Protein AF-A0A2P5MRB2-F1 (afdb_monomer_lite)

pLDDT: mean 71.07, std 17.93, range [28.92, 97.06]

Structure (mmCIF, N/CA/C/O backbone):
data_AF-A0A2P5MRB2-F1
#
_entry.id   AF-A0A2P5MRB2-F1
#
loop_
_atom_site.group_PDB
_atom_site.id
_atom_site.type_symbol
_atom_site.label_atom_id
_atom_site.label_alt_id
_atom_site.label_comp_id
_atom_site.label_asym_id
_atom_site.label_entity_id
_atom_site.label_seq_id
_atom_site.pdbx_PDB_ins_code
_atom_site.Cartn_x
_atom_site.Cartn_y
_atom_site.Cartn_z
_atom_site.occupancy
_atom_site.B_iso_or_equiv
_atom_site.auth_seq_id
_atom_site.auth_comp_id
_atom_site.auth_asym_id
_atom_site.auth_atom_id
_atom_site.pdbx_PDB_model_num
ATOM 1 N N . MET A 1 1 ? 18.763 -20.567 3.321 1.00 32.16 1 MET A N 1
ATOM 2 C CA . MET A 1 1 ? 17.495 -19.828 3.104 1.00 32.16 1 MET A CA 1
ATOM 3 C C . MET A 1 1 ? 16.853 -19.432 4.428 1.00 32.16 1 MET A C 1
ATOM 5 O O . MET A 1 1 ? 16.391 -18.304 4.531 1.00 32.16 1 MET A O 1
ATOM 9 N N . ASP A 1 2 ? 16.879 -20.301 5.442 1.00 31.98 2 ASP A N 1
ATOM 10 C CA . ASP A 1 2 ? 16.260 -20.025 6.747 1.00 31.98 2 ASP A CA 1
ATOM 11 C C . ASP A 1 2 ? 17.021 -19.000 7.601 1.00 31.98 2 ASP A C 1
ATOM 13 O O . ASP A 1 2 ? 16.387 -18.149 8.215 1.00 31.98 2 ASP A O 1
ATOM 17 N N . GLU A 1 3 ? 18.355 -18.957 7.533 1.00 28.92 3 GLU A N 1
ATOM 18 C CA . GLU A 1 3 ? 19.154 -17.920 8.214 1.00 28.92 3 GLU A CA 1
ATOM 19 C C . GLU A 1 3 ? 18.919 -16.512 7.642 1.00 28.92 3 GLU A C 1
ATOM 21 O O . GLU A 1 3 ? 18.787 -15.554 8.394 1.00 28.92 3 GLU A O 1
ATOM 26 N N . LEU A 1 4 ? 18.779 -16.380 6.316 1.00 30.73 4 LEU A N 1
ATOM 27 C CA . LEU A 1 4 ? 18.443 -15.113 5.646 1.00 30.73 4 LEU A CA 1
ATOM 28 C C . LEU A 1 4 ? 17.018 -14.648 5.972 1.00 30.73 4 LEU A C 1
ATOM 30 O O . LEU A 1 4 ? 16.787 -13.452 6.127 1.00 30.73 4 LEU A O 1
ATOM 34 N N . LYS A 1 5 ? 16.067 -15.582 6.111 1.00 35.94 5 LYS A N 1
ATOM 35 C CA . LYS A 1 5 ? 14.694 -15.285 6.549 1.00 35.94 5 LYS A CA 1
ATOM 36 C C . LYS A 1 5 ? 14.650 -14.865 8.015 1.00 35.94 5 LYS A C 1
ATOM 38 O O . LYS A 1 5 ? 13.965 -13.909 8.353 1.00 35.94 5 LYS A O 1
ATOM 43 N N . GLN A 1 6 ? 15.391 -15.546 8.883 1.00 33.16 6 GLN A N 1
ATOM 44 C CA . GLN A 1 6 ? 15.438 -15.243 10.311 1.00 33.16 6 GLN A CA 1
ATOM 45 C C . GLN A 1 6 ? 16.188 -13.933 10.586 1.00 33.16 6 GLN A C 1
ATOM 47 O O . GLN A 1 6 ? 15.719 -13.111 11.370 1.00 33.16 6 GLN A O 1
ATOM 52 N N . TRP A 1 7 ? 17.291 -13.683 9.879 1.00 37.94 7 TRP A N 1
ATOM 53 C CA . TRP A 1 7 ? 17.994 -12.402 9.893 1.00 37.94 7 TRP A CA 1
ATOM 54 C C . TRP A 1 7 ? 17.129 -11.279 9.304 1.00 37.94 7 TRP A C 1
ATOM 56 O O . TRP A 1 7 ? 16.977 -10.242 9.942 1.00 37.94 7 TRP A O 1
ATOM 66 N N . GLY A 1 8 ? 16.470 -11.506 8.163 1.00 33.88 8 GLY A N 1
ATOM 67 C CA . GLY A 1 8 ? 15.535 -10.558 7.553 1.00 33.88 8 GLY A CA 1
ATOM 68 C C . GLY A 1 8 ? 14.335 -10.237 8.447 1.00 33.88 8 GLY A C 1
ATOM 69 O O . GLY A 1 8 ? 13.919 -9.086 8.499 1.00 33.88 8 GLY A O 1
ATOM 70 N N . ASN A 1 9 ? 13.838 -11.208 9.218 1.00 41.94 9 ASN A N 1
ATOM 71 C CA . ASN A 1 9 ? 12.823 -10.990 10.250 1.00 41.94 9 ASN A CA 1
ATOM 72 C C . ASN A 1 9 ? 13.378 -10.186 11.431 1.00 41.94 9 ASN A C 1
ATOM 74 O O . ASN A 1 9 ? 12.712 -9.273 11.900 1.00 41.94 9 ASN A O 1
ATOM 78 N N . ASN A 1 10 ? 14.601 -10.460 11.890 1.00 41.81 10 ASN A N 1
ATOM 79 C CA . ASN A 1 10 ? 15.236 -9.694 12.967 1.00 41.81 10 ASN A CA 1
ATOM 80 C C . ASN A 1 10 ? 15.522 -8.246 12.555 1.00 41.81 10 ASN A C 1
ATOM 82 O O . ASN A 1 10 ? 15.388 -7.331 13.361 1.00 41.81 10 ASN A O 1
ATOM 86 N N . VAL A 1 11 ? 15.896 -8.029 11.299 1.00 42.28 11 VAL A N 1
ATOM 87 C CA . VAL A 1 11 ? 16.099 -6.704 10.715 1.00 42.28 11 VAL A CA 1
ATOM 88 C C . VAL A 1 11 ? 14.765 -6.024 10.510 1.00 42.28 11 VAL A C 1
ATOM 90 O O . VAL A 1 11 ? 14.631 -4.892 10.932 1.00 42.28 11 VAL A O 1
ATOM 93 N N . ALA A 1 12 ? 13.747 -6.709 9.992 1.00 43.72 12 ALA A N 1
ATOM 94 C CA . ALA A 1 12 ? 12.393 -6.178 9.910 1.00 43.72 12 ALA A CA 1
ATOM 95 C C . ALA A 1 12 ? 11.847 -5.779 11.288 1.00 43.72 12 ALA A C 1
ATOM 97 O O . ALA A 1 12 ? 11.264 -4.711 11.401 1.00 43.72 12 ALA A O 1
ATOM 98 N N . VAL A 1 13 ? 12.091 -6.570 12.338 1.00 46.88 13 VAL A N 1
ATOM 99 C CA . VAL A 1 13 ? 11.730 -6.247 13.730 1.00 46.88 13 VAL A CA 1
ATOM 100 C C . VAL A 1 13 ? 12.523 -5.042 14.240 1.00 46.88 13 VAL A C 1
ATOM 102 O O . VAL A 1 13 ? 11.930 -4.117 14.779 1.00 46.88 13 VAL A O 1
ATOM 105 N N . LYS A 1 14 ? 13.838 -4.972 14.002 1.00 47.91 14 LYS A N 1
ATOM 106 C CA . LYS A 1 14 ? 14.650 -3.798 14.371 1.00 47.91 14 LYS A CA 1
ATOM 107 C C . LYS A 1 14 ? 14.229 -2.539 13.605 1.00 47.91 14 LYS A C 1
ATOM 109 O O . LYS A 1 14 ? 14.083 -1.479 14.203 1.00 47.91 14 LYS A O 1
ATOM 114 N N . LEU A 1 15 ? 13.973 -2.648 12.304 1.00 48.66 15 LEU A N 1
ATOM 115 C CA . LEU A 1 15 ? 13.451 -1.580 11.449 1.00 48.66 15 LEU A CA 1
ATOM 116 C C . LEU A 1 15 ? 12.065 -1.131 11.959 1.00 48.66 15 LEU A C 1
ATOM 118 O O . LEU A 1 15 ? 11.795 0.061 12.082 1.00 48.66 15 LEU A O 1
ATOM 122 N N . TYR A 1 16 ? 11.222 -2.083 12.361 1.00 48.75 16 TYR A N 1
ATOM 123 C CA . TYR A 1 16 ? 9.905 -1.863 12.963 1.00 48.75 16 TYR A CA 1
ATOM 124 C C . TYR A 1 16 ? 9.969 -1.225 14.365 1.00 48.75 16 TYR A C 1
ATOM 126 O O . TYR A 1 16 ? 9.083 -0.463 14.762 1.00 48.75 16 TYR A O 1
ATOM 134 N N . ASP A 1 17 ? 11.033 -1.480 15.121 1.00 49.69 17 ASP A N 1
ATOM 135 C CA . ASP A 1 17 ? 11.276 -0.877 16.433 1.00 49.69 17 ASP A CA 1
ATOM 136 C C . ASP A 1 17 ? 11.922 0.503 16.356 1.00 49.69 17 ASP A C 1
ATOM 138 O O . ASP A 1 17 ? 11.696 1.325 17.240 1.00 49.69 17 ASP A O 1
ATOM 142 N N . THR A 1 18 ? 12.622 0.811 15.263 1.00 49.72 18 THR A N 1
ATOM 143 C CA . THR A 1 18 ? 13.245 2.127 15.052 1.00 49.72 18 THR A CA 1
ATOM 144 C C . THR A 1 18 ? 12.381 3.091 14.226 1.00 49.72 18 THR A C 1
ATOM 146 O O . THR A 1 18 ? 12.764 4.248 14.072 1.00 49.72 18 THR A O 1
ATOM 149 N N . LEU A 1 19 ? 11.194 2.656 13.772 1.00 49.41 19 LEU A N 1
ATOM 150 C CA . LEU A 1 19 ? 10.146 3.471 13.121 1.00 49.41 19 LEU A CA 1
ATOM 151 C C . LEU A 1 19 ? 9.848 4.794 13.854 1.00 49.41 19 LEU A C 1
ATOM 153 O O . LEU A 1 19 ? 9.428 5.766 13.238 1.00 49.41 19 LEU A O 1
ATOM 157 N N . GLU A 1 20 ? 10.079 4.838 15.167 1.00 46.16 20 GLU A N 1
ATOM 158 C CA . GLU A 1 20 ? 9.879 6.014 16.018 1.00 46.16 20 GLU A CA 1
ATOM 159 C C . GLU A 1 20 ? 10.890 7.150 15.745 1.00 46.16 20 GLU A C 1
ATOM 161 O O . GLU A 1 20 ? 10.608 8.302 16.065 1.00 46.16 20 GLU A O 1
ATOM 166 N N . LYS A 1 21 ? 12.055 6.860 15.135 1.00 44.72 21 LYS A N 1
ATOM 167 C CA . LYS A 1 21 ? 13.151 7.831 14.938 1.00 44.72 21 LYS A CA 1
ATOM 168 C C . LYS A 1 21 ? 13.209 8.505 13.563 1.00 44.72 21 LYS A C 1
ATOM 170 O O . LYS A 1 21 ? 13.885 9.522 13.454 1.00 44.72 21 LYS A O 1
ATOM 175 N N . SER A 1 22 ? 12.530 8.000 12.535 1.00 47.19 22 SER A N 1
ATOM 176 C CA . SER A 1 22 ? 12.578 8.589 11.184 1.00 47.19 22 SER A CA 1
ATOM 177 C C . SER A 1 22 ? 11.225 8.528 10.474 1.00 47.19 22 SER A C 1
ATOM 179 O O . SER A 1 22 ? 11.030 7.851 9.468 1.00 47.19 22 SER A O 1
ATOM 181 N N . LEU A 1 23 ? 10.270 9.302 10.994 1.00 47.19 23 LEU A N 1
ATOM 182 C CA . LEU A 1 23 ? 9.027 9.634 10.279 1.00 47.19 23 LEU A CA 1
ATOM 183 C C . LEU A 1 23 ? 9.204 10.775 9.274 1.00 47.19 23 LEU A C 1
ATOM 185 O O . LEU A 1 23 ? 8.281 11.118 8.539 1.00 47.19 23 LEU A O 1
ATOM 189 N N . THR A 1 24 ? 10.400 11.350 9.233 1.00 45.25 24 THR A N 1
ATOM 190 C CA . THR A 1 24 ? 10.808 12.397 8.309 1.00 45.25 24 THR A CA 1
ATOM 191 C C . THR A 1 24 ? 12.213 12.064 7.840 1.00 45.25 24 THR A C 1
ATOM 193 O O . THR A 1 24 ? 13.108 11.945 8.675 1.00 45.25 24 THR A O 1
ATOM 196 N N . GLY A 1 25 ? 12.390 11.890 6.534 1.00 48.06 25 GLY A N 1
ATOM 197 C CA . GLY A 1 25 ? 13.714 11.779 5.942 1.00 48.06 25 GLY A CA 1
ATOM 198 C C . GLY A 1 25 ? 13.690 11.382 4.474 1.00 48.06 25 GLY A C 1
ATOM 199 O O . GLY A 1 25 ? 12.752 10.733 4.005 1.00 48.06 25 GLY A O 1
ATOM 200 N N . SER A 1 26 ? 14.712 11.824 3.746 1.00 48.69 26 SER A N 1
ATOM 201 C CA . SER A 1 26 ? 14.946 11.495 2.337 1.00 48.69 26 SER A CA 1
ATOM 202 C C . SER A 1 26 ? 15.264 10.003 2.122 1.00 48.69 26 SER A C 1
ATOM 204 O O . SER A 1 26 ? 15.513 9.249 3.066 1.00 48.69 26 SER A O 1
ATOM 206 N N . VAL A 1 27 ? 15.286 9.555 0.858 1.00 45.09 27 VAL A N 1
ATOM 207 C CA . VAL A 1 27 ? 15.713 8.185 0.502 1.00 45.09 27 VAL A CA 1
ATOM 208 C C . VAL A 1 27 ? 17.131 7.891 1.010 1.00 45.09 27 VAL A C 1
ATOM 210 O O . VAL A 1 27 ? 17.438 6.759 1.381 1.00 45.09 27 VAL A O 1
ATOM 213 N N . ASP A 1 28 ? 17.983 8.911 1.065 1.00 49.81 28 ASP A N 1
ATOM 214 C CA . ASP A 1 28 ? 19.351 8.796 1.560 1.00 49.81 28 ASP A CA 1
ATOM 215 C C . ASP A 1 28 ? 19.390 8.554 3.074 1.00 49.81 28 ASP A C 1
ATOM 217 O O . ASP A 1 28 ? 20.041 7.613 3.519 1.00 49.81 28 ASP A O 1
ATOM 221 N N . GLU A 1 29 ? 18.586 9.278 3.853 1.00 54.62 29 GLU A N 1
ATOM 222 C CA . GLU A 1 29 ? 18.504 9.105 5.312 1.00 54.62 29 GLU A CA 1
ATOM 223 C C . GLU A 1 29 ? 17.958 7.734 5.723 1.00 54.62 29 GLU A C 1
ATOM 225 O O . GLU A 1 29 ? 18.433 7.123 6.683 1.00 54.62 29 GLU A O 1
ATOM 230 N N . GLY A 1 30 ? 16.965 7.211 4.999 1.00 54.28 30 GLY A N 1
ATOM 231 C CA . GLY A 1 30 ? 16.455 5.876 5.296 1.00 54.28 30 GLY A CA 1
ATOM 232 C C . GLY A 1 30 ? 17.413 4.762 4.858 1.00 54.28 30 GLY A C 1
ATOM 233 O O . GLY A 1 30 ? 17.397 3.691 5.463 1.00 54.28 30 GLY A O 1
ATOM 234 N N . LEU A 1 31 ? 18.273 5.002 3.861 1.00 53.50 31 LEU A N 1
ATOM 235 C CA . LEU A 1 31 ? 19.357 4.082 3.508 1.00 53.50 31 LEU A CA 1
ATOM 236 C C . LEU A 1 31 ? 20.466 4.109 4.562 1.00 53.50 31 LEU A C 1
ATOM 238 O O . LEU A 1 31 ? 20.884 3.042 5.003 1.00 53.50 31 LEU A O 1
ATOM 242 N N . ASP A 1 32 ? 20.855 5.289 5.042 1.00 58.41 32 ASP A N 1
ATOM 243 C CA . ASP A 1 32 ? 21.809 5.448 6.146 1.00 58.41 32 ASP A CA 1
ATOM 244 C C . ASP A 1 32 ? 21.308 4.777 7.432 1.00 58.41 32 ASP A C 1
ATOM 246 O O . ASP A 1 32 ? 22.053 4.088 8.136 1.00 58.41 32 ASP A O 1
ATOM 250 N N . TRP A 1 33 ? 20.008 4.882 7.703 1.00 56.72 33 TRP A N 1
ATOM 251 C CA . TRP A 1 33 ? 19.358 4.176 8.799 1.00 56.72 33 TRP A CA 1
ATOM 252 C C . TRP A 1 33 ? 19.294 2.653 8.594 1.00 56.72 33 TRP A C 1
ATOM 254 O O . TRP A 1 33 ? 19.538 1.896 9.539 1.00 56.72 33 TRP A O 1
ATOM 264 N N . LEU A 1 34 ? 19.013 2.177 7.377 1.00 52.75 34 LEU A N 1
ATOM 265 C CA . LEU A 1 34 ? 19.090 0.753 7.023 1.00 52.75 34 LEU A CA 1
ATOM 266 C C . LEU A 1 34 ? 20.507 0.212 7.241 1.00 52.75 34 LEU A C 1
ATOM 268 O O . LEU A 1 34 ? 20.659 -0.879 7.793 1.00 52.75 34 LEU A O 1
ATOM 272 N N . TYR A 1 35 ? 21.534 0.988 6.888 1.00 59.94 35 TYR A N 1
ATOM 273 C CA . TYR A 1 35 ? 22.936 0.643 7.126 1.00 59.94 35 TYR A CA 1
ATOM 274 C C . TYR A 1 35 ? 23.265 0.567 8.621 1.00 59.94 35 TYR A C 1
ATOM 276 O O . TYR A 1 35 ? 23.920 -0.385 9.050 1.00 59.94 35 TYR A O 1
ATOM 284 N N . ALA A 1 36 ? 22.752 1.498 9.430 1.00 57.88 36 ALA A N 1
ATOM 285 C CA . ALA A 1 36 ? 22.918 1.479 10.883 1.00 57.88 36 ALA A CA 1
ATOM 286 C C . ALA A 1 36 ? 22.163 0.318 11.567 1.00 57.88 36 ALA A C 1
ATOM 288 O O . ALA A 1 36 ? 22.619 -0.214 12.579 1.00 57.88 36 ALA A O 1
ATOM 289 N N . THR A 1 37 ? 21.017 -0.097 11.016 1.00 52.06 37 THR A N 1
ATOM 290 C CA . THR A 1 37 ? 20.102 -1.077 11.633 1.00 52.06 37 THR A CA 1
ATOM 291 C C . THR A 1 37 ? 20.416 -2.525 11.239 1.00 52.06 37 THR A C 1
ATOM 293 O O . THR A 1 37 ? 20.290 -3.437 12.061 1.00 52.06 37 THR A O 1
ATOM 296 N N . ALA A 1 38 ? 20.852 -2.756 9.997 1.00 52.00 38 ALA A N 1
ATOM 297 C CA . ALA A 1 38 ? 21.176 -4.085 9.480 1.00 52.00 38 ALA A CA 1
ATOM 298 C C . ALA A 1 38 ? 22.500 -4.646 10.035 1.00 52.00 38 ALA A C 1
ATOM 300 O O . ALA A 1 38 ? 22.756 -5.843 9.936 1.00 52.00 38 ALA A O 1
ATOM 301 N N . GLY A 1 39 ? 23.355 -3.809 10.628 1.00 55.53 39 GLY A N 1
ATOM 302 C CA . GLY A 1 39 ? 24.673 -4.215 11.129 1.00 55.53 39 GLY A CA 1
ATOM 303 C C . GLY A 1 39 ? 25.726 -4.419 10.031 1.00 55.53 39 GLY A C 1
ATOM 304 O O . GLY A 1 39 ? 26.915 -4.402 10.337 1.00 55.53 39 GLY A O 1
ATOM 305 N N . SER A 1 40 ? 25.321 -4.543 8.759 1.00 60.84 40 SER A N 1
ATOM 306 C CA . SER A 1 40 ? 26.200 -4.428 7.593 1.00 60.84 40 SER A CA 1
ATOM 307 C C . SER A 1 40 ? 25.462 -3.853 6.373 1.00 60.84 40 SER A C 1
ATOM 309 O O . SER A 1 40 ? 24.274 -4.105 6.152 1.00 60.84 40 SER A O 1
ATOM 311 N N . VAL A 1 41 ? 26.193 -3.101 5.544 1.00 56.38 41 VAL A N 1
ATOM 312 C CA . VAL A 1 41 ? 25.697 -2.504 4.289 1.00 56.38 41 VAL A CA 1
ATOM 313 C C . VAL A 1 41 ? 25.240 -3.581 3.293 1.00 56.38 41 VAL A C 1
ATOM 315 O O . VAL A 1 41 ? 24.239 -3.418 2.597 1.00 56.38 41 VAL A O 1
ATOM 318 N N . LYS A 1 42 ? 25.943 -4.719 3.256 1.00 60.25 42 LYS A N 1
ATOM 319 C CA . LYS A 1 42 ? 25.656 -5.832 2.343 1.00 60.25 42 LYS A CA 1
ATOM 320 C C . LYS A 1 42 ? 24.324 -6.500 2.665 1.00 60.25 42 LYS A C 1
ATOM 322 O O . LYS A 1 42 ? 23.548 -6.789 1.756 1.00 60.25 42 LYS A O 1
ATOM 327 N N . ASP A 1 43 ? 24.046 -6.720 3.944 1.00 61.84 43 ASP A N 1
ATOM 328 C CA . ASP A 1 43 ? 22.843 -7.437 4.341 1.00 61.84 43 ASP A CA 1
ATOM 329 C C . ASP A 1 43 ? 21.597 -6.546 4.215 1.00 61.84 43 ASP A C 1
ATOM 331 O O . ASP A 1 43 ? 20.549 -7.009 3.758 1.00 61.84 43 ASP A O 1
ATOM 335 N N . GLY A 1 44 ? 21.719 -5.243 4.507 1.00 59.94 44 GLY A N 1
ATOM 336 C CA . GLY A 1 44 ? 20.664 -4.263 4.230 1.00 59.94 44 GLY A CA 1
ATOM 337 C C . GLY A 1 44 ? 20.264 -4.266 2.753 1.00 59.94 44 GLY A C 1
ATOM 338 O O . GLY A 1 44 ? 19.086 -4.384 2.425 1.00 59.94 44 GLY A O 1
ATOM 339 N N . VAL A 1 45 ? 21.241 -4.256 1.842 1.00 60.56 45 VAL A N 1
ATOM 340 C CA . VAL A 1 45 ? 20.977 -4.307 0.395 1.00 60.56 45 VAL A CA 1
ATOM 341 C C . VAL A 1 45 ? 20.456 -5.673 -0.072 1.00 60.56 45 VAL A C 1
ATOM 343 O O . VAL A 1 45 ? 19.595 -5.722 -0.951 1.00 60.56 45 VAL A O 1
ATOM 346 N N . LEU A 1 46 ? 20.888 -6.786 0.533 1.00 63.75 46 LEU A N 1
ATOM 347 C CA . LEU A 1 46 ? 20.311 -8.114 0.272 1.00 63.75 46 LEU A CA 1
ATOM 348 C C . LEU A 1 46 ? 18.837 -8.209 0.692 1.00 63.75 46 LEU A C 1
ATOM 350 O O . LEU A 1 46 ? 18.056 -8.893 0.027 1.00 63.75 46 LEU A O 1
ATOM 354 N N . TRP A 1 47 ? 18.445 -7.512 1.756 1.00 62.25 47 TRP A N 1
ATOM 355 C CA . TRP A 1 47 ? 17.050 -7.419 2.173 1.00 62.25 47 TRP A CA 1
ATOM 356 C C . TRP A 1 47 ? 16.224 -6.533 1.238 1.00 62.25 47 TRP A C 1
ATOM 358 O O . TRP A 1 47 ? 15.153 -6.958 0.808 1.00 62.25 47 TRP A O 1
ATOM 368 N N . LEU A 1 48 ? 16.730 -5.351 0.851 1.00 62.12 48 LEU A N 1
ATOM 369 C CA . LEU A 1 48 ? 16.051 -4.488 -0.132 1.00 62.12 48 LEU A CA 1
ATOM 370 C C . LEU A 1 48 ? 15.840 -5.241 -1.448 1.00 62.12 48 LEU A C 1
ATOM 372 O O . LEU A 1 48 ? 14.775 -5.164 -2.054 1.00 62.12 48 LEU A O 1
ATOM 376 N N . TRP A 1 49 ? 16.837 -6.030 -1.849 1.00 63.22 49 TRP A N 1
ATOM 377 C CA . TRP A 1 49 ? 16.740 -6.948 -2.973 1.00 63.22 49 TRP A CA 1
ATOM 378 C C . TRP A 1 49 ? 15.605 -7.966 -2.801 1.00 63.22 49 TRP A C 1
ATOM 380 O O . TRP A 1 49 ? 14.784 -8.102 -3.702 1.00 63.22 49 TRP A O 1
ATOM 390 N N . ALA A 1 50 ? 15.498 -8.640 -1.653 1.00 65.38 50 ALA A N 1
ATOM 391 C CA . ALA A 1 50 ? 14.402 -9.576 -1.391 1.00 65.38 50 ALA A CA 1
ATOM 392 C C . ALA A 1 50 ? 13.020 -8.887 -1.402 1.00 65.38 50 ALA A C 1
ATOM 394 O O . ALA A 1 50 ? 12.060 -9.432 -1.949 1.00 65.38 50 ALA A O 1
ATOM 395 N N . ALA A 1 51 ? 12.922 -7.669 -0.861 1.00 65.00 51 ALA A N 1
ATOM 396 C CA . ALA A 1 51 ? 11.701 -6.868 -0.888 1.00 65.00 51 ALA A CA 1
ATOM 397 C C . ALA A 1 51 ? 11.295 -6.477 -2.324 1.00 65.00 51 ALA A C 1
ATOM 399 O O . ALA A 1 51 ? 10.121 -6.593 -2.679 1.00 65.00 51 ALA A O 1
ATOM 400 N N . LEU A 1 52 ? 12.263 -6.085 -3.164 1.00 66.81 52 LEU A N 1
ATOM 401 C CA . LEU A 1 52 ? 12.065 -5.763 -4.585 1.00 66.81 52 LEU A CA 1
ATOM 402 C C . LEU A 1 52 ? 11.712 -6.979 -5.436 1.00 66.81 52 LEU A C 1
ATOM 404 O O . LEU A 1 52 ? 10.913 -6.864 -6.365 1.00 66.81 52 LEU A O 1
ATOM 408 N N . GLN A 1 53 ? 12.302 -8.138 -5.137 1.00 64.75 53 GLN A N 1
ATOM 409 C CA . GLN A 1 53 ? 11.960 -9.382 -5.821 1.00 64.75 53 GLN A CA 1
ATOM 410 C C . GLN A 1 53 ? 10.504 -9.769 -5.578 1.00 64.75 53 GLN A C 1
ATOM 412 O O . GLN A 1 53 ? 9.900 -10.367 -6.464 1.00 64.75 53 GLN A O 1
ATOM 417 N N . GLY A 1 54 ? 9.935 -9.358 -4.442 1.00 57.16 54 GLY A N 1
ATOM 418 C CA . GLY A 1 54 ? 8.582 -9.699 -4.051 1.00 57.16 54 GLY A CA 1
ATOM 419 C C . GLY A 1 54 ? 8.525 -11.163 -3.644 1.00 57.16 54 GLY A C 1
ATOM 420 O O . GLY A 1 54 ? 8.757 -12.065 -4.443 1.00 57.16 54 GLY A O 1
ATOM 421 N N . ASP A 1 55 ? 8.180 -11.428 -2.392 1.00 44.34 55 ASP A N 1
ATOM 422 C CA . ASP A 1 55 ? 7.641 -12.735 -2.038 1.00 44.34 55 ASP A CA 1
ATOM 423 C C . ASP A 1 55 ? 6.275 -12.861 -2.740 1.00 44.34 55 ASP A C 1
ATOM 425 O O . ASP A 1 55 ? 5.237 -12.475 -2.192 1.00 44.34 55 ASP A O 1
ATOM 429 N N . TRP A 1 56 ? 6.309 -13.276 -4.014 1.00 51.50 56 TRP A N 1
ATOM 430 C CA . TRP A 1 56 ? 5.167 -13.496 -4.905 1.00 51.50 56 TRP A CA 1
ATOM 431 C C . TRP A 1 56 ? 4.412 -14.740 -4.465 1.00 51.50 56 TRP A C 1
ATOM 433 O O . TRP A 1 56 ? 4.358 -15.762 -5.144 1.00 51.50 56 TRP A O 1
ATOM 443 N N . ASN A 1 57 ? 3.830 -14.639 -3.281 1.00 47.50 57 ASN A N 1
ATOM 444 C CA . ASN A 1 57 ? 2.795 -15.533 -2.843 1.00 47.50 57 ASN A CA 1
ATOM 445 C C . ASN A 1 57 ? 1.446 -14.843 -3.080 1.00 47.50 57 ASN A C 1
ATOM 447 O O . ASN A 1 57 ? 1.036 -13.963 -2.321 1.00 47.50 57 ASN A O 1
ATOM 451 N N . ASP A 1 58 ? 0.727 -15.263 -4.120 1.00 49.81 58 ASP A N 1
ATOM 452 C CA . ASP A 1 58 ? -0.641 -14.799 -4.402 1.00 49.81 58 ASP A CA 1
ATOM 453 C C . ASP A 1 58 ? -1.652 -15.221 -3.302 1.00 49.81 58 ASP A C 1
ATOM 455 O O . ASP A 1 58 ? -2.785 -14.717 -3.230 1.00 49.81 58 ASP A O 1
ATOM 459 N N . ASN A 1 59 ? -1.218 -16.098 -2.383 1.00 55.22 59 ASN A N 1
ATOM 460 C CA . ASN A 1 59 ? -1.947 -16.585 -1.210 1.00 55.22 59 ASN A CA 1
ATOM 461 C C . ASN A 1 59 ? -1.439 -15.972 0.106 1.00 55.22 59 ASN A C 1
ATOM 463 O O . ASN A 1 59 ? -1.318 -16.656 1.124 1.00 55.22 59 ASN A O 1
ATOM 467 N N . ARG A 1 60 ? -1.142 -14.670 0.106 1.00 57.00 60 ARG A N 1
ATOM 468 C CA . ARG A 1 60 ? -0.803 -13.931 1.330 1.00 57.00 60 ARG A CA 1
ATOM 469 C C . ARG A 1 60 ? -1.987 -13.840 2.290 1.00 57.00 60 ARG A C 1
ATOM 471 O O . ARG A 1 60 ? -3.115 -13.546 1.890 1.00 57.00 60 ARG A O 1
ATOM 478 N N . THR A 1 61 ? -1.722 -14.075 3.573 1.00 57.62 61 THR A N 1
ATOM 479 C CA . THR A 1 61 ? -2.740 -13.949 4.622 1.00 57.62 61 THR A CA 1
ATOM 480 C C . THR A 1 61 ? -3.076 -12.472 4.879 1.00 57.62 61 THR A C 1
ATOM 482 O O . THR A 1 61 ? -2.234 -11.598 4.646 1.00 57.62 61 THR A O 1
ATOM 485 N N . PRO A 1 62 ? -4.270 -12.153 5.418 1.00 52.72 62 PRO A N 1
ATOM 486 C CA . PRO A 1 62 ? -4.625 -10.789 5.823 1.00 52.72 62 PRO A CA 1
ATOM 487 C C . PRO A 1 62 ? -3.575 -10.104 6.708 1.00 52.72 62 PRO A C 1
ATOM 489 O O . PRO A 1 62 ? -3.304 -8.918 6.533 1.00 52.72 62 PRO A O 1
ATOM 492 N N . GLY A 1 63 ? -2.950 -10.856 7.622 1.00 45.38 63 GLY A N 1
ATOM 493 C CA . GLY A 1 63 ? -1.900 -10.348 8.506 1.00 45.38 63 GLY A CA 1
ATOM 494 C C . GLY A 1 63 ? -0.600 -10.009 7.774 1.00 45.38 63 GLY A C 1
ATOM 495 O O . GLY A 1 63 ? 0.013 -8.994 8.079 1.00 45.38 63 GLY A O 1
ATOM 496 N N . GLN A 1 64 ? -0.209 -10.802 6.771 1.00 57.78 64 GLN A N 1
ATOM 497 C CA . GLN A 1 64 ? 0.968 -10.509 5.942 1.00 57.78 64 GLN A CA 1
ATOM 498 C C . GLN A 1 64 ? 0.761 -9.253 5.088 1.00 57.78 64 GLN A C 1
ATOM 500 O O . GLN A 1 64 ? 1.651 -8.416 5.000 1.00 57.78 64 GLN A O 1
ATOM 505 N N . ILE A 1 65 ? -0.432 -9.082 4.509 1.00 64.19 65 ILE A N 1
ATOM 506 C CA . ILE A 1 65 ? -0.778 -7.887 3.723 1.00 64.19 65 ILE A CA 1
ATOM 507 C C . ILE A 1 65 ? -0.772 -6.634 4.611 1.00 64.19 65 ILE A C 1
ATOM 509 O O . ILE A 1 65 ? -0.245 -5.595 4.219 1.00 64.19 65 ILE A O 1
ATOM 513 N N . ALA A 1 66 ? -1.324 -6.736 5.824 1.00 59.09 66 ALA A N 1
ATOM 514 C CA . ALA A 1 66 ? -1.278 -5.650 6.796 1.00 59.09 66 ALA A CA 1
ATOM 515 C C . ALA A 1 66 ? 0.162 -5.335 7.239 1.00 59.09 66 ALA A C 1
ATOM 517 O O . ALA A 1 66 ? 0.507 -4.164 7.355 1.00 59.09 66 ALA A O 1
ATOM 518 N N . ALA A 1 67 ? 1.014 -6.344 7.445 1.00 60.31 67 ALA A N 1
ATOM 519 C CA . ALA A 1 67 ? 2.420 -6.149 7.802 1.00 60.31 67 ALA A CA 1
ATOM 520 C C . ALA A 1 67 ? 3.206 -5.415 6.700 1.00 60.31 67 ALA A C 1
ATOM 522 O O . ALA A 1 67 ? 3.914 -4.457 7.001 1.00 60.31 67 ALA A O 1
ATOM 523 N N . ASP A 1 68 ? 3.014 -5.789 5.431 1.00 67.81 68 ASP A N 1
ATOM 524 C CA . ASP A 1 68 ? 3.567 -5.063 4.279 1.00 67.81 68 ASP A CA 1
ATOM 525 C C . ASP A 1 68 ? 3.134 -3.586 4.271 1.00 67.81 68 ASP A C 1
ATOM 527 O O . ASP A 1 68 ? 3.951 -2.696 4.035 1.00 67.81 68 ASP A O 1
ATOM 531 N N . ALA A 1 69 ? 1.864 -3.311 4.584 1.00 72.12 69 ALA A N 1
ATOM 532 C CA . ALA A 1 69 ? 1.363 -1.943 4.693 1.00 72.12 69 ALA A CA 1
ATOM 533 C C . ALA A 1 69 ? 1.998 -1.170 5.863 1.00 72.12 69 ALA A C 1
ATOM 535 O O . ALA A 1 69 ? 2.243 0.027 5.731 1.00 72.12 69 ALA A O 1
ATOM 536 N N . VAL A 1 70 ? 2.311 -1.834 6.986 1.00 62.38 70 VAL A N 1
ATOM 537 C CA . VAL A 1 70 ? 3.061 -1.211 8.091 1.00 62.38 70 VAL A CA 1
ATOM 538 C C . VAL A 1 70 ? 4.508 -0.914 7.690 1.00 62.38 70 VAL A C 1
ATOM 540 O O . VAL A 1 70 ? 5.020 0.142 8.053 1.00 62.38 70 VAL A O 1
ATOM 543 N N . PHE A 1 71 ? 5.162 -1.772 6.900 1.00 66.75 71 PHE A N 1
ATOM 544 C CA . PHE A 1 71 ? 6.497 -1.460 6.373 1.00 66.75 71 PHE A CA 1
ATOM 545 C C . PHE A 1 71 ? 6.489 -0.222 5.476 1.00 66.75 71 PHE A C 1
ATOM 547 O O . PHE A 1 71 ? 7.392 0.602 5.588 1.00 66.75 71 PHE A O 1
ATOM 554 N N . GLY A 1 72 ? 5.438 -0.032 4.672 1.00 69.12 72 GLY A N 1
ATOM 555 C CA . GLY A 1 72 ? 5.235 1.179 3.867 1.00 69.12 72 GLY A CA 1
ATOM 556 C C . GLY A 1 72 ? 5.083 2.481 4.669 1.00 69.12 72 GLY A C 1
ATOM 557 O O . GLY A 1 72 ? 4.994 3.551 4.083 1.00 69.12 72 GLY A O 1
ATOM 558 N N . LEU A 1 73 ? 5.070 2.437 6.005 1.00 68.19 73 LEU A N 1
ATOM 559 C CA . LEU A 1 73 ? 5.125 3.649 6.828 1.00 68.19 73 LEU A CA 1
ATOM 560 C C . LEU A 1 73 ? 6.536 4.248 6.904 1.00 68.19 73 LEU A C 1
ATOM 562 O O . LEU A 1 73 ? 6.664 5.437 7.190 1.00 68.19 73 LEU A O 1
ATOM 566 N N . VAL A 1 74 ? 7.578 3.455 6.632 1.00 68.00 74 VAL A N 1
ATOM 567 C CA . VAL A 1 74 ? 8.964 3.932 6.538 1.00 68.00 74 VAL A CA 1
ATOM 568 C C . VAL A 1 74 ? 9.203 4.499 5.131 1.00 68.00 74 VAL A C 1
ATOM 570 O O . VAL A 1 74 ? 9.071 3.735 4.176 1.00 68.00 74 VAL A O 1
ATOM 573 N N . PRO A 1 75 ? 9.640 5.761 4.956 1.00 71.19 75 PRO A N 1
ATOM 574 C CA . PRO A 1 75 ? 9.769 6.389 3.631 1.00 71.19 75 PRO A CA 1
ATOM 575 C C . PRO A 1 75 ? 10.592 5.601 2.592 1.00 71.19 75 PRO A C 1
ATOM 577 O O . PRO A 1 75 ? 10.191 5.470 1.433 1.00 71.19 75 PRO A O 1
ATOM 580 N N . VAL A 1 76 ? 11.729 5.020 2.994 1.00 65.38 76 VAL A N 1
ATOM 581 C CA . VAL A 1 76 ? 12.563 4.210 2.082 1.00 65.38 76 VAL A CA 1
ATOM 582 C C . VAL A 1 76 ? 11.893 2.897 1.700 1.00 65.38 76 VAL A C 1
ATOM 584 O O . VAL A 1 76 ? 11.973 2.475 0.547 1.00 65.38 76 VAL A O 1
ATOM 587 N N . LEU A 1 77 ? 11.198 2.262 2.643 1.00 71.56 77 LEU A N 1
ATOM 588 C CA . LEU A 1 77 ? 10.462 1.034 2.357 1.00 71.56 77 LEU A CA 1
ATOM 589 C C . LEU A 1 77 ? 9.226 1.323 1.504 1.00 71.56 77 LEU A C 1
ATOM 591 O O . LEU A 1 77 ? 8.944 0.549 0.597 1.00 71.56 77 LEU A O 1
ATOM 595 N N . ASP A 1 78 ? 8.545 2.449 1.742 1.00 76.75 78 ASP A N 1
ATOM 596 C CA . ASP A 1 78 ? 7.425 2.942 0.931 1.00 76.75 78 ASP A CA 1
ATOM 597 C C . ASP A 1 78 ? 7.841 3.025 -0.539 1.00 76.75 78 ASP A C 1
ATOM 599 O O . ASP A 1 78 ? 7.247 2.357 -1.383 1.00 76.75 78 ASP A O 1
ATOM 603 N N . THR A 1 79 ? 8.955 3.717 -0.802 1.00 76.00 79 THR A N 1
ATOM 604 C CA . THR A 1 79 ? 9.531 3.901 -2.143 1.00 76.00 79 THR A CA 1
ATOM 605 C C . THR A 1 79 ? 9.843 2.564 -2.822 1.00 76.00 79 THR A C 1
ATOM 607 O O . THR A 1 79 ? 9.560 2.368 -4.002 1.00 76.00 79 THR A O 1
ATOM 610 N N . ILE A 1 80 ? 10.402 1.604 -2.085 1.00 76.88 80 ILE A N 1
ATOM 611 C CA . ILE A 1 80 ? 10.767 0.289 -2.628 1.00 76.88 80 ILE A CA 1
ATOM 612 C C . ILE A 1 80 ? 9.536 -0.561 -2.946 1.00 76.88 80 ILE A C 1
ATOM 614 O O . ILE A 1 80 ? 9.479 -1.192 -4.004 1.00 76.88 80 ILE A O 1
ATOM 618 N N . LEU A 1 81 ? 8.547 -0.575 -2.050 1.00 79.31 81 LEU A N 1
ATOM 619 C CA . LEU A 1 81 ? 7.277 -1.269 -2.268 1.00 79.31 81 LEU A CA 1
ATOM 620 C C . LEU A 1 81 ? 6.524 -0.668 -3.461 1.00 79.31 81 LEU A C 1
ATOM 622 O O . LEU A 1 81 ? 5.950 -1.402 -4.264 1.00 79.31 81 LEU A O 1
ATOM 626 N N . ASP A 1 82 ? 6.590 0.651 -3.609 1.00 84.88 82 ASP A N 1
ATOM 627 C CA . ASP A 1 82 ? 6.015 1.393 -4.725 1.00 84.88 82 ASP A CA 1
ATOM 628 C C . ASP A 1 82 ? 6.696 1.054 -6.060 1.00 84.88 82 ASP A C 1
ATOM 630 O O . ASP A 1 82 ? 6.015 0.718 -7.034 1.00 84.88 82 ASP A O 1
ATOM 634 N N . ILE A 1 83 ? 8.034 1.017 -6.105 1.00 85.44 83 ILE A N 1
ATOM 635 C CA . ILE A 1 83 ? 8.792 0.567 -7.287 1.00 85.44 83 ILE A CA 1
ATOM 636 C C . ILE A 1 83 ? 8.452 -0.885 -7.641 1.00 85.44 83 ILE A C 1
ATOM 638 O O . ILE A 1 83 ? 8.267 -1.203 -8.818 1.00 85.44 83 ILE A O 1
ATOM 642 N N . ARG A 1 84 ? 8.350 -1.775 -6.646 1.00 85.19 84 ARG A N 1
ATOM 643 C CA . ARG A 1 84 ? 7.983 -3.188 -6.843 1.00 85.19 84 ARG A CA 1
ATOM 644 C C . ARG A 1 84 ? 6.613 -3.310 -7.511 1.00 85.19 84 ARG A C 1
ATOM 646 O O . ARG A 1 84 ? 6.472 -4.019 -8.511 1.00 85.19 84 ARG A O 1
ATOM 653 N N . ASP A 1 85 ? 5.614 -2.614 -6.976 1.00 86.88 85 ASP A N 1
ATOM 654 C CA . ASP A 1 85 ? 4.245 -2.652 -7.489 1.00 86.88 85 ASP A CA 1
ATOM 655 C C . ASP A 1 85 ? 4.149 -2.017 -8.890 1.00 86.88 85 ASP A C 1
ATOM 657 O O . ASP A 1 85 ? 3.403 -2.509 -9.744 1.00 86.88 85 ASP A O 1
ATOM 661 N N . LEU A 1 86 ? 4.941 -0.972 -9.162 1.00 91.25 86 LEU A N 1
ATOM 662 C CA . LEU A 1 86 ? 5.079 -0.370 -10.489 1.00 91.25 86 LEU A CA 1
ATOM 663 C C . LEU A 1 86 ? 5.701 -1.352 -11.494 1.00 91.25 86 LEU A C 1
ATOM 665 O O . LEU A 1 86 ? 5.125 -1.583 -12.559 1.00 91.25 86 LEU A O 1
ATOM 669 N N . CYS A 1 87 ? 6.814 -2.001 -11.132 1.00 89.62 87 CYS A N 1
ATOM 670 C CA . CYS A 1 87 ? 7.464 -3.038 -11.940 1.00 89.62 87 CYS A CA 1
ATOM 671 C C . CYS A 1 87 ? 6.495 -4.151 -12.327 1.00 89.62 87 CYS A C 1
ATOM 673 O O . CYS A 1 87 ? 6.483 -4.577 -13.480 1.00 89.62 87 CYS A O 1
ATOM 675 N N . ALA A 1 88 ? 5.658 -4.597 -11.392 1.00 87.56 88 ALA A N 1
ATOM 676 C CA . ALA A 1 88 ? 4.687 -5.649 -11.651 1.00 87.56 88 ALA A CA 1
ATOM 677 C C . ALA A 1 88 ? 3.676 -5.275 -12.746 1.00 87.56 88 ALA A C 1
ATOM 679 O O . ALA A 1 88 ? 3.390 -6.089 -13.624 1.00 87.56 88 ALA A O 1
ATOM 680 N N . ASN A 1 89 ? 3.149 -4.046 -12.724 1.00 91.81 89 ASN A N 1
ATOM 681 C CA . ASN A 1 89 ? 2.233 -3.579 -13.765 1.00 91.81 89 ASN A CA 1
ATOM 682 C C . ASN A 1 89 ? 2.957 -3.389 -15.107 1.00 91.81 89 ASN A C 1
ATOM 684 O O . ASN A 1 89 ? 2.439 -3.813 -16.136 1.00 91.81 89 ASN A O 1
ATOM 688 N N . CYS A 1 90 ? 4.161 -2.807 -15.108 1.00 94.19 90 CYS A N 1
ATOM 689 C CA . CYS A 1 90 ? 4.932 -2.587 -16.335 1.00 94.19 90 CYS A CA 1
ATOM 690 C C . CYS A 1 90 ? 5.340 -3.903 -17.012 1.00 94.19 90 CYS A C 1
ATOM 692 O O . CYS A 1 90 ? 5.292 -4.004 -18.232 1.00 94.19 90 CYS A O 1
ATOM 694 N N . VAL A 1 91 ? 5.694 -4.933 -16.234 1.00 90.38 91 VAL A N 1
ATOM 695 C CA . VAL A 1 91 ? 5.971 -6.275 -16.770 1.00 90.38 91 VAL A CA 1
ATOM 696 C C . VAL A 1 91 ? 4.724 -6.863 -17.429 1.00 90.38 91 VAL A C 1
ATOM 698 O O . VAL A 1 91 ? 4.826 -7.348 -18.547 1.00 90.38 91 VAL A O 1
ATOM 701 N N . LYS A 1 92 ? 3.545 -6.750 -16.803 1.00 90.25 92 LYS A N 1
ATOM 702 C CA . LYS A 1 92 ? 2.279 -7.192 -17.418 1.00 90.25 92 LYS A CA 1
ATOM 703 C C . LYS A 1 92 ? 1.942 -6.414 -18.698 1.00 90.25 92 LYS A C 1
ATOM 705 O O . LYS A 1 92 ? 1.461 -7.002 -19.657 1.00 90.25 92 LYS A O 1
ATOM 710 N N . LEU A 1 93 ? 2.213 -5.107 -18.728 1.00 94.12 93 LEU A N 1
ATOM 711 C CA . LEU A 1 93 ? 2.007 -4.268 -19.917 1.00 94.12 93 LEU A CA 1
ATOM 712 C C . LEU A 1 93 ? 3.008 -4.543 -21.036 1.00 94.12 93 LEU A C 1
ATOM 714 O O . LEU A 1 93 ? 2.708 -4.259 -22.189 1.00 94.12 93 LEU A O 1
ATOM 718 N N . LYS A 1 94 ? 4.192 -5.075 -20.724 1.00 92.50 94 LYS A N 1
ATOM 719 C CA . LYS A 1 94 ? 5.162 -5.465 -21.750 1.00 92.50 94 LYS A CA 1
ATOM 720 C C . LYS A 1 94 ? 4.593 -6.558 -22.660 1.00 92.50 94 LYS A C 1
ATOM 722 O O . LYS A 1 94 ? 4.852 -6.529 -23.859 1.00 92.50 94 LYS A O 1
ATOM 727 N N . ASP A 1 95 ? 3.823 -7.481 -22.088 1.00 90.12 95 ASP A N 1
ATOM 728 C CA . ASP A 1 95 ? 3.219 -8.598 -22.818 1.00 90.12 95 ASP A CA 1
ATOM 729 C C . ASP A 1 95 ? 1.983 -8.154 -23.625 1.00 90.12 95 ASP A C 1
ATOM 731 O O . ASP A 1 95 ? 1.763 -8.641 -24.733 1.00 90.12 95 ASP A O 1
ATOM 735 N N . ASP A 1 96 ? 1.208 -7.192 -23.110 1.00 92.06 96 ASP A N 1
ATOM 736 C CA . ASP A 1 96 ? 0.090 -6.555 -23.818 1.00 92.06 96 ASP A CA 1
ATOM 737 C C . ASP A 1 96 ? 0.007 -5.053 -23.497 1.00 92.06 96 ASP A C 1
ATOM 739 O O . ASP A 1 96 ? -0.593 -4.614 -22.509 1.00 92.06 96 ASP A O 1
ATOM 743 N N . THR A 1 97 ? 0.590 -4.244 -24.384 1.00 92.62 97 THR A N 1
ATOM 744 C CA . THR A 1 97 ? 0.693 -2.785 -24.222 1.00 92.62 97 THR A CA 1
ATOM 745 C C . THR A 1 97 ? -0.636 -2.049 -24.387 1.00 92.62 97 THR A C 1
ATOM 747 O O . THR A 1 97 ? -0.700 -0.850 -24.107 1.00 92.62 97 THR A O 1
ATOM 750 N N . HIS A 1 98 ? -1.701 -2.729 -24.818 1.00 92.50 98 HIS A N 1
ATOM 751 C CA . HIS A 1 98 ? -3.031 -2.145 -25.012 1.00 92.50 98 HIS A CA 1
ATOM 752 C C . HIS A 1 98 ? -4.027 -2.583 -23.931 1.00 92.50 98 HIS A C 1
ATOM 754 O O . HIS A 1 98 ? -5.191 -2.169 -23.966 1.00 92.50 98 HIS A O 1
ATOM 760 N N . ASN A 1 99 ? -3.581 -3.367 -22.944 1.00 94.00 99 ASN A N 1
ATOM 761 C CA . ASN A 1 99 ? -4.431 -3.856 -21.870 1.00 94.00 99 ASN A CA 1
ATOM 762 C C . ASN A 1 99 ? -4.908 -2.713 -20.958 1.00 94.00 99 ASN A C 1
ATOM 764 O O . ASN A 1 99 ? -4.195 -2.251 -20.061 1.00 94.00 99 ASN A O 1
ATOM 768 N N . LYS A 1 100 ? -6.148 -2.265 -21.175 1.00 92.56 100 LYS A N 1
ATOM 769 C CA . LYS A 1 100 ? -6.742 -1.138 -20.441 1.00 92.56 100 LYS A CA 1
ATOM 770 C C . LYS A 1 100 ? -6.833 -1.389 -18.938 1.00 92.56 100 LYS A C 1
ATOM 772 O O . LYS A 1 100 ? -6.623 -0.453 -18.174 1.00 92.56 100 LYS A O 1
ATOM 777 N N . ASP A 1 101 ? -7.096 -2.619 -18.503 1.00 91.25 101 ASP A N 1
ATOM 778 C CA . ASP A 1 101 ? -7.219 -2.935 -17.076 1.00 91.25 101 ASP A CA 1
ATOM 779 C C . ASP A 1 101 ? -5.875 -2.840 -16.357 1.00 91.25 101 ASP A C 1
ATOM 781 O O . ASP A 1 101 ? -5.796 -2.330 -15.237 1.00 91.25 101 ASP A O 1
ATOM 785 N N . VAL A 1 102 ? -4.793 -3.258 -17.018 1.00 92.69 102 VAL A N 1
ATOM 786 C CA . VAL A 1 102 ? -3.445 -3.108 -16.461 1.00 92.69 102 VAL A CA 1
ATOM 787 C C . VAL A 1 102 ? -3.006 -1.639 -16.484 1.00 92.69 102 VAL A C 1
ATOM 789 O O . VAL A 1 102 ? -2.385 -1.190 -15.523 1.00 92.69 102 VAL A O 1
ATOM 792 N N . TRP A 1 103 ? -3.398 -0.847 -17.490 1.00 95.81 103 TRP A N 1
ATOM 793 C CA . TRP A 1 103 ? -3.194 0.611 -17.481 1.00 95.81 103 TRP A CA 1
ATOM 794 C C . TRP A 1 103 ? -3.972 1.317 -16.360 1.00 95.81 103 TRP A C 1
ATOM 796 O O . TRP A 1 103 ? -3.429 2.214 -15.716 1.00 95.81 103 TRP A O 1
ATOM 806 N N . ILE A 1 104 ? -5.207 0.892 -16.067 1.00 94.06 104 ILE A N 1
ATOM 807 C CA . ILE A 1 104 ? -5.974 1.368 -14.903 1.00 94.06 104 ILE A CA 1
ATOM 808 C C . ILE A 1 104 ? -5.238 1.006 -13.604 1.00 94.06 104 ILE A C 1
ATOM 810 O O . ILE A 1 104 ? -5.041 1.865 -12.742 1.00 94.06 104 ILE A O 1
ATOM 814 N N . ALA A 1 105 ? -4.778 -0.241 -13.468 1.00 92.56 105 ALA A N 1
ATOM 815 C CA . ALA A 1 105 ? -4.034 -0.695 -12.294 1.00 92.56 105 ALA A CA 1
ATOM 816 C C . ALA A 1 105 ? -2.698 0.051 -12.117 1.00 92.56 105 ALA A C 1
ATOM 818 O O . ALA A 1 105 ? -2.314 0.365 -10.985 1.00 92.56 105 ALA A O 1
ATOM 819 N N . LEU A 1 106 ? -2.009 0.365 -13.217 1.00 95.06 106 LEU A N 1
ATOM 820 C CA . LEU A 1 106 ? -0.806 1.192 -13.240 1.00 95.06 106 LEU A CA 1
ATOM 821 C C . LEU A 1 106 ? -1.113 2.614 -12.760 1.00 95.06 106 LEU A C 1
ATOM 823 O O . LEU A 1 106 ? -0.458 3.096 -11.841 1.00 95.06 106 LEU A O 1
ATOM 827 N N . ALA A 1 107 ? -2.136 3.261 -13.323 1.00 95.50 107 ALA A N 1
ATOM 828 C CA . ALA A 1 107 ? -2.537 4.617 -12.955 1.00 95.50 107 ALA A CA 1
ATOM 829 C C . ALA A 1 107 ? -2.946 4.724 -11.476 1.00 95.50 107 ALA A C 1
ATOM 831 O O . ALA A 1 107 ? -2.563 5.673 -10.795 1.00 95.50 107 ALA A O 1
ATOM 832 N N . LEU A 1 108 ? -3.665 3.726 -10.953 1.00 93.94 108 LEU A N 1
ATOM 833 C CA . LEU A 1 108 ? -3.971 3.621 -9.525 1.00 93.94 108 LEU A CA 1
ATOM 834 C C . LEU A 1 108 ? -2.714 3.425 -8.670 1.00 93.94 108 LEU A C 1
ATOM 836 O O . LEU A 1 108 ? -2.611 4.007 -7.595 1.00 93.94 108 LEU A O 1
ATOM 840 N N . THR A 1 109 ? -1.754 2.627 -9.145 1.00 92.75 109 THR A N 1
ATOM 841 C CA . THR A 1 109 ? -0.474 2.425 -8.450 1.00 92.75 109 THR A CA 1
ATOM 842 C C . THR A 1 109 ? 0.298 3.744 -8.375 1.00 92.75 109 THR A C 1
ATOM 844 O O . THR A 1 109 ? 0.702 4.125 -7.286 1.00 92.75 109 THR A O 1
ATOM 847 N N . LEU A 1 110 ? 0.390 4.496 -9.478 1.00 94.00 110 LEU A N 1
ATOM 848 C CA . LEU A 1 110 ? 1.013 5.827 -9.521 1.00 94.00 110 LEU A CA 1
ATOM 849 C C . LEU A 1 110 ? 0.278 6.853 -8.648 1.00 94.00 110 LEU A C 1
ATOM 851 O O . LEU A 1 110 ? 0.912 7.677 -8.002 1.00 94.00 110 LEU A O 1
ATOM 855 N N . PHE A 1 111 ? -1.053 6.793 -8.554 1.00 91.75 111 PHE A N 1
ATOM 856 C CA . PHE A 1 111 ? -1.796 7.626 -7.601 1.00 91.75 111 PHE A CA 1
ATOM 857 C C . PHE A 1 111 ? -1.393 7.347 -6.141 1.00 91.75 111 PHE A C 1
ATOM 859 O O . PHE A 1 111 ? -1.400 8.259 -5.318 1.00 91.75 111 PHE A O 1
ATOM 866 N N . GLY A 1 112 ? -0.980 6.119 -5.813 1.00 87.75 112 GLY A N 1
ATOM 867 C CA . GLY A 1 112 ? -0.444 5.780 -4.492 1.00 87.75 112 GLY A CA 1
ATOM 868 C C . GLY A 1 112 ? 0.832 6.546 -4.115 1.00 87.75 112 GLY A C 1
ATOM 869 O O . GLY A 1 112 ? 1.158 6.628 -2.932 1.00 87.75 112 GLY A O 1
ATOM 870 N N . PHE A 1 113 ? 1.517 7.156 -5.089 1.00 87.44 113 PHE A N 1
ATOM 871 C CA . PHE A 1 113 ? 2.774 7.873 -4.879 1.00 87.44 113 PHE A CA 1
ATOM 872 C C . PHE A 1 113 ? 2.532 9.302 -4.389 1.00 87.44 113 PHE A C 1
ATOM 874 O O . PHE A 1 113 ? 3.450 9.899 -3.832 1.00 87.44 113 PHE A O 1
ATOM 881 N N . VAL A 1 114 ? 1.300 9.820 -4.517 1.00 85.25 114 VAL A N 1
ATOM 882 C CA . VAL A 1 114 ? 0.901 11.170 -4.087 1.00 85.25 114 VAL A CA 1
ATOM 883 C C . VAL A 1 114 ? 1.369 11.414 -2.641 1.00 85.25 114 VAL A C 1
ATOM 885 O O . VAL A 1 114 ? 0.822 10.801 -1.713 1.00 85.25 114 VAL A O 1
ATOM 888 N N . PRO A 1 115 ? 2.374 12.286 -2.416 1.00 76.19 115 PRO A N 1
ATOM 889 C CA . PRO A 1 115 ? 2.974 12.471 -1.093 1.00 76.19 115 PRO A CA 1
ATOM 890 C C . PRO A 1 115 ? 1.965 12.939 -0.039 1.00 76.19 115 PRO A C 1
ATOM 892 O O . PRO A 1 115 ? 2.008 12.511 1.113 1.00 76.19 115 PRO A O 1
ATOM 895 N N . GLU A 1 116 ? 0.999 13.761 -0.446 1.00 73.25 116 GLU A N 1
ATOM 896 C CA . GLU A 1 116 ? 0.024 14.398 0.442 1.00 73.25 116 GLU A CA 1
ATOM 897 C C . GLU A 1 116 ? -1.079 13.455 0.937 1.00 73.25 116 GLU A C 1
ATOM 899 O O . GLU A 1 116 ? -1.871 13.849 1.790 1.00 73.25 116 GLU A O 1
ATOM 904 N N . LEU A 1 117 ? -1.136 12.206 0.452 1.00 75.25 117 LEU A N 1
ATOM 905 C CA . LEU A 1 117 ? -2.019 11.195 1.040 1.00 75.25 117 LEU A CA 1
ATOM 906 C C . LEU A 1 117 ? -1.613 10.881 2.489 1.00 75.25 117 LEU A C 1
ATOM 908 O O . LEU A 1 117 ? -2.475 10.601 3.317 1.00 75.25 117 LEU A O 1
ATOM 912 N N . GLY A 1 118 ? -0.318 10.959 2.808 1.00 75.69 118 GLY A N 1
ATOM 913 C CA . GLY A 1 118 ? 0.233 10.504 4.083 1.00 75.69 118 GLY A CA 1
ATOM 914 C C . GLY A 1 118 ? 0.327 8.975 4.168 1.00 75.69 118 GLY A C 1
ATOM 915 O O . GLY A 1 118 ? -0.513 8.240 3.640 1.00 75.69 118 GLY A O 1
ATOM 916 N N . SER A 1 119 ? 1.357 8.470 4.849 1.00 76.38 119 SER A N 1
ATOM 917 C CA . SER A 1 119 ? 1.752 7.052 4.785 1.00 76.38 119 SER A CA 1
ATOM 918 C C . SER A 1 119 ? 0.672 6.077 5.268 1.00 76.38 119 SER A C 1
ATOM 920 O O . SER A 1 119 ? 0.538 4.980 4.735 1.00 76.38 119 SER A O 1
ATOM 922 N N . VAL A 1 120 ? -0.169 6.475 6.227 1.00 77.88 120 VAL A N 1
ATOM 923 C CA . VAL A 1 120 ? -1.267 5.618 6.710 1.00 77.88 120 VAL A CA 1
ATOM 924 C C . VAL A 1 120 ? -2.380 5.488 5.673 1.00 77.88 120 VAL A C 1
ATOM 926 O O . VAL A 1 120 ? -2.859 4.381 5.426 1.00 77.88 120 VAL A O 1
ATOM 929 N N . VAL A 1 121 ? -2.795 6.595 5.049 1.00 84.19 121 VAL A N 1
ATOM 930 C CA . VAL A 1 121 ? -3.809 6.554 3.984 1.00 84.19 121 VAL A CA 1
ATOM 931 C C . VAL A 1 121 ? -3.273 5.761 2.801 1.00 84.19 121 VAL A C 1
ATOM 933 O O . VAL A 1 121 ? -4.004 4.936 2.256 1.00 84.19 121 VAL A O 1
ATOM 936 N N . LYS A 1 122 ? -1.989 5.939 2.454 1.00 86.62 122 LYS A N 1
ATOM 937 C CA . LYS A 1 122 ? -1.306 5.095 1.469 1.00 86.62 122 LYS A CA 1
ATOM 938 C C . LYS A 1 122 ? -1.366 3.620 1.860 1.00 86.62 122 LYS A C 1
ATOM 940 O O . LYS A 1 122 ? -1.703 2.805 1.014 1.00 86.62 122 LYS A O 1
ATOM 945 N N . GLY A 1 123 ? -1.140 3.271 3.128 1.00 87.69 123 GLY A N 1
ATOM 946 C CA . GLY A 1 123 ? -1.295 1.904 3.634 1.00 87.69 123 GLY A CA 1
ATOM 947 C C . GLY A 1 123 ? -2.697 1.331 3.393 1.00 87.69 123 GLY A C 1
ATOM 948 O O . GLY A 1 123 ? -2.832 0.271 2.782 1.00 87.69 123 GLY A O 1
ATOM 949 N N . VAL A 1 124 ? -3.755 2.058 3.776 1.00 91.12 124 VAL A N 1
ATOM 950 C CA . VAL A 1 124 ? -5.156 1.661 3.505 1.00 91.12 124 VAL A CA 1
ATOM 951 C C . VAL A 1 124 ? -5.400 1.494 2.002 1.00 91.12 124 VAL A C 1
ATOM 953 O O . VAL A 1 124 ? -5.987 0.503 1.563 1.00 91.12 124 VAL A O 1
ATOM 956 N N . PHE A 1 125 ? -4.927 2.450 1.205 1.00 92.38 125 PHE A N 1
ATOM 957 C CA . PHE A 1 125 ? -5.100 2.461 -0.240 1.00 92.38 125 PHE A CA 1
ATOM 958 C C . PHE A 1 125 ? -4.365 1.301 -0.928 1.00 92.38 125 PHE A C 1
ATOM 960 O O . PHE A 1 125 ? -4.956 0.616 -1.759 1.00 92.38 125 PHE A O 1
ATOM 967 N N . LYS A 1 126 ? -3.121 1.003 -0.539 1.00 88.69 126 LYS A N 1
ATOM 968 C CA . LYS A 1 126 ? -2.329 -0.127 -1.055 1.00 88.69 126 LYS A CA 1
ATOM 969 C C . LYS A 1 126 ? -3.007 -1.467 -0.776 1.00 88.69 126 LYS A C 1
ATOM 971 O O . LYS A 1 126 ? -3.074 -2.313 -1.669 1.00 88.69 126 LYS A O 1
ATOM 976 N N . ILE A 1 127 ? -3.580 -1.641 0.419 1.00 89.31 127 ILE A N 1
ATOM 977 C CA . ILE A 1 127 ? -4.374 -2.833 0.745 1.00 89.31 127 ILE A CA 1
ATOM 978 C C . ILE A 1 127 ? -5.583 -2.941 -0.198 1.00 89.31 127 ILE A C 1
ATOM 980 O O . ILE A 1 127 ? -5.804 -4.001 -0.780 1.00 89.31 127 ILE A O 1
ATOM 984 N N . LEU A 1 128 ? -6.335 -1.857 -0.412 1.00 92.19 128 LEU A N 1
ATOM 985 C CA . LEU A 1 128 ? -7.460 -1.854 -1.357 1.00 92.19 128 LEU A CA 1
ATOM 986 C C . LEU A 1 128 ? -7.015 -2.209 -2.780 1.00 92.19 128 LEU A C 1
ATOM 988 O O . LEU A 1 128 ? -7.630 -3.065 -3.416 1.00 92.19 128 LEU A O 1
ATOM 992 N N . LEU A 1 129 ? -5.923 -1.611 -3.264 1.00 89.56 129 LEU A N 1
ATOM 993 C CA . LEU A 1 129 ? -5.380 -1.894 -4.593 1.00 89.56 129 LEU A CA 1
ATOM 994 C C . LEU A 1 129 ? -4.976 -3.355 -4.766 1.00 89.56 129 LEU A C 1
ATOM 996 O O . LEU A 1 129 ? -5.238 -3.931 -5.821 1.00 89.56 129 LEU A O 1
ATOM 1000 N N . HIS A 1 130 ? -4.369 -3.967 -3.749 1.00 86.06 130 HIS A N 1
ATOM 1001 C CA . HIS A 1 130 ? -4.026 -5.387 -3.786 1.00 86.06 130 HIS A CA 1
ATOM 1002 C C . HIS A 1 130 ? -5.268 -6.250 -4.051 1.00 86.06 130 HIS A C 1
ATOM 1004 O O . HIS A 1 130 ? -5.266 -7.095 -4.949 1.00 86.06 130 HIS A O 1
ATOM 1010 N N . TYR A 1 131 ? -6.357 -6.000 -3.322 1.00 86.31 131 TYR A N 1
ATOM 1011 C CA . TYR A 1 131 ? -7.597 -6.750 -3.501 1.00 86.31 131 TYR A CA 1
ATOM 1012 C C . TYR A 1 131 ? -8.291 -6.421 -4.828 1.00 86.31 131 TYR A C 1
ATOM 1014 O O . TYR A 1 131 ? -8.785 -7.332 -5.486 1.00 86.31 131 TYR A O 1
ATOM 1022 N N . LEU A 1 132 ? -8.278 -5.167 -5.284 1.00 87.19 132 LEU A N 1
ATOM 1023 C CA . LEU A 1 132 ? -8.824 -4.800 -6.598 1.00 87.19 132 LEU A CA 1
ATOM 1024 C C . LEU A 1 132 ? -8.099 -5.531 -7.736 1.00 87.19 132 LEU A C 1
ATOM 1026 O O . LEU A 1 132 ? -8.745 -6.082 -8.624 1.00 87.19 132 LEU A O 1
ATOM 1030 N N . LYS A 1 133 ? -6.766 -5.639 -7.661 1.00 82.69 133 LYS A N 1
ATOM 1031 C CA . LYS A 1 133 ? -5.962 -6.417 -8.618 1.00 82.69 133 LYS A CA 1
ATOM 1032 C C . LYS A 1 133 ? -6.282 -7.918 -8.562 1.00 82.69 133 LYS A C 1
ATOM 1034 O O . LYS A 1 133 ? -6.286 -8.569 -9.602 1.00 82.69 133 LYS A O 1
ATOM 1039 N N . LYS A 1 134 ? -6.568 -8.467 -7.374 1.00 81.19 134 LYS A N 1
ATOM 1040 C CA . LYS A 1 134 ? -6.889 -9.895 -7.175 1.00 81.19 134 LYS A CA 1
ATOM 1041 C C . LYS A 1 134 ? -8.287 -10.280 -7.670 1.00 81.19 134 LYS A C 1
ATOM 1043 O O . LYS A 1 134 ? -8.476 -11.381 -8.175 1.00 81.19 134 LYS A O 1
ATOM 1048 N N . PHE A 1 135 ? -9.268 -9.396 -7.502 1.00 77.56 135 PHE A N 1
ATOM 1049 C CA . PHE A 1 135 ? -10.679 -9.665 -7.807 1.00 77.56 135 PHE A CA 1
ATOM 1050 C C . PHE A 1 135 ? -11.140 -9.106 -9.168 1.00 77.56 135 PHE A C 1
ATOM 1052 O O . PHE A 1 135 ? -12.285 -9.344 -9.567 1.00 77.56 135 PHE A O 1
ATOM 1059 N N . GLY A 1 136 ? -10.271 -8.390 -9.891 1.00 75.06 136 GLY A N 1
ATOM 1060 C CA . GLY A 1 136 ? -10.567 -7.829 -11.211 1.00 75.06 136 GLY A CA 1
ATOM 1061 C C . GLY A 1 136 ? -11.761 -6.872 -11.165 1.00 75.06 136 GLY A C 1
ATOM 1062 O O . GLY A 1 136 ? -11.831 -5.990 -10.314 1.00 75.06 136 GLY A O 1
ATOM 1063 N N . HIS A 1 137 ? -12.746 -7.072 -12.046 1.00 75.38 137 HIS A N 1
ATOM 1064 C CA . HIS A 1 137 ? -13.929 -6.204 -12.143 1.00 75.38 137 HIS A CA 1
ATOM 1065 C C . HIS A 1 137 ? -14.930 -6.328 -10.972 1.00 75.38 137 HIS A C 1
ATOM 1067 O O . HIS A 1 137 ? -15.930 -5.612 -10.944 1.00 75.38 137 HIS A O 1
ATOM 1073 N N . GLN A 1 138 ? -14.705 -7.215 -9.994 1.00 82.56 138 GLN A N 1
ATOM 1074 C CA . GLN A 1 138 ? -15.586 -7.382 -8.827 1.00 82.56 138 GLN A CA 1
ATOM 1075 C C . GLN A 1 138 ? -15.258 -6.372 -7.709 1.00 82.56 138 GLN A C 1
ATOM 1077 O O . GLN A 1 138 ? -14.975 -6.761 -6.574 1.00 82.56 138 GLN A O 1
ATOM 1082 N N . THR A 1 139 ? -15.318 -5.071 -8.014 1.00 85.12 139 THR A N 1
ATOM 1083 C CA . THR A 1 139 ? -14.876 -3.969 -7.133 1.00 85.12 139 THR A CA 1
ATOM 1084 C C . THR A 1 139 ? -15.479 -4.034 -5.726 1.00 85.12 139 THR A C 1
ATOM 1086 O O . THR A 1 139 ? -14.752 -3.954 -4.740 1.00 85.12 139 THR A O 1
ATOM 1089 N N . ALA A 1 140 ? -16.796 -4.236 -5.598 1.00 84.19 140 ALA A N 1
ATOM 1090 C CA . ALA A 1 140 ? -17.461 -4.287 -4.290 1.00 84.19 140 ALA A CA 1
ATOM 1091 C C . ALA A 1 140 ? -16.944 -5.444 -3.418 1.00 84.19 140 ALA A C 1
ATOM 1093 O O . ALA A 1 140 ? -16.580 -5.240 -2.262 1.00 84.19 140 ALA A O 1
ATOM 1094 N N . LYS A 1 141 ? -16.827 -6.642 -4.005 1.00 83.62 141 LYS A N 1
ATOM 1095 C CA . LYS A 1 141 ? -16.299 -7.832 -3.326 1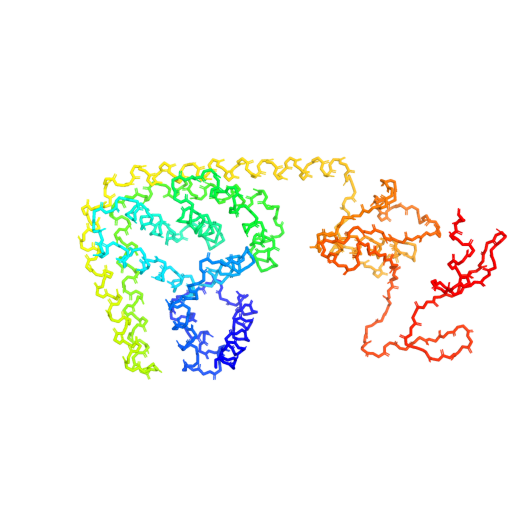.00 83.62 141 LYS A CA 1
ATOM 1096 C C . LYS A 1 141 ? -14.836 -7.647 -2.926 1.00 83.62 141 LYS A C 1
ATOM 1098 O O . LYS A 1 141 ? -14.443 -8.074 -1.844 1.00 83.62 141 LYS A O 1
ATOM 1103 N N . ALA A 1 142 ? -14.046 -7.000 -3.784 1.00 85.75 142 ALA A N 1
ATOM 1104 C CA . ALA A 1 142 ? -12.652 -6.676 -3.513 1.00 85.75 142 ALA A CA 1
ATOM 1105 C C . ALA A 1 142 ? -12.513 -5.763 -2.287 1.00 85.75 142 ALA A C 1
ATOM 1107 O O . ALA A 1 142 ? -11.736 -6.058 -1.382 1.00 85.75 142 ALA A O 1
ATOM 1108 N N . MET A 1 143 ? -13.298 -4.683 -2.237 1.00 89.88 143 MET A N 1
ATOM 1109 C CA . MET A 1 143 ? -13.277 -3.738 -1.119 1.00 89.88 143 MET A CA 1
ATOM 1110 C C . MET A 1 143 ? -13.758 -4.393 0.179 1.00 89.88 143 MET A C 1
ATOM 1112 O O . MET A 1 143 ? -13.104 -4.259 1.211 1.00 89.88 143 MET A O 1
ATOM 1116 N N . ASP A 1 144 ? -14.837 -5.179 0.130 1.00 83.19 144 ASP A N 1
ATOM 1117 C CA . ASP A 1 144 ? -15.336 -5.899 1.307 1.00 83.19 144 ASP A CA 1
ATOM 1118 C C . ASP A 1 144 ? -14.307 -6.912 1.840 1.00 83.19 144 ASP A C 1
ATOM 1120 O O . ASP A 1 144 ? -14.094 -7.001 3.050 1.00 83.19 144 ASP A O 1
ATOM 1124 N N . ALA A 1 145 ? -13.598 -7.618 0.954 1.00 79.94 145 ALA A N 1
ATOM 1125 C CA . ALA A 1 145 ? -12.514 -8.521 1.338 1.00 79.94 145 ALA A CA 1
ATOM 1126 C C . ALA A 1 145 ? -11.284 -7.780 1.904 1.00 79.94 145 ALA A C 1
ATOM 1128 O O . ALA A 1 145 ? -10.591 -8.312 2.773 1.00 79.94 145 ALA A O 1
ATOM 1129 N N . ALA A 1 146 ? -11.035 -6.543 1.466 1.00 84.75 146 ALA A N 1
ATOM 1130 C CA . ALA A 1 146 ? -9.952 -5.704 1.973 1.00 84.75 146 ALA A CA 1
ATOM 1131 C C . ALA A 1 146 ? -10.215 -5.165 3.391 1.00 84.75 146 ALA A C 1
ATOM 1133 O O . ALA A 1 146 ? -9.260 -4.834 4.096 1.00 84.75 146 ALA A O 1
ATOM 1134 N N . LEU A 1 147 ? -11.478 -5.101 3.842 1.00 82.62 147 LEU A N 1
ATOM 1135 C CA . LEU A 1 147 ? -11.838 -4.513 5.137 1.00 82.62 147 LEU A CA 1
ATOM 1136 C C . LEU A 1 147 ? -11.111 -5.181 6.310 1.00 82.62 147 LEU A C 1
ATOM 1138 O O . LEU A 1 147 ? -10.542 -4.485 7.143 1.00 82.62 147 LEU A O 1
ATOM 1142 N N . GLY A 1 148 ? -11.082 -6.514 6.369 1.00 76.19 148 GLY A N 1
ATOM 1143 C CA . GLY A 1 148 ? -10.389 -7.249 7.435 1.00 76.19 148 GLY A CA 1
ATOM 1144 C C . GLY A 1 148 ? -8.909 -6.850 7.572 1.00 76.19 148 GLY A C 1
ATOM 1145 O O . GLY A 1 148 ? -8.513 -6.371 8.637 1.00 76.19 148 GLY A O 1
ATOM 1146 N N . PRO A 1 149 ? -8.095 -6.982 6.509 1.00 78.50 149 PRO A N 1
ATOM 1147 C CA . PRO A 1 149 ? -6.711 -6.508 6.497 1.00 78.50 149 PRO A CA 1
ATOM 1148 C C . PRO A 1 149 ? -6.551 -5.017 6.840 1.00 78.50 149 PRO A C 1
ATOM 1150 O O . PRO A 1 149 ? -5.642 -4.670 7.591 1.00 78.50 149 PRO A O 1
ATOM 1153 N N . ILE A 1 150 ? -7.441 -4.137 6.357 1.00 83.25 150 ILE A N 1
ATOM 1154 C CA . ILE A 1 150 ? -7.427 -2.704 6.708 1.00 83.25 150 ILE A CA 1
ATOM 1155 C C . ILE A 1 150 ? -7.622 -2.515 8.215 1.00 83.25 150 ILE A C 1
ATOM 1157 O O . ILE A 1 150 ? -6.894 -1.747 8.838 1.00 83.25 150 ILE A O 1
ATOM 1161 N N . LEU A 1 151 ? -8.572 -3.225 8.828 1.00 78.94 151 LEU A N 1
ATOM 1162 C CA . LEU A 1 151 ? -8.810 -3.145 10.270 1.00 78.94 151 LEU A CA 1
ATOM 1163 C C . LEU A 1 151 ? -7.617 -3.675 11.073 1.00 78.94 151 LEU A C 1
ATOM 1165 O O . LEU A 1 151 ? -7.287 -3.093 12.102 1.00 78.94 151 LEU A O 1
ATOM 1169 N N . VAL A 1 152 ? -6.963 -4.747 10.613 1.00 73.31 152 VAL A N 1
ATOM 1170 C CA . VAL A 1 152 ? -5.730 -5.267 11.234 1.00 73.31 152 VAL A CA 1
ATOM 1171 C C . VAL A 1 152 ? -4.612 -4.227 11.160 1.00 73.31 152 VAL A C 1
ATOM 1173 O O . VAL A 1 152 ? -3.969 -3.955 12.170 1.00 73.31 152 VAL A O 1
ATOM 1176 N N . PHE A 1 153 ? -4.420 -3.606 9.995 1.00 77.81 153 PHE A N 1
ATOM 1177 C CA . PHE A 1 153 ? -3.446 -2.537 9.795 1.00 77.81 153 PHE A CA 1
ATOM 1178 C C . PHE A 1 153 ? -3.723 -1.335 10.710 1.00 77.81 153 PHE A C 1
ATOM 1180 O O . PHE A 1 153 ? -2.847 -0.921 11.461 1.00 77.81 153 PHE A O 1
ATOM 1187 N N . LEU A 1 154 ? -4.955 -0.818 10.727 1.00 78.44 154 LEU A N 1
ATOM 1188 C CA . LEU A 1 154 ? -5.318 0.363 11.522 1.00 78.44 154 LEU A CA 1
ATOM 1189 C C . LEU A 1 154 ? -5.296 0.120 13.039 1.00 78.44 154 LEU A C 1
ATOM 1191 O O . LEU A 1 154 ? -5.177 1.075 13.803 1.00 78.44 154 LEU A O 1
ATOM 1195 N N . LYS A 1 155 ? -5.418 -1.136 13.483 1.00 73.44 155 LYS A N 1
ATOM 1196 C CA . LYS A 1 155 ? -5.296 -1.533 14.896 1.00 73.44 155 LYS A CA 1
ATOM 1197 C C . LYS A 1 155 ? -3.867 -1.884 15.305 1.00 73.44 155 LYS A C 1
ATOM 1199 O O . LYS A 1 155 ? -3.638 -2.214 16.467 1.00 73.44 155 LYS A O 1
ATOM 1204 N N . ASN A 1 156 ? -2.915 -1.851 14.377 1.00 69.62 156 ASN A N 1
ATOM 1205 C CA . ASN A 1 156 ? -1.523 -2.101 14.697 1.00 69.62 156 ASN A CA 1
ATOM 1206 C C . ASN A 1 156 ? -1.007 -1.028 15.673 1.00 69.62 156 ASN A C 1
ATOM 1208 O O . ASN A 1 156 ? -1.227 0.165 15.470 1.00 69.62 156 ASN A O 1
ATOM 1212 N N . GLU A 1 157 ? -0.295 -1.454 16.719 1.00 65.12 157 GLU A N 1
ATOM 1213 C CA . GLU A 1 157 ? 0.207 -0.575 17.783 1.00 65.12 157 GLU A CA 1
ATOM 1214 C C . GLU A 1 157 ? 1.030 0.604 17.242 1.00 65.12 157 GLU A C 1
ATOM 1216 O O . GLU A 1 157 ? 0.901 1.726 17.726 1.00 65.12 157 GLU A O 1
ATOM 1221 N N . LYS A 1 158 ? 1.846 0.381 16.205 1.00 64.88 158 LYS A N 1
ATOM 1222 C CA . LYS A 1 158 ? 2.666 1.436 15.600 1.00 64.88 158 LYS A CA 1
ATOM 1223 C C . LYS A 1 158 ? 1.791 2.436 14.846 1.00 64.88 158 LYS A C 1
ATOM 1225 O O . LYS A 1 158 ? 1.980 3.633 15.010 1.00 64.88 158 LYS A O 1
ATOM 1230 N N . VAL A 1 159 ? 0.784 1.973 14.101 1.00 69.56 159 VAL A N 1
ATOM 1231 C CA . VAL A 1 159 ? -0.184 2.859 13.422 1.00 69.56 159 VAL A CA 1
ATOM 1232 C C . VAL A 1 159 ? -0.944 3.720 14.436 1.00 69.56 159 VAL A C 1
ATOM 1234 O O . VAL A 1 159 ? -1.096 4.923 14.228 1.00 69.56 159 VAL A O 1
ATOM 1237 N N . ILE A 1 160 ? -1.349 3.134 15.567 1.00 66.50 160 ILE A N 1
ATOM 1238 C CA . ILE A 1 160 ? -1.992 3.860 16.673 1.00 66.50 160 ILE A CA 1
ATOM 1239 C C . ILE A 1 160 ? -1.033 4.887 17.293 1.00 66.50 160 ILE A C 1
ATOM 1241 O O . ILE A 1 160 ? -1.436 6.019 17.545 1.00 66.50 160 ILE A O 1
ATOM 1245 N N . LYS A 1 161 ? 0.244 4.544 17.499 1.00 64.81 161 LYS A N 1
ATOM 1246 C CA . LYS A 1 161 ? 1.256 5.492 17.997 1.00 64.81 161 LYS A CA 1
ATOM 1247 C C . LYS A 1 161 ? 1.454 6.689 17.060 1.00 64.81 161 LYS A C 1
ATOM 1249 O O . LYS A 1 161 ? 1.602 7.804 17.546 1.00 64.81 161 LYS A O 1
ATOM 1254 N N . LEU A 1 162 ? 1.405 6.482 15.740 1.00 62.56 162 LEU A N 1
ATOM 1255 C CA . LEU A 1 162 ? 1.586 7.548 14.741 1.00 62.56 162 LEU A CA 1
ATOM 1256 C C . LEU A 1 162 ? 0.416 8.527 14.655 1.00 62.56 162 LEU A C 1
ATOM 1258 O O . LEU A 1 162 ? 0.613 9.715 14.415 1.00 62.56 162 LEU A O 1
ATOM 1262 N N . LEU A 1 163 ? -0.806 8.029 14.807 1.00 65.00 163 LEU A N 1
ATOM 1263 C CA . LEU A 1 163 ? -2.025 8.820 14.610 1.00 65.00 163 LEU A CA 1
ATOM 1264 C C . LEU A 1 163 ? -2.657 9.270 15.930 1.00 65.00 163 LEU A C 1
ATOM 1266 O O . LEU A 1 163 ? -3.644 10.011 15.929 1.00 65.00 163 LEU A O 1
ATOM 1270 N N . GLY A 1 164 ? -2.101 8.799 17.046 1.00 55.34 164 GLY A N 1
ATOM 1271 C CA . GLY A 1 164 ? -2.722 8.841 18.356 1.00 55.34 164 GLY A CA 1
ATOM 1272 C C . GLY A 1 164 ? -3.849 7.808 18.503 1.00 55.34 164 GLY A C 1
ATOM 1273 O O . GLY A 1 164 ? -4.254 7.154 17.534 1.00 55.34 164 GLY A O 1
ATOM 1274 N N . PRO A 1 165 ? -4.401 7.663 19.721 1.00 53.50 165 PRO A N 1
ATOM 1275 C CA . PRO A 1 165 ? -5.568 6.827 19.977 1.00 53.50 165 PRO A CA 1
ATOM 1276 C C . PRO A 1 165 ? -6.786 7.391 19.228 1.00 53.50 165 PRO A C 1
ATOM 1278 O O . PRO A 1 165 ? -7.539 8.227 19.725 1.00 53.50 165 PRO A O 1
ATOM 1281 N N . GLY A 1 166 ? -6.957 6.962 17.982 1.00 56.66 166 GLY A N 1
ATOM 1282 C CA . GLY A 1 166 ? -8.065 7.323 17.110 1.00 56.66 166 GLY A CA 1
ATOM 1283 C C . GLY A 1 166 ? -9.025 6.153 16.933 1.00 56.66 166 GLY A C 1
ATOM 1284 O O . GLY A 1 166 ? -8.609 5.003 16.813 1.00 56.66 166 GLY A O 1
ATOM 1285 N N . ASN A 1 167 ? -10.330 6.431 16.871 1.00 72.00 167 ASN A N 1
ATOM 1286 C CA . ASN A 1 167 ? -11.291 5.422 16.428 1.00 72.00 167 ASN A CA 1
ATOM 1287 C C . ASN A 1 167 ? -11.016 5.096 14.950 1.00 72.00 167 ASN A C 1
ATOM 1289 O O . ASN A 1 167 ? -10.931 6.005 14.122 1.00 72.00 167 ASN A O 1
ATOM 1293 N N . THR A 1 168 ? -10.925 3.807 14.615 1.00 79.19 168 THR A N 1
ATOM 1294 C CA . THR A 1 168 ? -10.772 3.290 13.250 1.00 79.19 168 THR A CA 1
ATOM 1295 C C . THR A 1 168 ? -11.733 3.946 12.251 1.00 79.19 168 THR A C 1
ATOM 1297 O O . THR A 1 168 ? -11.322 4.255 11.137 1.00 79.19 168 THR A O 1
ATOM 1300 N N . GLY A 1 169 ? -12.974 4.254 12.651 1.00 82.94 169 GLY A N 1
ATOM 1301 C CA . GLY A 1 169 ? -13.928 4.973 11.796 1.00 82.94 169 GLY A CA 1
ATOM 1302 C C . GLY A 1 169 ? -13.444 6.366 11.369 1.00 82.94 169 GLY A C 1
ATOM 1303 O O . GLY A 1 169 ? -13.528 6.721 10.194 1.00 82.94 169 GLY A O 1
ATOM 1304 N N . LYS A 1 170 ? -12.825 7.128 12.279 1.00 84.19 170 LYS A N 1
ATOM 1305 C CA . LYS A 1 170 ? -12.243 8.442 11.965 1.00 84.19 170 LYS A CA 1
ATOM 1306 C C . LYS A 1 170 ? -11.096 8.320 10.958 1.00 84.19 170 LYS A C 1
ATOM 1308 O O . LYS A 1 170 ? -11.008 9.134 10.044 1.00 84.19 170 LYS A O 1
ATOM 1313 N N . LEU A 1 171 ? -10.248 7.300 11.103 1.00 85.38 171 LEU A N 1
ATOM 1314 C CA . LEU A 1 171 ? -9.127 7.050 10.189 1.00 85.38 171 LEU A CA 1
ATOM 1315 C C . LEU A 1 171 ? -9.614 6.684 8.779 1.00 85.38 171 LEU A C 1
ATOM 1317 O O . LEU A 1 171 ? -9.069 7.171 7.792 1.00 85.38 171 LEU A O 1
ATOM 1321 N N . LEU A 1 172 ? -10.688 5.894 8.672 1.00 90.88 172 LEU A N 1
ATOM 1322 C CA . LEU A 1 172 ? -11.315 5.590 7.381 1.00 90.88 172 LEU A CA 1
ATOM 1323 C C . LEU A 1 172 ? -11.912 6.843 6.721 1.00 90.88 172 LEU A C 1
ATOM 1325 O O . LEU A 1 172 ? -11.723 7.032 5.520 1.00 90.88 172 LEU A O 1
ATOM 1329 N N . LYS A 1 173 ? -12.552 7.740 7.488 1.00 91.19 173 LYS A N 1
ATOM 1330 C CA . LYS A 1 173 ? -13.010 9.049 6.972 1.00 91.19 173 LYS A CA 1
ATOM 1331 C C . LYS A 1 173 ? -11.857 9.927 6.502 1.00 91.19 173 LYS A C 1
ATOM 1333 O O . LYS A 1 173 ? -11.968 10.582 5.470 1.00 91.19 173 LYS A O 1
ATOM 1338 N N . GLN A 1 174 ? -10.749 9.952 7.242 1.00 88.75 174 GLN A N 1
ATOM 1339 C CA . GLN A 1 174 ? -9.550 10.687 6.832 1.00 88.75 174 GLN A CA 1
ATOM 1340 C C . GLN A 1 174 ? -8.999 10.144 5.513 1.00 88.75 174 GLN A C 1
ATOM 1342 O O . GLN A 1 174 ? -8.727 10.928 4.607 1.00 88.75 174 GLN A O 1
ATOM 1347 N N . ALA A 1 175 ? -8.920 8.818 5.367 1.00 90.88 175 ALA A N 1
ATOM 1348 C CA . ALA A 1 175 ? -8.516 8.187 4.115 1.00 90.88 175 ALA A CA 1
ATOM 1349 C C . ALA A 1 175 ? -9.465 8.545 2.958 1.00 90.88 175 ALA A C 1
ATOM 1351 O O . ALA A 1 175 ? -9.006 8.944 1.889 1.00 90.88 175 ALA A O 1
ATOM 1352 N N . ALA A 1 176 ? -10.782 8.487 3.180 1.00 94.31 176 ALA A N 1
ATOM 1353 C CA . ALA A 1 176 ? -11.777 8.887 2.185 1.00 94.31 176 ALA A CA 1
ATOM 1354 C C . ALA A 1 176 ? -11.631 10.365 1.775 1.00 94.31 176 ALA A C 1
ATOM 1356 O O . ALA A 1 176 ? -11.670 10.695 0.589 1.00 94.31 176 ALA A O 1
ATOM 1357 N N . GLY A 1 177 ? -11.433 11.261 2.746 1.00 93.38 177 GLY A N 1
ATOM 1358 C CA . GLY A 1 177 ? -11.207 12.687 2.512 1.00 93.38 177 GLY A CA 1
ATOM 1359 C C . GLY A 1 177 ? -9.939 12.957 1.701 1.00 93.38 177 GLY A C 1
ATOM 1360 O O . GLY A 1 177 ? -9.995 13.684 0.711 1.00 93.38 177 GLY A O 1
ATOM 1361 N N . ALA A 1 178 ? -8.824 12.323 2.067 1.00 91.31 178 ALA A N 1
ATOM 1362 C CA . ALA A 1 178 ? -7.546 12.458 1.371 1.00 91.31 178 ALA A CA 1
ATOM 1363 C C . ALA A 1 178 ? -7.616 11.951 -0.081 1.00 91.31 178 ALA A C 1
ATOM 1365 O O . ALA A 1 178 ? -7.118 12.617 -0.989 1.00 91.31 178 ALA A O 1
ATOM 1366 N N . ILE A 1 179 ? -8.299 10.825 -0.330 1.00 92.75 179 ILE A N 1
ATOM 1367 C CA . ILE A 1 179 ? -8.522 10.316 -1.693 1.00 92.75 179 ILE A CA 1
ATOM 1368 C C . ILE A 1 179 ? -9.306 11.334 -2.529 1.00 92.75 179 ILE A C 1
ATOM 1370 O O . ILE A 1 179 ? -8.904 11.645 -3.651 1.00 92.75 179 ILE A O 1
ATOM 1374 N N . ARG A 1 180 ? -10.383 11.912 -1.980 1.00 93.25 180 ARG A N 1
ATOM 1375 C CA . ARG A 1 180 ? -11.186 12.924 -2.690 1.00 93.25 180 ARG A CA 1
ATOM 1376 C C . ARG A 1 180 ? -10.404 14.196 -2.988 1.00 93.25 180 ARG A C 1
ATOM 1378 O O . ARG A 1 180 ? -10.500 14.713 -4.097 1.00 93.25 180 ARG A O 1
ATOM 1385 N N . GLN A 1 181 ? -9.625 14.687 -2.027 1.00 91.75 181 GLN A N 1
ATOM 1386 C CA . GLN A 1 181 ? -8.796 15.883 -2.207 1.00 91.75 181 GLN A CA 1
ATOM 1387 C C . GLN A 1 181 ? -7.723 15.666 -3.281 1.00 91.75 181 GLN A C 1
ATOM 1389 O O . GLN A 1 181 ? -7.485 16.540 -4.112 1.00 91.75 181 GLN A O 1
ATOM 1394 N N . SER A 1 182 ? -7.128 14.473 -3.320 1.00 90.25 182 SER A N 1
ATOM 1395 C CA . SER A 1 182 ? -6.086 14.125 -4.289 1.00 90.25 182 SER A CA 1
ATOM 1396 C C . SER A 1 182 ? -6.632 13.710 -5.658 1.00 90.25 182 SER A C 1
ATOM 1398 O O . SER A 1 182 ? -5.874 13.659 -6.623 1.00 90.25 182 SER A O 1
ATOM 1400 N N . ARG A 1 183 ? -7.942 13.476 -5.807 1.00 87.19 183 ARG A N 1
ATOM 1401 C CA . ARG A 1 183 ? -8.576 13.066 -7.074 1.00 87.19 183 ARG A CA 1
ATOM 1402 C C . ARG A 1 183 ? -8.285 14.024 -8.236 1.00 87.19 183 ARG A C 1
ATOM 1404 O O . ARG A 1 183 ? -8.116 13.581 -9.370 1.00 87.19 183 ARG A O 1
ATOM 1411 N N . GLY A 1 184 ? -8.191 15.330 -7.969 1.00 85.19 184 GLY A N 1
ATOM 1412 C CA . GLY A 1 184 ? -7.842 16.340 -8.980 1.00 85.19 184 GLY A CA 1
ATOM 1413 C C . GLY A 1 184 ? -6.443 16.154 -9.586 1.00 85.19 184 GLY A C 1
ATOM 1414 O O . GLY A 1 184 ? -6.202 16.548 -10.725 1.00 85.19 184 GLY A O 1
ATOM 1415 N N . LYS A 1 185 ? -5.541 15.480 -8.863 1.00 87.75 185 LYS A N 1
ATOM 1416 C CA . LYS A 1 185 ? -4.174 15.165 -9.302 1.00 87.75 185 LYS A CA 1
ATOM 1417 C C . LYS A 1 185 ? -4.106 13.972 -10.253 1.00 87.75 185 LYS A C 1
ATOM 1419 O O . LYS A 1 185 ? -3.056 13.699 -10.819 1.00 87.75 185 LYS A O 1
ATOM 1424 N N . VAL A 1 186 ? -5.217 13.269 -10.473 1.00 92.38 186 VAL A N 1
ATOM 1425 C CA . VAL A 1 186 ? -5.295 12.156 -11.427 1.00 92.38 186 VAL A CA 1
ATOM 1426 C C . VAL A 1 186 ? -5.393 12.728 -12.837 1.00 92.38 186 VAL A C 1
ATOM 1428 O O . VAL A 1 186 ? -6.479 12.830 -13.409 1.00 92.38 186 VAL A O 1
ATOM 1431 N N . ASN A 1 187 ? -4.264 13.166 -13.381 1.00 94.69 187 ASN A N 1
ATOM 1432 C CA . ASN A 1 187 ? -4.105 13.627 -14.756 1.00 94.69 187 ASN A CA 1
ATOM 1433 C C . ASN A 1 187 ? -2.782 13.099 -15.335 1.00 94.69 187 ASN A C 1
ATOM 1435 O O . ASN A 1 187 ? -1.881 12.732 -14.580 1.00 94.69 187 ASN A O 1
ATOM 1439 N N . THR A 1 188 ? -2.668 13.053 -16.664 1.00 94.50 188 THR A N 1
ATOM 1440 C CA . THR A 1 188 ? -1.517 12.445 -17.349 1.00 94.50 188 THR A CA 1
ATOM 1441 C C . THR A 1 188 ? -0.195 13.078 -16.930 1.00 94.50 188 THR A C 1
ATOM 1443 O O . THR A 1 188 ? 0.742 12.352 -16.621 1.00 94.50 188 THR A O 1
ATOM 1446 N N . ALA A 1 189 ? -0.120 14.410 -16.858 1.00 94.69 189 ALA A N 1
ATOM 1447 C CA . ALA A 1 189 ? 1.117 15.107 -16.513 1.00 94.69 189 ALA A CA 1
ATOM 1448 C C . ALA A 1 189 ? 1.599 14.745 -15.100 1.00 94.69 189 ALA A C 1
ATOM 1450 O O . ALA A 1 189 ? 2.760 14.393 -14.913 1.00 94.69 189 ALA A O 1
ATOM 1451 N N . THR A 1 190 ? 0.696 14.766 -14.118 1.00 94.19 190 THR A N 1
ATOM 1452 C CA . THR A 1 190 ? 1.030 14.423 -12.732 1.00 94.19 190 THR A CA 1
ATOM 1453 C C . THR A 1 190 ? 1.429 12.954 -12.581 1.00 94.19 190 THR A C 1
ATOM 1455 O O . THR A 1 190 ? 2.432 12.665 -11.936 1.00 94.19 190 THR A O 1
ATOM 1458 N N . LEU A 1 191 ? 0.696 12.022 -13.202 1.00 95.31 191 LEU A N 1
ATOM 1459 C CA . LEU A 1 191 ? 1.029 10.595 -13.113 1.00 95.31 191 LEU A CA 1
ATOM 1460 C C . LEU A 1 191 ? 2.344 10.250 -13.825 1.00 95.31 191 LEU A C 1
ATOM 1462 O O . LEU A 1 191 ? 3.069 9.382 -13.352 1.00 95.31 191 LEU A O 1
ATOM 1466 N N . ILE A 1 192 ? 2.667 10.933 -14.929 1.00 95.56 192 ILE A N 1
ATOM 1467 C CA . ILE A 1 192 ? 3.975 10.805 -15.584 1.00 95.56 192 ILE A CA 1
ATOM 1468 C C . ILE A 1 192 ? 5.089 11.317 -14.676 1.00 95.56 192 ILE A C 1
ATOM 1470 O O . ILE A 1 192 ? 6.099 10.635 -14.565 1.00 95.56 192 ILE A O 1
ATOM 1474 N N . GLY A 1 193 ? 4.884 12.439 -13.979 1.00 95.06 193 GLY A N 1
ATOM 1475 C CA . GLY A 1 193 ? 5.839 12.929 -12.982 1.00 95.06 193 GLY A CA 1
ATOM 1476 C C . GLY A 1 193 ? 6.151 11.875 -11.916 1.00 95.06 193 GLY A C 1
ATOM 1477 O O . GLY A 1 193 ? 7.311 11.543 -11.708 1.00 95.06 193 GLY A O 1
ATOM 1478 N N . TYR A 1 194 ? 5.124 11.242 -11.338 1.00 93.50 194 TYR A N 1
ATOM 1479 C CA . TYR A 1 194 ? 5.334 10.155 -10.369 1.00 93.50 194 TYR A CA 1
ATOM 1480 C C . TYR A 1 194 ? 6.022 8.923 -10.966 1.00 93.50 194 TYR A C 1
ATOM 1482 O O . TYR A 1 194 ? 6.747 8.216 -10.269 1.00 93.50 194 TYR A O 1
ATOM 1490 N N . PHE A 1 195 ? 5.801 8.642 -12.251 1.00 95.44 195 PHE A N 1
ATOM 1491 C CA . PHE A 1 195 ? 6.503 7.568 -12.948 1.00 95.44 195 PHE A CA 1
ATOM 1492 C C . PHE A 1 195 ? 7.992 7.919 -13.109 1.00 95.44 195 PHE A C 1
ATOM 1494 O O . PHE A 1 195 ? 8.855 7.085 -12.836 1.00 95.44 195 PHE A O 1
ATOM 1501 N N . ASP A 1 196 ? 8.301 9.155 -13.497 1.00 95.38 196 ASP A N 1
ATOM 1502 C CA . ASP A 1 196 ? 9.675 9.641 -13.637 1.00 95.38 196 ASP A CA 1
ATOM 1503 C C . ASP A 1 196 ? 10.417 9.592 -12.290 1.00 95.38 196 ASP A C 1
ATOM 1505 O O . ASP A 1 196 ? 11.506 9.016 -12.219 1.00 95.38 196 ASP A O 1
ATOM 1509 N N . ASP A 1 197 ? 9.775 10.038 -11.205 1.00 90.25 197 ASP A N 1
ATOM 1510 C CA . ASP A 1 197 ? 10.311 9.936 -9.840 1.00 90.25 197 ASP A CA 1
ATOM 1511 C C . ASP A 1 197 ? 10.639 8.479 -9.463 1.00 90.25 197 ASP A C 1
ATOM 1513 O O . ASP A 1 197 ? 11.690 8.183 -8.888 1.00 90.25 197 ASP A O 1
ATOM 1517 N N . ALA A 1 198 ? 9.764 7.535 -9.825 1.00 89.69 198 ALA A N 1
ATOM 1518 C CA . ALA A 1 198 ? 9.970 6.110 -9.571 1.00 89.69 198 ALA A CA 1
ATOM 1519 C C . ALA A 1 198 ? 11.158 5.534 -10.358 1.00 89.69 198 ALA A C 1
ATOM 1521 O O . ALA A 1 198 ? 11.921 4.712 -9.840 1.00 89.69 198 ALA A O 1
ATOM 1522 N N . ILE A 1 199 ? 11.310 5.952 -11.618 1.00 93.31 199 ILE A N 1
ATOM 1523 C CA . ILE A 1 199 ? 12.433 5.568 -12.479 1.00 93.31 199 ILE A CA 1
ATOM 1524 C C . ILE A 1 199 ? 13.743 6.077 -11.879 1.00 93.31 199 ILE A C 1
ATOM 1526 O O . ILE A 1 199 ? 14.713 5.319 -11.801 1.00 93.31 199 ILE A O 1
ATOM 1530 N N . ASP A 1 200 ? 13.776 7.326 -11.427 1.00 90.31 200 ASP A N 1
ATOM 1531 C CA . ASP A 1 200 ? 14.973 7.921 -10.842 1.00 90.31 200 ASP A CA 1
ATOM 1532 C C . ASP A 1 200 ? 15.322 7.294 -9.487 1.00 90.31 200 ASP A C 1
ATOM 1534 O O . ASP A 1 200 ? 16.490 6.976 -9.241 1.00 90.31 200 ASP A O 1
ATOM 1538 N N . ALA A 1 201 ? 14.322 6.972 -8.664 1.00 84.12 201 ALA A N 1
ATOM 1539 C CA . ALA A 1 201 ? 14.523 6.206 -7.438 1.00 84.12 201 ALA A CA 1
ATOM 1540 C C . ALA A 1 201 ? 15.101 4.802 -7.716 1.00 84.12 201 ALA A C 1
ATOM 1542 O O . ALA A 1 201 ? 16.032 4.366 -7.031 1.00 84.12 201 ALA A O 1
ATOM 1543 N N . LEU A 1 202 ? 14.625 4.101 -8.756 1.00 87.12 202 LEU A N 1
ATOM 1544 C CA . LEU A 1 202 ? 15.185 2.803 -9.152 1.00 87.12 202 LEU A CA 1
ATOM 1545 C C . LEU A 1 202 ? 16.621 2.931 -9.690 1.00 87.12 202 LEU A C 1
ATOM 1547 O O . LEU A 1 202 ? 17.468 2.102 -9.352 1.00 87.12 202 LEU A O 1
ATOM 1551 N N . LYS A 1 203 ? 16.935 3.967 -10.480 1.00 89.62 203 LYS A N 1
ATOM 1552 C CA . LYS A 1 203 ? 18.315 4.240 -10.928 1.00 89.62 203 LYS A CA 1
ATOM 1553 C C . LYS A 1 203 ? 19.247 4.473 -9.742 1.00 89.62 203 LYS A C 1
ATOM 1555 O O . LYS A 1 203 ? 20.328 3.885 -9.699 1.00 89.62 203 LYS A O 1
ATOM 1560 N N . ALA A 1 204 ? 18.826 5.291 -8.777 1.00 82.44 204 ALA A N 1
ATOM 1561 C CA . ALA A 1 204 ? 19.599 5.565 -7.570 1.00 82.44 204 ALA A CA 1
ATOM 1562 C C . ALA A 1 204 ? 19.856 4.279 -6.770 1.00 82.44 204 ALA A C 1
ATOM 1564 O O . ALA A 1 204 ? 20.984 4.023 -6.343 1.00 82.44 204 ALA A O 1
ATOM 1565 N N . LEU A 1 205 ? 18.836 3.426 -6.632 1.00 76.44 205 LEU A N 1
ATOM 1566 C CA . LEU A 1 205 ? 18.972 2.126 -5.983 1.00 76.44 205 LEU A CA 1
ATOM 1567 C C . LEU A 1 205 ? 19.964 1.212 -6.724 1.00 76.44 205 LEU A C 1
ATOM 1569 O O . LEU A 1 205 ? 20.835 0.629 -6.082 1.00 76.44 205 LEU A O 1
ATOM 1573 N N . ILE A 1 206 ? 19.892 1.118 -8.057 1.00 82.31 206 ILE A N 1
ATOM 1574 C CA . ILE A 1 206 ? 20.846 0.335 -8.866 1.00 82.31 206 ILE A CA 1
ATOM 1575 C C . ILE A 1 206 ? 22.274 0.857 -8.686 1.00 82.31 206 ILE A C 1
ATOM 1577 O O . ILE A 1 206 ? 23.189 0.066 -8.453 1.00 82.31 206 ILE A O 1
ATOM 1581 N N . GLY A 1 207 ? 22.463 2.178 -8.739 1.00 82.88 207 GLY A N 1
ATOM 1582 C CA . GLY A 1 207 ? 23.771 2.815 -8.585 1.00 82.88 207 GLY A CA 1
ATOM 1583 C C . GLY A 1 207 ? 24.420 2.551 -7.225 1.00 82.88 207 GLY A C 1
ATOM 1584 O O . GLY A 1 207 ? 25.640 2.446 -7.137 1.00 82.88 207 GLY A O 1
ATOM 1585 N N . LYS A 1 208 ? 23.619 2.378 -6.168 1.00 74.31 208 LYS A N 1
ATOM 1586 C CA . LYS A 1 208 ? 24.1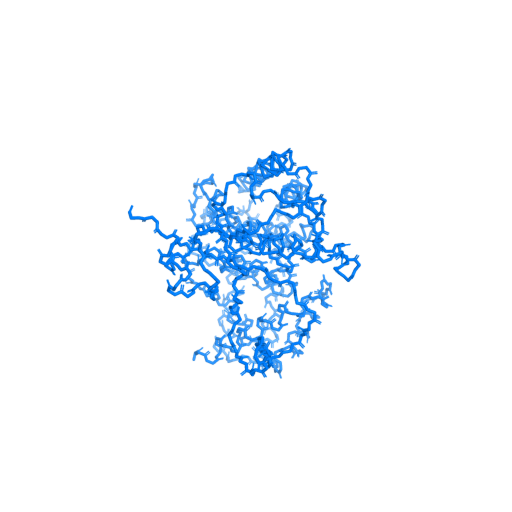11 1.962 -4.844 1.00 74.31 208 LYS A CA 1
ATOM 1587 C C . LYS A 1 208 ? 24.329 0.450 -4.768 1.00 74.31 208 LYS A C 1
ATOM 1589 O O . LYS A 1 208 ? 25.333 -0.009 -4.227 1.00 74.31 208 LYS A O 1
ATOM 1594 N N . ALA A 1 209 ? 23.416 -0.331 -5.340 1.00 72.88 209 ALA A N 1
ATOM 1595 C CA . ALA A 1 209 ? 23.457 -1.785 -5.290 1.00 72.88 209 ALA A CA 1
ATOM 1596 C C . ALA A 1 209 ? 24.623 -2.389 -6.086 1.00 72.88 209 ALA A C 1
ATOM 1598 O O . ALA A 1 209 ? 25.111 -3.450 -5.700 1.00 72.88 209 ALA A O 1
ATOM 1599 N N . GLN A 1 210 ? 25.092 -1.736 -7.158 1.00 76.62 210 GLN A N 1
ATOM 1600 C CA . GLN A 1 210 ? 26.138 -2.269 -8.048 1.00 76.62 210 GLN A CA 1
ATOM 1601 C C . GLN A 1 210 ? 27.462 -2.600 -7.344 1.00 76.62 210 GLN A C 1
ATOM 1603 O O . GLN A 1 210 ? 28.213 -3.448 -7.812 1.00 76.62 210 GLN A O 1
ATOM 1608 N N . TYR A 1 211 ? 27.730 -1.967 -6.201 1.00 74.50 211 TYR A N 1
ATOM 1609 C CA . TYR A 1 211 ? 28.933 -2.206 -5.401 1.00 74.50 211 TYR A CA 1
ATOM 1610 C C . TYR A 1 211 ? 28.754 -3.308 -4.344 1.00 74.50 211 TYR A C 1
ATOM 1612 O O . TYR A 1 211 ? 29.709 -3.669 -3.660 1.00 74.50 211 TYR A O 1
ATOM 1620 N N . LEU A 1 212 ? 27.531 -3.818 -4.170 1.00 69.06 212 LEU A N 1
ATOM 1621 C CA . LEU A 1 212 ? 27.130 -4.620 -3.009 1.00 69.06 212 LEU A CA 1
ATOM 1622 C C . LEU A 1 212 ? 26.450 -5.938 -3.390 1.00 69.06 212 LEU A C 1
ATOM 1624 O O . LEU A 1 212 ? 26.577 -6.929 -2.665 1.00 69.06 212 LEU A O 1
ATOM 1628 N N . LEU A 1 213 ? 25.725 -5.965 -4.510 1.00 71.12 213 LEU A N 1
ATOM 1629 C CA . LEU A 1 213 ? 25.056 -7.159 -5.012 1.00 71.12 213 LEU A CA 1
ATOM 1630 C C . LEU A 1 213 ? 25.889 -7.874 -6.085 1.00 71.12 213 LEU A C 1
ATOM 1632 O O . LEU A 1 213 ? 26.572 -7.229 -6.877 1.00 71.12 213 LEU A O 1
ATOM 1636 N N . PRO A 1 214 ? 25.772 -9.212 -6.164 1.00 79.00 214 PRO A N 1
ATOM 1637 C CA . PRO A 1 214 ? 26.202 -9.985 -7.324 1.00 79.00 214 PRO A CA 1
ATOM 1638 C C . PRO A 1 214 ? 25.697 -9.413 -8.660 1.00 79.00 214 PRO A C 1
ATOM 1640 O O . PRO A 1 214 ? 24.566 -8.925 -8.751 1.00 79.00 214 PRO A O 1
ATOM 1643 N N . ASN A 1 215 ? 26.533 -9.504 -9.699 1.00 84.31 215 ASN A N 1
ATOM 1644 C CA . ASN A 1 215 ? 26.289 -8.888 -11.008 1.00 84.31 215 ASN A CA 1
ATOM 1645 C C . ASN A 1 215 ? 24.981 -9.359 -11.674 1.00 84.31 215 ASN A C 1
ATOM 1647 O O . ASN A 1 215 ? 24.285 -8.567 -12.300 1.00 84.31 215 ASN A O 1
ATOM 1651 N N . ASP A 1 216 ? 24.597 -10.623 -11.495 1.00 81.69 216 ASP A N 1
ATOM 1652 C CA . ASP A 1 216 ? 23.338 -11.184 -12.004 1.00 81.69 216 ASP A CA 1
ATOM 1653 C C . ASP A 1 216 ? 22.099 -10.440 -11.474 1.00 81.69 216 ASP A C 1
ATOM 1655 O O . ASP A 1 216 ? 21.149 -10.190 -12.221 1.00 81.69 216 ASP A O 1
ATOM 1659 N N . LYS A 1 217 ? 22.123 -9.999 -10.210 1.00 81.06 217 LYS A N 1
ATOM 1660 C CA . LYS A 1 217 ? 21.029 -9.222 -9.602 1.00 81.06 217 LYS A CA 1
ATOM 1661 C C . LYS A 1 217 ? 20.967 -7.802 -10.153 1.00 81.06 217 LYS A C 1
ATOM 1663 O O . LYS A 1 217 ? 19.882 -7.262 -10.355 1.00 81.06 217 LYS A O 1
ATOM 1668 N N . ILE A 1 218 ? 22.126 -7.208 -10.427 1.00 84.44 218 ILE A N 1
ATOM 1669 C CA . ILE A 1 218 ? 22.222 -5.879 -11.041 1.00 84.44 218 ILE A CA 1
ATOM 1670 C C . ILE A 1 218 ? 21.673 -5.904 -12.462 1.00 84.44 218 ILE A C 1
ATOM 1672 O O . ILE A 1 218 ? 20.838 -5.066 -12.799 1.00 84.44 218 ILE A O 1
ATOM 1676 N N . VAL A 1 219 ? 22.050 -6.910 -13.252 1.00 87.56 219 VAL A N 1
ATOM 1677 C CA . VAL A 1 219 ? 21.500 -7.130 -14.597 1.00 87.56 219 VAL A CA 1
ATOM 1678 C C . VAL A 1 219 ? 19.979 -7.289 -14.545 1.00 87.56 219 VAL A C 1
ATOM 1680 O O . VAL A 1 219 ? 19.263 -6.712 -15.363 1.00 87.56 219 VAL A O 1
ATOM 1683 N N . TRP A 1 220 ? 19.451 -8.005 -13.549 1.00 86.44 220 TRP A N 1
ATOM 1684 C CA . TRP A 1 220 ? 18.005 -8.125 -13.362 1.00 86.44 220 TRP A CA 1
ATOM 1685 C C . TRP A 1 220 ? 17.329 -6.774 -13.072 1.00 86.44 220 TRP A C 1
ATOM 1687 O O . TRP A 1 220 ? 16.307 -6.462 -13.688 1.00 86.44 220 TRP A O 1
ATOM 1697 N N . LEU A 1 221 ? 17.893 -5.947 -12.179 1.00 85.94 221 LEU A N 1
ATOM 1698 C CA . LEU A 1 221 ? 17.349 -4.612 -11.877 1.00 85.94 221 LEU A CA 1
ATOM 1699 C C . LEU A 1 221 ? 17.406 -3.689 -13.097 1.00 85.94 221 LEU A C 1
ATOM 1701 O O . LEU A 1 221 ? 16.437 -2.987 -13.378 1.00 85.94 221 LEU A O 1
ATOM 1705 N N . GLN A 1 222 ? 18.504 -3.728 -13.850 1.00 92.12 222 GLN A N 1
ATOM 1706 C CA . GLN A 1 222 ? 18.644 -2.997 -15.110 1.00 92.12 222 GLN A CA 1
ATOM 1707 C C . GLN A 1 222 ? 17.590 -3.441 -16.132 1.00 92.12 222 GLN A C 1
ATOM 1709 O O . GLN A 1 222 ? 16.989 -2.602 -16.799 1.00 92.12 222 GLN A O 1
ATOM 1714 N N . GLY A 1 223 ? 17.285 -4.740 -16.197 1.00 91.25 223 GLY A N 1
ATOM 1715 C CA . GLY A 1 223 ? 16.191 -5.263 -17.012 1.00 91.25 223 GLY A CA 1
ATOM 1716 C C . GLY A 1 223 ? 14.820 -4.711 -16.603 1.00 91.25 223 GLY A C 1
ATOM 1717 O O . GLY A 1 223 ? 14.006 -4.394 -17.467 1.00 91.25 223 GLY A O 1
ATOM 1718 N N . ARG A 1 224 ? 14.552 -4.539 -15.300 1.00 90.31 224 ARG A N 1
ATOM 1719 C CA . ARG A 1 224 ? 13.318 -3.887 -14.820 1.00 90.31 224 ARG A CA 1
ATOM 1720 C C . ARG A 1 224 ? 13.285 -2.402 -15.158 1.00 90.31 224 ARG A C 1
ATOM 1722 O O . ARG A 1 224 ? 12.260 -1.929 -15.640 1.00 90.31 224 ARG A O 1
ATOM 1729 N N . LEU A 1 225 ? 14.399 -1.699 -14.973 1.00 93.69 225 LEU A N 1
ATOM 1730 C CA . LEU A 1 225 ? 14.532 -0.292 -15.340 1.00 93.69 225 LEU A CA 1
ATOM 1731 C C . LEU A 1 225 ? 14.256 -0.065 -16.835 1.00 93.69 225 LEU A C 1
ATOM 1733 O O . LEU A 1 225 ? 13.550 0.882 -17.183 1.00 93.69 225 LEU A O 1
ATOM 1737 N N . ALA A 1 226 ? 14.750 -0.949 -17.706 1.00 96.12 226 ALA A N 1
ATOM 1738 C CA . ALA A 1 226 ? 14.467 -0.892 -19.139 1.00 96.12 226 ALA A CA 1
ATOM 1739 C C . ALA A 1 226 ? 12.960 -1.012 -19.423 1.00 96.12 226 ALA A C 1
ATOM 1741 O O . ALA A 1 226 ? 12.393 -0.150 -20.084 1.00 96.12 226 ALA A O 1
ATOM 1742 N N . ILE A 1 227 ? 12.284 -2.002 -18.824 1.00 94.38 227 ILE A N 1
ATOM 1743 C CA . ILE A 1 227 ? 10.830 -2.187 -18.983 1.00 94.38 227 ILE A CA 1
ATOM 1744 C C . ILE A 1 227 ? 10.049 -0.962 -18.485 1.00 94.38 227 ILE A C 1
ATOM 1746 O O . ILE A 1 227 ? 9.112 -0.522 -19.148 1.00 94.38 227 ILE A O 1
ATOM 1750 N N . LEU A 1 228 ? 10.415 -0.402 -17.327 1.00 95.12 228 LEU A N 1
ATOM 1751 C CA . LEU A 1 228 ? 9.786 0.818 -16.810 1.00 95.12 228 LEU A CA 1
ATOM 1752 C C . LEU A 1 228 ? 9.939 1.979 -17.791 1.00 95.12 228 LEU A C 1
ATOM 1754 O O . LEU A 1 228 ? 8.964 2.674 -18.059 1.00 95.12 228 LEU A O 1
ATOM 1758 N N . THR A 1 229 ? 11.143 2.161 -18.330 1.00 96.50 229 THR A N 1
ATOM 1759 C CA . THR A 1 229 ? 11.445 3.230 -19.287 1.00 96.50 229 THR A CA 1
ATOM 1760 C C . THR A 1 229 ? 10.612 3.069 -20.558 1.00 96.50 229 THR A C 1
ATOM 1762 O O . THR A 1 229 ? 9.968 4.028 -20.981 1.00 96.50 229 THR A O 1
ATOM 1765 N N . ASP A 1 230 ? 10.533 1.854 -21.108 1.00 95.56 230 ASP A N 1
ATOM 1766 C CA . ASP A 1 230 ? 9.734 1.552 -22.299 1.00 95.56 230 ASP A CA 1
ATOM 1767 C C . ASP A 1 230 ? 8.247 1.851 -22.065 1.00 95.56 230 ASP A C 1
ATOM 1769 O O . ASP A 1 230 ? 7.633 2.612 -22.814 1.00 95.56 230 ASP A O 1
ATOM 1773 N N . ILE A 1 231 ? 7.661 1.325 -20.984 1.00 97.06 231 ILE A N 1
ATOM 1774 C CA . ILE A 1 231 ? 6.244 1.551 -20.660 1.00 97.06 231 ILE A CA 1
ATOM 1775 C C . ILE A 1 231 ? 5.963 3.024 -20.357 1.00 97.06 231 ILE A C 1
ATOM 1777 O O . ILE A 1 231 ? 4.926 3.543 -20.776 1.00 97.06 231 ILE A O 1
ATOM 1781 N N . ARG A 1 232 ? 6.886 3.736 -19.703 1.00 96.38 232 ARG A N 1
ATOM 1782 C CA . ARG A 1 232 ? 6.752 5.176 -19.464 1.00 96.38 232 ARG A CA 1
ATOM 1783 C C . ARG A 1 232 ? 6.597 5.940 -20.776 1.00 96.38 232 ARG A C 1
ATOM 1785 O O . ARG A 1 232 ? 5.764 6.843 -20.842 1.00 96.38 232 ARG A O 1
ATOM 1792 N N . THR A 1 233 ? 7.338 5.593 -21.834 1.00 94.44 233 THR A N 1
ATOM 1793 C CA . THR A 1 233 ? 7.180 6.276 -23.136 1.00 94.44 233 THR A CA 1
ATOM 1794 C C . THR A 1 233 ? 5.765 6.133 -23.701 1.00 94.44 233 THR A C 1
ATOM 1796 O O . THR A 1 233 ? 5.215 7.090 -24.247 1.00 94.44 233 THR A O 1
ATOM 1799 N N . LEU A 1 234 ? 5.138 4.970 -23.503 1.00 94.81 234 LEU A N 1
ATOM 1800 C CA . LEU A 1 234 ? 3.768 4.691 -23.936 1.00 94.81 234 LEU A CA 1
ATOM 1801 C C . LEU A 1 234 ? 2.721 5.368 -23.041 1.00 94.81 234 LEU A C 1
ATOM 1803 O O . LEU A 1 234 ? 1.642 5.733 -23.517 1.00 94.81 234 LEU A O 1
ATOM 1807 N N . ALA A 1 235 ? 3.036 5.559 -21.758 1.00 93.38 235 ALA A N 1
ATOM 1808 C CA . ALA A 1 235 ? 2.114 6.078 -20.752 1.00 93.38 235 ALA A CA 1
ATOM 1809 C C . ALA A 1 235 ? 1.559 7.466 -21.106 1.00 93.38 235 ALA A C 1
ATOM 1811 O O . ALA A 1 235 ? 0.389 7.732 -20.838 1.00 93.38 235 ALA A O 1
ATOM 1812 N N . LEU A 1 236 ? 2.339 8.313 -21.792 1.00 89.19 236 LEU A N 1
ATOM 1813 C CA . LEU A 1 236 ? 1.883 9.626 -22.272 1.00 89.19 236 LEU A CA 1
ATOM 1814 C C . LEU A 1 236 ? 0.606 9.535 -23.120 1.00 89.19 236 LEU A C 1
ATOM 1816 O O . LEU A 1 236 ? -0.262 10.397 -23.023 1.00 89.19 236 LEU A O 1
ATOM 1820 N N . LYS A 1 237 ? 0.485 8.479 -23.933 1.00 89.94 237 LYS A N 1
ATOM 1821 C CA . LYS A 1 237 ? -0.676 8.243 -24.799 1.00 89.94 237 LYS A CA 1
ATOM 1822 C C . LYS A 1 237 ? -1.725 7.351 -24.135 1.00 89.94 237 LYS A C 1
ATOM 1824 O O . LYS A 1 237 ? -2.916 7.554 -24.345 1.00 89.94 237 LYS A O 1
ATOM 1829 N N . GLN A 1 238 ? -1.292 6.352 -23.367 1.00 94.56 238 GLN A N 1
ATOM 1830 C CA . GLN A 1 238 ? -2.179 5.303 -22.853 1.00 94.56 238 GLN A CA 1
ATOM 1831 C C . GLN A 1 238 ? -2.873 5.661 -21.532 1.00 94.56 238 GLN A C 1
ATOM 1833 O O . GLN A 1 238 ? -3.887 5.046 -21.203 1.00 94.56 238 GLN A O 1
ATOM 1838 N N . LEU A 1 239 ? -2.377 6.654 -20.781 1.00 94.19 239 LEU A N 1
ATOM 1839 C CA . LEU A 1 239 ? -3.006 7.059 -19.522 1.00 94.19 239 LEU A CA 1
ATOM 1840 C C . LEU A 1 239 ? -4.312 7.825 -19.733 1.00 94.19 239 LEU A C 1
ATOM 1842 O O . LEU A 1 239 ? -5.284 7.544 -19.037 1.00 94.19 239 LEU A O 1
ATOM 1846 N N . ASP A 1 240 ? -4.366 8.756 -20.689 1.00 93.25 240 ASP A N 1
ATOM 1847 C CA . ASP A 1 240 ? -5.517 9.655 -20.861 1.00 93.25 240 ASP A CA 1
ATOM 1848 C C . ASP A 1 240 ? -6.871 8.913 -20.983 1.00 93.25 240 ASP A C 1
ATOM 1850 O O . ASP A 1 240 ? -7.785 9.209 -20.203 1.00 93.25 240 ASP A O 1
ATOM 1854 N N . PRO A 1 241 ? -6.996 7.849 -21.809 1.00 93.56 241 PRO A N 1
ATOM 1855 C CA . PRO A 1 241 ? -8.245 7.096 -21.937 1.00 93.56 241 PRO A CA 1
ATOM 1856 C C . PRO A 1 241 ? -8.688 6.370 -20.658 1.00 93.56 241 PRO A C 1
ATOM 1858 O O . PRO A 1 241 ? -9.865 6.027 -20.529 1.00 93.56 241 PRO A O 1
ATOM 1861 N N . VAL A 1 242 ? -7.771 6.099 -19.720 1.00 94.94 242 VAL A N 1
ATOM 1862 C CA . VAL A 1 242 ? -8.064 5.354 -18.485 1.00 94.94 242 VAL A CA 1
ATOM 1863 C C . VAL A 1 242 ? -8.271 6.252 -17.264 1.00 94.94 242 VAL A C 1
ATOM 1865 O O . VAL A 1 242 ? -8.779 5.780 -16.246 1.00 94.94 242 VAL A O 1
ATOM 1868 N N . LEU A 1 243 ? -7.978 7.556 -17.349 1.00 94.81 243 LEU A N 1
ATOM 1869 C CA . LEU A 1 243 ? -8.134 8.480 -16.215 1.00 94.81 243 LEU A CA 1
ATOM 1870 C C . LEU A 1 243 ? -9.584 8.608 -15.738 1.00 94.81 243 LEU A C 1
ATOM 1872 O O . LEU A 1 243 ? -9.828 8.735 -14.539 1.00 94.81 243 LEU A O 1
ATOM 1876 N N . GLY A 1 244 ? -10.552 8.579 -16.658 1.00 94.81 244 GLY A N 1
ATOM 1877 C CA . GLY A 1 244 ? -11.980 8.587 -16.323 1.00 94.81 244 GLY A CA 1
ATOM 1878 C C . GLY A 1 244 ? -12.365 7.400 -15.426 1.00 94.81 244 GLY A C 1
ATOM 1879 O O . GLY A 1 244 ? -12.832 7.622 -14.305 1.00 94.81 244 GLY A O 1
ATOM 1880 N N . PRO A 1 245 ? -12.120 6.152 -15.873 1.00 93.81 245 PRO A N 1
ATOM 1881 C CA . PRO A 1 245 ? -12.273 4.951 -15.050 1.00 93.81 245 PRO A CA 1
ATOM 1882 C C . PRO A 1 245 ? -11.540 5.006 -13.701 1.00 93.81 245 PRO A C 1
ATOM 1884 O O . PRO A 1 245 ? -12.138 4.678 -12.678 1.00 93.81 245 PRO A O 1
ATOM 1887 N N . VAL A 1 246 ? -10.289 5.477 -13.671 1.00 94.44 246 VAL A N 1
ATOM 1888 C CA . VAL A 1 246 ? -9.491 5.588 -12.434 1.00 94.44 246 VAL A CA 1
ATOM 1889 C C . VAL A 1 246 ? -10.144 6.547 -11.439 1.00 94.44 246 VAL A C 1
ATOM 1891 O O . VAL A 1 246 ? -10.340 6.196 -10.278 1.00 94.44 246 VAL A O 1
ATOM 1894 N N . ARG A 1 247 ? -10.538 7.747 -11.884 1.00 95.44 247 ARG A N 1
ATOM 1895 C CA . ARG A 1 247 ? -11.225 8.733 -11.033 1.00 95.44 247 ARG A CA 1
ATOM 1896 C C . ARG A 1 247 ? -12.524 8.166 -10.464 1.00 95.44 247 ARG A C 1
ATOM 1898 O O . ARG A 1 247 ? -12.781 8.337 -9.278 1.00 95.44 247 ARG A O 1
ATOM 1905 N N . LYS A 1 248 ? -13.299 7.444 -11.280 1.00 93.56 248 LYS A N 1
ATOM 1906 C CA . LYS A 1 248 ? -14.524 6.769 -10.832 1.00 93.56 248 LYS A CA 1
ATOM 1907 C C . LYS A 1 248 ? -14.235 5.723 -9.751 1.00 93.56 248 LYS A C 1
ATOM 1909 O O . LYS A 1 248 ? -14.924 5.706 -8.738 1.00 93.56 248 LYS A O 1
ATOM 1914 N N . GLN A 1 249 ? -13.209 4.890 -9.928 1.00 92.75 249 GLN A N 1
ATOM 1915 C CA . GLN A 1 249 ? -12.819 3.898 -8.919 1.00 92.75 249 GLN A CA 1
ATOM 1916 C C . GLN A 1 249 ? -12.363 4.549 -7.607 1.00 92.75 249 GLN A C 1
ATOM 1918 O O . GLN A 1 249 ? -12.718 4.069 -6.535 1.00 92.75 249 GLN A O 1
ATOM 1923 N N . LEU A 1 250 ? -11.631 5.666 -7.664 1.00 94.00 250 LEU A N 1
ATOM 1924 C CA . LEU A 1 250 ? -11.259 6.427 -6.465 1.00 94.00 250 LEU A CA 1
ATOM 1925 C C . LEU A 1 250 ? -12.485 7.013 -5.750 1.00 94.00 250 LEU A C 1
ATOM 1927 O O . LEU A 1 250 ? -12.560 6.958 -4.522 1.00 94.00 250 LEU A O 1
ATOM 1931 N N . ASP A 1 251 ? -13.458 7.522 -6.510 1.00 94.69 251 ASP A N 1
ATOM 1932 C CA . ASP A 1 251 ? -14.724 8.024 -5.970 1.00 94.69 251 ASP A CA 1
ATOM 1933 C C . ASP A 1 251 ? -15.513 6.883 -5.280 1.00 94.69 251 ASP A C 1
ATOM 1935 O O . ASP A 1 251 ? -15.995 7.051 -4.157 1.00 94.69 251 ASP A O 1
ATOM 1939 N N . GLU A 1 252 ? -15.580 5.696 -5.897 1.00 94.25 252 GLU A N 1
ATOM 1940 C CA . GLU A 1 252 ? -16.209 4.492 -5.327 1.00 94.25 252 GLU A CA 1
ATOM 1941 C C . GLU A 1 252 ? -15.520 4.026 -4.036 1.00 94.25 252 GLU A C 1
ATOM 1943 O O . GLU A 1 252 ? -16.198 3.743 -3.043 1.00 94.25 252 GLU A O 1
ATOM 1948 N N . ILE A 1 253 ? -14.183 4.002 -4.019 1.00 94.69 253 ILE A N 1
ATOM 1949 C CA . ILE A 1 253 ? -13.387 3.676 -2.830 1.00 94.69 253 ILE A CA 1
ATOM 1950 C C . ILE A 1 253 ? -13.695 4.655 -1.694 1.00 94.69 253 ILE A C 1
ATOM 1952 O O . ILE A 1 253 ? -13.952 4.230 -0.567 1.00 94.69 253 ILE A O 1
ATOM 1956 N N . ALA A 1 254 ? -13.692 5.961 -1.972 1.00 95.38 254 ALA A N 1
ATOM 1957 C CA . ALA A 1 254 ? -13.937 6.975 -0.952 1.00 95.38 254 ALA A CA 1
ATOM 1958 C C . ALA A 1 254 ? -15.354 6.863 -0.362 1.00 95.38 254 ALA A C 1
ATOM 1960 O O . ALA A 1 254 ? -15.533 6.949 0.853 1.00 95.38 254 ALA A O 1
ATOM 1961 N N . VAL A 1 255 ? -16.363 6.613 -1.205 1.00 96.31 255 VAL A N 1
ATOM 1962 C CA . VAL A 1 255 ? -17.744 6.366 -0.756 1.00 96.31 255 VAL A CA 1
ATOM 1963 C C . VAL A 1 255 ? -17.835 5.101 0.097 1.00 96.31 255 VAL A C 1
ATOM 1965 O O . VAL A 1 255 ? -18.499 5.101 1.136 1.00 96.31 255 VAL A O 1
ATOM 1968 N N . TRP A 1 256 ? -17.165 4.021 -0.311 1.00 95.81 256 TRP A N 1
ATOM 1969 C CA . TRP A 1 256 ? -17.146 2.781 0.459 1.00 95.81 256 TRP A CA 1
ATOM 1970 C C . TRP A 1 256 ? -16.483 2.978 1.829 1.00 95.81 256 TRP A C 1
ATOM 1972 O O . TRP A 1 256 ? -17.055 2.559 2.836 1.00 95.81 256 TRP A O 1
ATOM 1982 N N . LEU A 1 257 ? -15.345 3.677 1.894 1.00 95.38 257 LEU A N 1
ATOM 1983 C CA . LEU A 1 257 ? -14.644 3.982 3.145 1.00 95.38 257 LEU A CA 1
ATOM 1984 C C . LEU A 1 257 ? -15.523 4.774 4.121 1.00 95.38 257 LEU A C 1
ATOM 1986 O O . LEU A 1 257 ? -15.616 4.395 5.288 1.00 95.38 257 LEU A O 1
ATOM 1990 N N . ASP A 1 258 ? -16.228 5.810 3.654 1.00 95.12 258 ASP A N 1
ATOM 1991 C CA . ASP A 1 258 ? -17.162 6.573 4.496 1.00 95.12 258 ASP A CA 1
ATOM 1992 C C . ASP A 1 258 ? -18.309 5.712 5.020 1.00 95.12 258 ASP A C 1
ATOM 1994 O O . ASP A 1 258 ? -18.703 5.822 6.184 1.00 95.12 258 ASP A O 1
ATOM 1998 N N . LYS A 1 259 ? -18.840 4.822 4.176 1.00 94.50 259 LYS A N 1
ATOM 1999 C CA . LYS A 1 259 ? -19.898 3.896 4.581 1.00 94.50 259 LYS A CA 1
ATOM 2000 C C . LYS A 1 259 ? -19.416 2.959 5.688 1.00 94.50 259 LYS A C 1
ATOM 2002 O O . LYS A 1 259 ? -20.145 2.756 6.659 1.00 94.50 259 LYS A O 1
ATOM 2007 N N . GLN A 1 260 ? -18.213 2.392 5.567 1.00 92.00 260 GLN A N 1
ATOM 2008 C CA . GLN A 1 260 ? -17.656 1.535 6.620 1.00 92.00 260 GLN A CA 1
ATOM 2009 C C . GLN A 1 260 ? -17.321 2.334 7.882 1.00 92.00 260 GLN A C 1
ATOM 2011 O O . GLN A 1 260 ? -17.584 1.866 8.987 1.00 92.00 260 GLN A O 1
ATOM 2016 N N . ALA A 1 261 ? -16.820 3.561 7.736 1.00 90.44 261 ALA A N 1
ATOM 2017 C CA . ALA A 1 261 ? -16.580 4.449 8.863 1.00 90.44 261 ALA A CA 1
ATOM 2018 C C . ALA A 1 261 ? -17.860 4.729 9.658 1.00 90.44 261 ALA A C 1
ATOM 2020 O O . ALA A 1 261 ? -17.862 4.588 10.878 1.00 90.44 261 ALA A O 1
ATOM 2021 N N . GLY A 1 262 ? -18.955 5.069 8.969 1.00 87.19 262 GLY A N 1
ATOM 2022 C CA . GLY A 1 262 ? -20.250 5.315 9.599 1.00 87.19 262 GLY A CA 1
ATOM 2023 C C . GLY A 1 262 ? -20.792 4.089 10.336 1.00 87.19 262 GLY A C 1
ATOM 2024 O O . GLY A 1 262 ? -21.314 4.227 11.439 1.00 87.19 262 GLY A O 1
ATOM 2025 N N . LYS A 1 263 ? -20.611 2.883 9.779 1.00 86.56 263 LYS A N 1
ATOM 2026 C CA . LYS A 1 263 ? -20.974 1.629 10.461 1.00 86.56 263 LYS A CA 1
ATOM 2027 C C . LYS A 1 263 ? -20.162 1.410 11.733 1.00 86.56 263 LYS A C 1
ATOM 2029 O O . LYS A 1 263 ? -20.754 1.190 12.780 1.00 86.56 263 LYS A O 1
ATOM 2034 N N . LEU A 1 264 ? -18.835 1.526 11.664 1.00 79.31 264 LEU A N 1
ATOM 2035 C CA . LEU A 1 264 ? -17.961 1.339 12.828 1.00 79.31 264 LEU A CA 1
ATOM 2036 C C . LEU A 1 264 ? -18.224 2.385 13.915 1.00 79.31 264 LEU A C 1
ATOM 2038 O O . LEU A 1 264 ? -18.195 2.075 15.104 1.00 79.31 264 LEU A O 1
ATOM 2042 N N . GLU A 1 265 ? -18.503 3.628 13.524 1.00 78.19 265 GLU A N 1
ATOM 2043 C CA . GLU A 1 265 ? -18.901 4.675 14.460 1.00 78.19 265 GLU A CA 1
ATOM 2044 C C . GLU A 1 265 ? -20.255 4.365 15.102 1.00 78.19 265 GLU A C 1
ATOM 2046 O O . GLU A 1 265 ? -20.357 4.444 16.324 1.00 78.19 265 GLU A O 1
ATOM 2051 N N . ALA A 1 266 ? -21.260 3.947 14.328 1.00 74.19 266 ALA A N 1
ATOM 2052 C CA . ALA A 1 266 ? -22.574 3.569 14.846 1.00 74.19 266 ALA A CA 1
ATOM 2053 C C . ALA A 1 266 ? -22.504 2.347 15.775 1.00 74.19 266 ALA A C 1
ATOM 2055 O O . ALA A 1 266 ? -23.089 2.367 16.856 1.00 74.19 266 ALA A O 1
ATOM 2056 N N . GLU A 1 267 ? -21.734 1.323 15.409 1.00 67.44 267 GLU A N 1
ATOM 2057 C CA . GLU A 1 267 ? -21.447 0.160 16.252 1.00 67.44 267 GLU A CA 1
ATOM 2058 C C . GLU A 1 267 ? -20.755 0.594 17.546 1.00 67.44 267 GLU A C 1
ATOM 2060 O O . GLU A 1 267 ? -21.168 0.197 18.635 1.00 67.44 267 GLU A O 1
ATOM 2065 N N . SER A 1 268 ? -19.754 1.477 17.461 1.00 59.34 268 SER A N 1
ATOM 2066 C CA . SER A 1 268 ? -19.071 2.011 18.641 1.00 59.34 268 SER A CA 1
ATOM 2067 C C . SER A 1 268 ? -19.985 2.878 19.511 1.00 59.34 268 SER A C 1
ATOM 2069 O O . SER A 1 268 ? -19.897 2.800 20.730 1.00 59.34 268 SER A O 1
ATOM 2071 N N . ALA A 1 269 ? -20.904 3.648 18.925 1.00 55.06 269 ALA A N 1
ATOM 2072 C CA . ALA A 1 269 ? -21.870 4.481 19.633 1.00 55.06 269 ALA A CA 1
ATOM 2073 C C . ALA A 1 269 ? -22.959 3.638 20.303 1.00 55.06 269 ALA A C 1
ATOM 2075 O O . ALA A 1 269 ? -23.310 3.900 21.447 1.00 55.06 269 ALA A O 1
ATOM 2076 N N . GLN A 1 270 ? -23.443 2.582 19.649 1.00 47.84 270 GLN A N 1
ATOM 2077 C CA . GLN A 1 270 ? -24.391 1.631 20.230 1.00 47.84 270 GLN A CA 1
ATOM 2078 C C . GLN A 1 270 ? -23.735 0.801 21.342 1.00 47.84 270 GLN A C 1
ATOM 2080 O O . GLN A 1 270 ? -24.369 0.494 22.352 1.00 47.84 270 GLN A O 1
ATOM 2085 N N . THR A 1 271 ? -22.446 0.492 21.191 1.00 43.47 271 THR A N 1
ATOM 2086 C CA . THR A 1 271 ? -21.628 -0.154 22.223 1.00 43.47 271 THR A CA 1
ATOM 2087 C C . THR A 1 271 ? -21.354 0.807 23.386 1.00 43.47 271 THR A C 1
ATOM 2089 O O . THR A 1 271 ? -21.516 0.415 24.531 1.00 43.47 271 THR A O 1
ATOM 2092 N N . ASN A 1 272 ? -21.040 2.082 23.132 1.00 36.00 272 ASN A N 1
ATOM 2093 C CA . ASN A 1 272 ? -20.814 3.116 24.154 1.00 36.00 272 ASN A CA 1
ATOM 2094 C C . ASN A 1 272 ? -22.100 3.544 24.880 1.00 36.00 272 ASN A C 1
ATOM 2096 O O . ASN A 1 272 ? -22.062 3.761 26.084 1.00 36.00 272 ASN A O 1
ATOM 2100 N N . ALA A 1 273 ? -23.246 3.603 24.196 1.00 32.06 273 ALA A N 1
ATOM 2101 C CA . ALA A 1 273 ? -24.553 3.843 24.812 1.00 32.06 273 ALA A CA 1
ATOM 2102 C C . ALA A 1 273 ? -24.978 2.680 25.727 1.00 32.06 273 ALA A C 1
ATOM 2104 O O . ALA A 1 273 ? -25.683 2.893 26.708 1.00 32.06 273 ALA A O 1
ATOM 2105 N N . LYS A 1 274 ? -24.508 1.457 25.438 1.00 37.12 274 LYS A N 1
ATOM 2106 C CA . LYS A 1 274 ? -24.633 0.293 26.331 1.00 37.12 274 LYS A CA 1
ATOM 2107 C C . LYS A 1 274 ? -23.523 0.220 27.395 1.00 37.12 274 LYS A C 1
ATOM 2109 O O . LYS A 1 274 ? -23.714 -0.447 28.403 1.00 37.12 274 LYS A O 1
ATOM 2114 N N . ASN A 1 275 ? -22.407 0.931 27.202 1.00 37.28 275 ASN A N 1
ATOM 2115 C CA . ASN A 1 275 ? -21.213 0.950 28.058 1.00 37.28 275 ASN A CA 1
ATOM 2116 C C . ASN A 1 275 ? -20.927 2.361 28.610 1.00 37.28 275 ASN A C 1
ATOM 2118 O O . ASN A 1 275 ? -19.802 2.849 28.488 1.00 37.28 275 ASN A O 1
ATOM 2122 N N . LEU A 1 276 ? -21.908 3.027 29.232 1.00 35.31 276 LEU A N 1
ATOM 2123 C CA . LEU A 1 276 ? -21.782 4.409 29.739 1.00 35.31 276 LEU A CA 1
ATOM 2124 C C . LEU A 1 276 ? -20.676 4.631 30.807 1.00 35.31 276 LEU A C 1
ATOM 2126 O O . LEU A 1 276 ? -20.521 5.737 31.314 1.00 35.31 276 LEU A O 1
ATOM 2130 N N . HIS A 1 277 ? -19.866 3.615 31.118 1.00 39.38 277 HIS A N 1
ATOM 2131 C CA . HIS A 1 277 ? -18.717 3.684 32.018 1.00 39.38 277 HIS A CA 1
ATOM 2132 C C . HIS A 1 277 ? -17.492 2.962 31.430 1.00 39.38 277 HIS A C 1
ATOM 2134 O O . HIS A 1 277 ? -17.017 1.970 31.978 1.00 39.38 277 HIS A O 1
ATOM 2140 N N . LYS A 1 278 ? -16.940 3.442 30.306 1.00 43.00 278 LYS A N 1
ATOM 2141 C CA . LYS A 1 278 ? -15.598 3.013 29.884 1.00 43.00 278 LYS A CA 1
ATOM 2142 C C . LYS A 1 278 ? -14.563 3.752 30.733 1.00 43.00 278 LYS A C 1
ATOM 2144 O O . LYS A 1 278 ? -14.236 4.905 30.469 1.00 43.00 278 LYS A O 1
ATOM 2149 N N . VAL A 1 279 ? -14.078 3.087 31.775 1.00 49.75 279 VAL A N 1
ATOM 2150 C CA . VAL A 1 279 ? -12.914 3.545 32.533 1.00 49.75 279 VAL A CA 1
ATOM 2151 C C . VAL A 1 279 ? -11.702 3.520 31.599 1.00 49.75 279 VAL A C 1
ATOM 2153 O O . VAL A 1 279 ? -11.369 2.480 31.030 1.00 49.75 279 VAL A O 1
ATOM 2156 N N . ASP A 1 280 ? -11.057 4.669 31.427 1.00 52.47 280 ASP A N 1
ATOM 2157 C CA . ASP A 1 280 ? -9.789 4.800 30.711 1.00 52.47 280 ASP A CA 1
ATOM 2158 C C . ASP A 1 280 ? -8.662 4.229 31.588 1.00 52.47 280 ASP A C 1
ATOM 2160 O O . ASP A 1 280 ? -8.103 4.935 32.428 1.00 52.47 280 ASP A O 1
ATOM 2164 N N . LEU A 1 281 ? -8.399 2.920 31.470 1.00 51.59 281 LEU A N 1
ATOM 2165 C CA . LEU A 1 281 ? -7.477 2.192 32.356 1.00 51.59 281 LEU A CA 1
ATOM 2166 C C . LEU A 1 281 ? -6.040 2.742 32.310 1.00 51.59 281 LEU A C 1
ATOM 2168 O O . LEU A 1 281 ? -5.310 2.568 33.280 1.00 51.59 281 LEU A O 1
ATOM 2172 N N . GLU A 1 282 ? -5.654 3.442 31.237 1.00 47.41 282 GLU A N 1
ATOM 2173 C CA . GLU A 1 282 ? -4.341 4.091 31.096 1.00 47.41 282 GLU A CA 1
ATOM 2174 C C . GLU A 1 282 ? -4.195 5.341 31.980 1.00 47.41 282 GLU A C 1
ATOM 2176 O O . GLU A 1 282 ? -3.081 5.726 32.330 1.00 47.41 282 GLU A O 1
ATOM 2181 N N . LYS A 1 283 ? -5.312 5.959 32.387 1.00 51.22 283 LYS A N 1
ATOM 2182 C CA . LYS A 1 283 ? -5.339 7.133 33.282 1.00 51.22 283 LYS A CA 1
ATOM 2183 C C . LYS A 1 283 ? -5.590 6.781 34.744 1.00 51.22 283 LYS A C 1
ATOM 2185 O O . LYS A 1 283 ? -5.606 7.665 35.599 1.00 51.22 283 LYS A O 1
ATOM 2190 N N . VAL A 1 284 ? -5.815 5.506 35.044 1.00 52.19 284 VAL A N 1
ATOM 2191 C CA . VAL A 1 284 ? -6.047 5.036 36.407 1.00 52.19 284 VAL A CA 1
ATOM 2192 C C . VAL A 1 284 ? -4.699 4.716 37.034 1.00 52.19 284 VAL A C 1
ATOM 2194 O O . VAL A 1 284 ? -4.078 3.730 36.655 1.00 52.19 284 VAL A O 1
ATOM 2197 N N . ASP A 1 285 ? -4.259 5.504 38.019 1.00 54.31 285 ASP A N 1
ATOM 2198 C CA . ASP A 1 285 ? -3.127 5.109 38.862 1.00 54.31 285 ASP A CA 1
ATOM 2199 C C . ASP A 1 285 ? -3.578 3.974 39.802 1.00 54.31 285 ASP A C 1
ATOM 2201 O O . ASP A 1 285 ? -4.342 4.201 40.749 1.00 54.31 285 ASP A O 1
ATOM 2205 N N . PRO A 1 286 ? -3.120 2.727 39.599 1.00 53.72 286 PRO A N 1
ATOM 2206 C CA . PRO A 1 286 ? -3.592 1.610 40.397 1.00 53.72 286 PRO A CA 1
ATOM 2207 C C . PRO A 1 286 ? -3.049 1.663 41.831 1.00 53.72 286 PRO A C 1
ATOM 2209 O O . PRO A 1 286 ? -3.561 0.963 42.705 1.00 53.72 286 PRO A O 1
ATOM 2212 N N . LYS A 1 287 ? -2.022 2.482 42.119 1.00 50.09 287 LYS A N 1
ATOM 2213 C CA . LYS A 1 287 ? -1.433 2.608 43.461 1.00 50.09 287 LYS A CA 1
ATOM 2214 C C . LYS A 1 287 ? -2.394 3.272 44.442 1.00 50.09 287 LYS A C 1
ATOM 2216 O O . LYS A 1 287 ? -2.460 2.820 45.587 1.00 50.09 287 LYS A O 1
ATOM 2221 N N . ILE A 1 288 ? -3.185 4.240 43.976 1.00 47.19 288 ILE A N 1
ATOM 2222 C CA . ILE A 1 288 ? -4.170 4.984 44.780 1.00 47.19 288 ILE A CA 1
ATOM 2223 C C . ILE A 1 288 ? -5.535 4.280 44.896 1.00 47.19 288 ILE A C 1
ATOM 2225 O O . ILE A 1 288 ? -6.401 4.731 45.642 1.00 47.19 288 ILE A O 1
ATOM 2229 N N . LEU A 1 289 ? -5.740 3.149 44.208 1.00 55.97 289 LEU A N 1
ATOM 2230 C CA . LEU A 1 289 ? -6.974 2.367 44.313 1.00 55.97 289 LEU A CA 1
ATOM 2231 C C . LEU A 1 289 ? -7.057 1.577 45.633 1.00 55.97 289 LEU A C 1
ATOM 2233 O O . LEU A 1 289 ? -6.081 0.971 46.100 1.00 55.97 289 LEU A O 1
ATOM 2237 N N . SER A 1 290 ? -8.265 1.505 46.200 1.00 59.75 290 SER A N 1
ATOM 2238 C CA . SER A 1 290 ? -8.573 0.622 47.330 1.00 59.75 290 SER A CA 1
ATOM 2239 C C . SER A 1 290 ? -8.427 -0.858 46.942 1.00 59.75 290 SER A C 1
ATOM 2241 O O . SER A 1 290 ? -8.458 -1.220 45.765 1.00 59.75 290 SER A O 1
ATOM 2243 N N . ARG A 1 291 ? -8.294 -1.756 47.930 1.00 57.34 291 ARG A N 1
ATOM 2244 C CA . ARG A 1 291 ? -8.179 -3.210 47.682 1.00 57.34 291 ARG A CA 1
ATOM 2245 C C . ARG A 1 291 ? -9.354 -3.771 46.869 1.00 57.34 291 ARG A C 1
ATOM 2247 O O . ARG A 1 291 ? -9.138 -4.628 46.020 1.00 57.34 291 ARG A O 1
ATOM 2254 N N . SER A 1 292 ? -10.566 -3.270 47.106 1.00 60.12 292 SER A N 1
ATOM 2255 C CA . SER A 1 292 ? -11.771 -3.629 46.352 1.00 60.12 292 SER A CA 1
ATOM 2256 C C . SER A 1 292 ? -11.705 -3.157 44.900 1.00 60.12 292 SER A C 1
ATOM 2258 O O . SER A 1 292 ? -11.913 -3.954 43.988 1.00 60.12 292 SER A O 1
ATOM 2260 N N . LYS A 1 293 ? -11.335 -1.890 44.679 1.00 62.72 293 LYS A N 1
ATOM 2261 C CA . LYS A 1 293 ? -11.211 -1.314 43.334 1.00 62.72 293 LYS A CA 1
ATOM 2262 C C . LYS A 1 293 ? -10.064 -1.936 42.529 1.00 62.72 293 LYS A C 1
ATOM 2264 O O . LYS A 1 293 ? -10.178 -2.064 41.318 1.00 62.72 293 LYS A O 1
ATOM 2269 N N . LYS A 1 294 ? -8.996 -2.405 43.188 1.00 63.12 294 LYS A N 1
ATOM 2270 C CA . LYS A 1 294 ? -7.897 -3.168 42.560 1.00 63.12 294 LYS A CA 1
ATOM 2271 C C . LYS A 1 294 ? -8.345 -4.516 41.989 1.00 63.12 294 LYS A C 1
ATOM 2273 O O . LYS A 1 294 ? -7.819 -4.929 40.960 1.00 63.12 294 LYS A O 1
ATOM 2278 N N . GLY A 1 295 ? -9.304 -5.187 42.634 1.00 63.91 295 GLY A N 1
ATOM 2279 C CA . GLY A 1 295 ? -9.903 -6.421 42.110 1.00 63.91 295 GLY A CA 1
ATOM 2280 C C . GLY A 1 295 ? -10.651 -6.167 40.802 1.00 63.91 295 GLY A C 1
ATOM 2281 O O . GLY A 1 295 ? -10.313 -6.752 39.777 1.0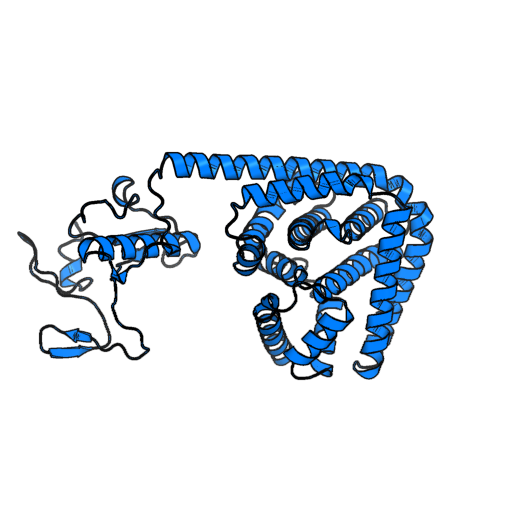0 63.91 295 GLY A O 1
ATOM 2282 N N . ILE A 1 296 ? -11.562 -5.191 40.820 1.00 68.44 296 ILE A N 1
ATOM 2283 C CA . ILE A 1 296 ? -12.348 -4.776 39.647 1.00 68.44 296 ILE A CA 1
ATOM 2284 C C . ILE A 1 296 ? -11.443 -4.271 38.516 1.00 68.44 296 ILE A C 1
ATOM 2286 O O . ILE A 1 296 ? -11.662 -4.588 37.351 1.00 68.44 296 ILE A O 1
ATOM 2290 N N . PHE A 1 297 ? -10.393 -3.518 38.850 1.00 68.69 297 PHE A N 1
ATOM 2291 C CA . PHE A 1 297 ? -9.397 -3.074 37.879 1.00 68.69 297 PHE A CA 1
ATOM 2292 C C . PHE A 1 297 ? -8.713 -4.255 37.182 1.00 68.69 297 PHE A C 1
ATOM 2294 O O . PHE A 1 297 ? -8.588 -4.255 35.962 1.00 68.69 297 PHE A O 1
ATOM 2301 N N . GLY A 1 298 ? -8.306 -5.281 37.939 1.00 68.69 298 GLY A N 1
ATOM 2302 C CA . GLY A 1 298 ? -7.735 -6.498 37.366 1.00 68.69 298 GLY A CA 1
ATOM 2303 C C . GLY A 1 298 ? -8.697 -7.173 36.389 1.00 68.69 298 GLY A C 1
ATOM 2304 O O . GLY A 1 298 ? -8.317 -7.464 35.258 1.00 68.69 298 GLY A O 1
ATOM 2305 N N . GLU A 1 299 ? -9.950 -7.360 36.798 1.00 72.50 299 GLU A N 1
ATOM 2306 C CA . GLU A 1 299 ? -10.999 -7.944 35.955 1.00 72.50 299 GLU A CA 1
ATOM 2307 C C . GLU A 1 299 ? -11.211 -7.147 34.655 1.00 72.50 299 GLU A C 1
ATOM 2309 O O . GLU A 1 299 ? -11.257 -7.737 33.579 1.00 72.50 299 GLU A O 1
ATOM 2314 N N . LEU A 1 300 ? -11.234 -5.812 34.730 1.00 69.69 300 LEU A N 1
ATOM 2315 C CA . LEU A 1 300 ? -11.344 -4.930 33.562 1.00 69.69 300 LEU A CA 1
ATOM 2316 C C . LEU A 1 300 ? -10.155 -5.056 32.602 1.00 69.69 300 LEU A C 1
ATOM 2318 O O . LEU A 1 300 ? -10.352 -5.101 31.387 1.00 69.69 300 LEU A O 1
ATOM 2322 N N . VAL A 1 301 ? -8.927 -5.134 33.127 1.00 69.12 301 VAL A N 1
ATOM 2323 C CA . VAL A 1 301 ? -7.717 -5.355 32.316 1.00 69.12 301 VAL A CA 1
ATOM 2324 C C . VAL A 1 301 ? -7.769 -6.722 31.629 1.00 69.12 301 VAL A C 1
ATOM 2326 O O . VAL A 1 301 ? -7.458 -6.829 30.443 1.00 69.12 301 VAL A O 1
ATOM 2329 N N . SER A 1 302 ? -8.186 -7.763 32.354 1.00 70.69 302 SER A N 1
ATOM 2330 C CA . SER A 1 302 ? -8.326 -9.121 31.818 1.00 70.69 302 SER A CA 1
ATOM 2331 C C . SER A 1 302 ? -9.376 -9.181 30.705 1.00 70.69 302 SER A C 1
ATOM 2333 O O . SER A 1 302 ? -9.087 -9.678 29.616 1.00 70.69 302 SER A O 1
ATOM 2335 N N . ASP A 1 303 ? -10.553 -8.584 30.923 1.00 72.94 303 ASP A N 1
ATOM 2336 C CA . ASP A 1 303 ? -11.633 -8.514 29.934 1.00 72.94 303 ASP A CA 1
ATOM 2337 C C . ASP A 1 303 ? -11.183 -7.781 28.658 1.00 72.94 303 ASP A C 1
ATOM 2339 O O . ASP A 1 303 ? -11.428 -8.257 27.545 1.00 72.94 303 ASP A O 1
ATOM 2343 N N . GLN A 1 304 ? -10.465 -6.659 28.799 1.00 68.69 304 GLN A N 1
ATOM 2344 C CA . GLN A 1 304 ? -9.899 -5.933 27.658 1.00 68.69 304 GLN A CA 1
ATOM 2345 C C . GLN A 1 304 ? -8.841 -6.748 26.910 1.00 68.69 304 GLN A C 1
ATOM 2347 O O . GLN A 1 304 ? -8.851 -6.777 25.679 1.00 68.69 304 GLN A O 1
ATOM 2352 N N . HIS A 1 305 ? -7.954 -7.439 27.628 1.00 67.69 305 HIS A N 1
ATOM 2353 C CA . HIS A 1 305 ? -6.921 -8.287 27.029 1.00 67.69 305 HIS A CA 1
ATOM 2354 C C . HIS A 1 305 ? -7.522 -9.451 26.237 1.00 67.69 305 HIS A C 1
ATOM 2356 O O . HIS A 1 305 ? -7.119 -9.718 25.104 1.00 67.69 305 HIS A O 1
ATOM 2362 N N . MET A 1 306 ? -8.521 -10.126 26.806 1.00 71.69 306 MET A N 1
ATOM 2363 C CA . MET A 1 306 ? -9.201 -11.248 26.161 1.00 71.69 306 MET A CA 1
ATOM 2364 C C . MET A 1 306 ? -10.004 -10.793 24.937 1.00 71.69 306 MET A C 1
ATOM 2366 O O . MET A 1 306 ? -9.936 -11.437 23.887 1.00 71.69 306 MET A O 1
ATOM 2370 N N . ALA A 1 307 ? -10.683 -9.645 25.025 1.00 69.50 307 ALA A N 1
ATOM 2371 C CA . ALA A 1 307 ? -11.356 -9.026 23.886 1.00 69.50 307 ALA A CA 1
ATOM 2372 C C . ALA A 1 307 ? -10.365 -8.594 22.789 1.00 69.50 307 ALA A C 1
ATOM 2374 O O . ALA A 1 307 ? -10.632 -8.793 21.604 1.00 69.50 307 ALA A O 1
ATOM 2375 N N . GLY A 1 308 ? -9.195 -8.065 23.166 1.00 59.19 308 GLY A N 1
ATOM 2376 C CA . GLY A 1 308 ? -8.116 -7.717 22.236 1.00 59.19 308 GLY A CA 1
ATOM 2377 C C . GLY A 1 308 ? -7.582 -8.919 21.452 1.00 59.19 308 GLY A C 1
ATOM 2378 O O . GLY A 1 308 ? -7.193 -8.780 20.295 1.00 59.19 308 GLY A O 1
ATOM 2379 N N . LYS A 1 309 ? -7.641 -10.118 22.043 1.00 63.28 309 LYS A N 1
ATOM 2380 C CA . LYS A 1 309 ? -7.321 -11.397 21.385 1.00 63.28 309 LYS A CA 1
ATOM 2381 C C . LYS A 1 309 ? -8.485 -12.004 20.590 1.00 63.28 309 LYS A C 1
ATOM 2383 O O . LYS A 1 309 ? -8.344 -13.093 20.041 1.00 63.28 309 LYS A O 1
ATOM 2388 N N . GLY A 1 310 ? -9.623 -11.314 20.513 1.00 64.25 310 GLY A N 1
ATOM 2389 C CA . GLY A 1 310 ? -10.798 -11.743 19.755 1.00 64.25 310 GLY A CA 1
ATOM 2390 C C . GLY A 1 310 ? -11.676 -12.780 20.460 1.00 64.25 310 GLY A C 1
ATOM 2391 O O . GLY A 1 310 ? -12.564 -13.341 19.825 1.00 64.25 310 GLY A O 1
ATOM 2392 N N . HIS A 1 311 ? -11.453 -13.053 21.749 1.00 71.62 311 HIS A N 1
ATOM 2393 C CA . HIS A 1 311 ? -12.286 -13.978 22.519 1.00 71.62 311 HIS A CA 1
ATOM 2394 C C . HIS A 1 311 ? -13.642 -13.353 22.875 1.00 71.62 311 HIS A C 1
ATOM 2396 O O . HIS A 1 311 ? -13.728 -12.161 23.176 1.00 71.62 311 HIS A O 1
ATOM 2402 N N . VAL A 1 312 ? -14.706 -14.161 22.889 1.00 79.62 312 VAL A N 1
ATOM 2403 C CA . VAL A 1 312 ? -16.069 -13.688 23.194 1.00 79.62 312 VAL A CA 1
ATOM 2404 C C . VAL A 1 312 ? -16.405 -13.993 24.649 1.00 79.62 312 VAL A C 1
ATOM 2406 O O . VAL A 1 312 ? -16.433 -15.156 25.031 1.00 79.62 312 VAL A O 1
ATOM 2409 N N . ASN A 1 313 ? -16.670 -12.973 25.468 1.00 78.38 313 ASN A N 1
ATOM 2410 C CA . ASN A 1 313 ? -17.042 -13.160 26.875 1.00 78.38 313 ASN A CA 1
ATOM 2411 C C . ASN A 1 313 ? -18.468 -13.740 26.993 1.00 78.38 313 ASN A C 1
ATOM 2413 O O . ASN A 1 313 ? -19.425 -13.175 26.459 1.00 78.38 313 ASN A O 1
ATOM 2417 N N . LEU A 1 314 ? -18.590 -14.863 27.700 1.00 78.75 314 LEU A N 1
ATOM 2418 C CA . LEU A 1 314 ? -19.811 -15.649 27.895 1.00 78.75 314 LEU A CA 1
ATOM 2419 C C . LEU A 1 314 ? -20.453 -15.447 29.274 1.00 78.75 314 LEU A C 1
ATOM 2421 O O . LEU A 1 314 ? -21.454 -16.094 29.578 1.00 78.75 314 LEU A O 1
ATOM 2425 N N . LEU A 1 315 ? -19.908 -14.574 30.126 1.00 75.12 315 LEU A N 1
ATOM 2426 C CA . LEU A 1 315 ? -20.559 -14.247 31.392 1.00 75.12 315 LEU A CA 1
ATOM 2427 C C . LEU A 1 315 ? -21.957 -13.642 31.148 1.00 75.12 315 LEU A C 1
ATOM 2429 O O . LEU A 1 315 ? -22.219 -13.056 30.095 1.00 75.12 315 LEU A O 1
ATOM 2433 N N . PRO A 1 316 ? -22.885 -13.732 32.111 1.00 66.00 316 PRO A N 1
ATOM 2434 C CA . PRO A 1 316 ? -24.166 -13.039 32.022 1.00 66.00 316 PRO A CA 1
ATOM 2435 C C . PRO A 1 316 ? -23.987 -11.523 31.817 1.00 66.00 316 PRO A C 1
ATOM 2437 O O . PRO A 1 316 ? -22.992 -10.979 32.305 1.00 66.00 316 PRO A O 1
ATOM 2440 N N . PRO A 1 317 ? -24.885 -10.826 31.089 1.00 57.78 317 PRO A N 1
ATOM 2441 C CA . PRO A 1 317 ? -24.767 -9.388 30.819 1.00 57.78 317 PRO A CA 1
ATOM 2442 C C . PRO A 1 317 ? -24.431 -8.579 32.079 1.00 57.78 317 PRO A C 1
ATOM 2444 O O . PRO A 1 317 ? -23.444 -7.857 32.118 1.00 57.78 317 PRO A O 1
ATOM 2447 N N . GLU A 1 318 ? -25.155 -8.807 33.166 1.00 57.94 318 GLU A N 1
ATOM 2448 C CA . GLU A 1 318 ? -24.965 -8.144 34.450 1.00 57.94 318 GLU A CA 1
ATOM 2449 C C . GLU A 1 318 ? -23.578 -8.367 35.075 1.00 57.94 318 GLU A C 1
ATOM 2451 O O . GLU A 1 318 ? -23.156 -7.545 35.881 1.00 57.94 318 GLU A O 1
ATOM 2456 N N . ARG A 1 319 ? -22.856 -9.438 34.713 1.00 59.44 319 ARG A N 1
ATOM 2457 C CA . ARG A 1 319 ? -21.480 -9.730 35.165 1.00 59.44 319 ARG A CA 1
ATOM 2458 C C . ARG A 1 319 ? -20.405 -9.360 34.140 1.00 59.44 319 ARG A C 1
ATOM 2460 O O . ARG A 1 319 ? -19.242 -9.266 34.515 1.00 59.44 319 ARG A O 1
ATOM 2467 N N . ARG A 1 320 ? -20.780 -9.159 32.872 1.00 58.28 320 ARG A N 1
ATOM 2468 C CA . ARG A 1 320 ? -19.893 -8.656 31.807 1.00 58.28 320 ARG A CA 1
ATOM 2469 C C . ARG A 1 320 ? -19.580 -7.176 31.975 1.00 58.28 320 ARG A C 1
ATOM 2471 O O . ARG A 1 320 ? -18.498 -6.737 31.606 1.00 58.28 320 ARG A O 1
ATOM 2478 N N . TYR A 1 321 ? -20.534 -6.411 32.496 1.00 53.12 321 TYR A N 1
ATOM 2479 C CA . TYR A 1 321 ? -20.394 -4.970 32.665 1.00 53.12 321 TYR A CA 1
ATOM 2480 C C . TYR A 1 321 ? -19.867 -4.665 34.068 1.00 53.12 321 TYR A C 1
ATOM 2482 O O . TYR A 1 321 ? -20.556 -4.915 35.057 1.00 53.12 321 TYR A O 1
ATOM 2490 N N . ARG A 1 322 ? -18.632 -4.157 34.137 1.00 63.16 322 ARG A N 1
ATOM 2491 C CA . ARG A 1 322 ? -17.950 -3.762 35.375 1.00 63.16 322 ARG A CA 1
ATOM 2492 C C . ARG A 1 322 ? -17.504 -2.300 35.278 1.00 63.16 322 ARG A C 1
ATOM 2494 O O . ARG A 1 322 ? -17.011 -1.869 34.239 1.00 63.16 322 ARG A O 1
ATOM 2501 N N . SER A 1 323 ? -17.670 -1.540 36.351 1.00 55.00 323 SER A N 1
ATOM 2502 C CA . SER A 1 323 ? -17.193 -0.165 36.540 1.00 55.00 323 SER A CA 1
ATOM 2503 C C . SER A 1 323 ? -16.306 -0.103 37.781 1.00 55.00 323 SER A C 1
ATOM 2505 O O . SER A 1 323 ? -16.558 -0.811 38.750 1.00 55.00 323 SER A O 1
ATOM 2507 N N . LEU A 1 324 ? -15.298 0.778 37.811 1.00 56.97 324 LEU A N 1
ATOM 2508 C CA . LEU A 1 324 ? -14.481 0.994 39.021 1.00 56.97 324 LEU A CA 1
ATOM 2509 C C . LEU A 1 324 ? -15.287 1.510 40.225 1.00 56.97 324 LEU A C 1
ATOM 2511 O O . LEU A 1 324 ? -14.789 1.466 41.351 1.00 56.97 324 LEU A O 1
ATOM 2515 N N . GLU A 1 325 ? -16.506 1.994 39.990 1.00 56.53 325 GLU A N 1
ATOM 2516 C CA . GLU A 1 325 ? -17.444 2.409 41.034 1.00 56.53 325 GLU A CA 1
ATOM 2517 C C . GLU A 1 325 ? -18.408 1.295 41.466 1.00 56.53 325 GLU A C 1
ATOM 2519 O O . GLU A 1 325 ? -19.192 1.490 42.394 1.00 56.53 325 GLU A O 1
ATOM 2524 N N . ASP A 1 326 ? -18.333 0.112 40.849 1.00 56.44 326 ASP A N 1
ATOM 2525 C CA . ASP A 1 326 ? -19.153 -1.021 41.260 1.00 56.44 326 ASP A CA 1
ATOM 2526 C C . ASP A 1 326 ? -18.711 -1.563 42.624 1.00 56.44 326 ASP A C 1
ATOM 2528 O O . ASP A 1 326 ? -17.530 -1.615 42.979 1.00 56.44 326 ASP A O 1
ATOM 2532 N N . VAL A 1 327 ? -19.686 -2.035 43.400 1.00 58.19 327 VAL A N 1
ATOM 2533 C CA . VAL A 1 327 ? -19.412 -2.782 44.630 1.00 58.19 327 VAL A CA 1
ATOM 2534 C C . VAL A 1 327 ? -18.887 -4.169 44.242 1.00 58.19 327 VAL A C 1
ATOM 2536 O O . VAL A 1 327 ? -19.551 -4.849 43.453 1.00 58.19 327 VAL A O 1
ATOM 2539 N N . PRO A 1 328 ? -17.744 -4.634 44.794 1.00 56.69 328 PRO A N 1
ATOM 2540 C CA . PRO A 1 328 ? -17.224 -5.966 44.513 1.00 56.69 328 PRO A CA 1
ATOM 2541 C C . PRO A 1 328 ? -18.277 -7.017 44.822 1.00 56.69 328 PRO A C 1
ATOM 2543 O O . PRO A 1 328 ? -18.699 -7.199 45.968 1.00 56.69 328 PRO A O 1
ATOM 2546 N N . ARG A 1 329 ? -18.706 -7.718 43.781 1.00 55.03 329 ARG A N 1
ATOM 2547 C CA . ARG A 1 329 ? -19.654 -8.814 43.913 1.00 55.03 329 ARG A CA 1
ATOM 2548 C C . ARG A 1 329 ? -18.827 -10.017 44.347 1.00 55.03 329 ARG A C 1
ATOM 2550 O O . ARG A 1 329 ? -17.862 -10.375 43.684 1.00 55.03 329 ARG A O 1
ATOM 2557 N N . GLY A 1 330 ? -19.116 -10.550 45.533 1.00 53.16 330 GLY A N 1
ATOM 2558 C CA . GLY A 1 330 ? -18.346 -11.646 46.122 1.00 53.16 330 GLY A CA 1
ATOM 2559 C C . GLY A 1 330 ? -18.244 -12.887 45.218 1.00 53.16 330 GLY A C 1
ATOM 2560 O O . GLY A 1 330 ? -18.887 -12.974 44.182 1.00 53.16 330 GLY A O 1
ATOM 2561 N N . ARG A 1 331 ? -17.423 -13.851 45.659 1.00 54.53 331 ARG A N 1
ATOM 2562 C CA . ARG A 1 331 ? -17.117 -15.176 45.069 1.00 54.53 331 ARG A CA 1
ATOM 2563 C C . ARG A 1 331 ? -17.822 -15.522 43.740 1.00 54.53 331 ARG A C 1
ATOM 2565 O O . ARG A 1 331 ? -18.988 -15.905 43.734 1.00 54.53 331 ARG A O 1
ATOM 2572 N N . GLY A 1 332 ? -17.054 -15.553 42.655 1.00 64.31 332 GLY A N 1
ATOM 2573 C CA . GLY A 1 332 ? -17.453 -16.082 41.351 1.00 64.31 332 GLY A CA 1
ATOM 2574 C C . GLY A 1 332 ? -16.234 -16.234 40.440 1.00 64.31 332 GLY A C 1
ATOM 2575 O O . GLY A 1 332 ? -15.158 -15.782 40.801 1.00 64.31 332 GLY A O 1
ATOM 2576 N N . ILE A 1 333 ? -16.400 -16.890 39.288 1.00 67.38 333 ILE A N 1
ATOM 2577 C CA . ILE A 1 333 ? -15.369 -16.955 38.237 1.00 67.38 333 ILE A CA 1
ATOM 2578 C C . ILE A 1 333 ? -15.249 -15.578 37.579 1.00 67.38 333 ILE A C 1
ATOM 2580 O O . ILE A 1 333 ? -16.284 -15.008 37.210 1.00 67.38 333 ILE A O 1
ATOM 2584 N N . ASP A 1 334 ? -14.025 -15.077 37.414 1.00 71.62 334 ASP A N 1
ATOM 2585 C CA . ASP A 1 334 ? -13.781 -13.715 36.929 1.00 71.62 334 ASP A CA 1
ATOM 2586 C C . ASP A 1 334 ? -14.038 -13.554 35.429 1.00 71.62 334 ASP A C 1
ATOM 2588 O O . ASP A 1 334 ? -14.509 -12.497 35.018 1.00 71.62 334 ASP A O 1
ATOM 2592 N N . GLY A 1 335 ? -13.784 -14.583 34.614 1.00 80.06 335 GLY A N 1
ATOM 2593 C CA . GLY A 1 335 ? -14.071 -14.555 33.179 1.00 80.06 335 GLY A CA 1
ATOM 2594 C C . GLY A 1 335 ? -14.294 -15.939 32.573 1.00 80.06 335 GLY A C 1
ATOM 2595 O O . GLY A 1 335 ? -13.613 -16.903 32.919 1.00 80.06 335 GLY A O 1
ATOM 2596 N N . ILE A 1 336 ? -15.262 -16.026 31.660 1.00 83.62 336 ILE A N 1
ATOM 2597 C CA . ILE A 1 336 ? -15.551 -17.210 30.843 1.00 83.62 336 ILE A CA 1
ATOM 2598 C C . ILE A 1 336 ? -15.638 -16.727 29.405 1.00 83.62 336 ILE A C 1
ATOM 2600 O O . ILE A 1 336 ? -16.397 -15.803 29.119 1.00 83.62 336 ILE A O 1
ATOM 2604 N N . TYR A 1 337 ? -14.882 -17.341 28.504 1.00 81.81 337 TYR A N 1
ATOM 2605 C CA . TYR A 1 337 ? -14.788 -16.898 27.122 1.00 81.81 337 TYR A CA 1
ATOM 2606 C C . TYR A 1 337 ? -14.908 -18.055 26.150 1.00 81.81 337 TYR A C 1
ATOM 2608 O O . TYR A 1 337 ? -14.357 -19.127 26.383 1.00 81.81 337 TYR A O 1
ATOM 2616 N N . GLN A 1 338 ? -15.548 -17.808 25.015 1.00 83.00 338 GLN A N 1
ATOM 2617 C CA . GLN A 1 338 ? -15.395 -18.640 23.835 1.00 83.00 338 GLN A CA 1
ATOM 2618 C C . GLN A 1 338 ? -14.020 -18.369 23.221 1.00 83.00 338 GLN A C 1
ATOM 2620 O O . GLN A 1 338 ? -13.667 -17.216 22.941 1.00 83.00 338 GLN A O 1
ATOM 2625 N N . ASN A 1 339 ? -13.237 -19.429 23.030 1.00 77.62 339 ASN A N 1
ATOM 2626 C CA . ASN A 1 339 ? -11.932 -19.316 22.401 1.00 77.62 339 ASN A CA 1
ATOM 2627 C C . ASN A 1 339 ? -12.109 -18.986 20.913 1.00 77.62 339 ASN A C 1
ATOM 2629 O O . ASN A 1 339 ? -12.874 -19.637 20.206 1.00 77.62 339 ASN A O 1
ATOM 2633 N N . ALA A 1 340 ? -11.367 -17.987 20.441 1.00 74.19 340 ALA A N 1
ATOM 2634 C CA . ALA A 1 340 ? -11.377 -17.579 19.040 1.00 74.19 340 ALA A CA 1
ATOM 2635 C C . ALA A 1 340 ? -10.612 -18.580 18.158 1.00 74.19 340 ALA A C 1
ATOM 2637 O O . ALA A 1 340 ? -10.867 -18.665 16.963 1.00 74.19 340 ALA A O 1
ATOM 2638 N N . ASN A 1 341 ? -9.695 -19.345 18.764 1.00 80.56 341 ASN A N 1
ATOM 2639 C CA . ASN A 1 341 ? -8.832 -20.329 18.116 1.00 80.56 341 ASN A CA 1
ATOM 2640 C C . ASN A 1 341 ? -8.865 -21.656 18.908 1.00 80.56 341 ASN A C 1
ATOM 2642 O O . ASN A 1 341 ? -7.925 -21.947 19.652 1.00 80.56 341 ASN A O 1
ATOM 2646 N N . PRO A 1 342 ? -9.960 -22.436 18.844 1.00 66.00 342 PRO A N 1
ATOM 2647 C CA . PRO A 1 342 ? -10.061 -23.716 19.548 1.00 66.00 342 PRO A CA 1
ATOM 2648 C C . PRO A 1 342 ? -9.080 -24.763 18.980 1.00 66.00 342 PRO A C 1
ATOM 2650 O O . PRO A 1 342 ? -8.779 -24.707 17.786 1.00 66.00 342 PRO A O 1
ATOM 2653 N N . PRO A 1 343 ? -8.625 -25.760 19.774 1.00 58.09 343 PRO A N 1
ATOM 2654 C CA . PRO A 1 343 ? -8.972 -26.062 21.174 1.00 58.09 343 PRO A CA 1
ATOM 2655 C C . PRO A 1 343 ? -8.067 -25.374 22.236 1.00 58.09 343 PRO A C 1
ATOM 2657 O O . PRO A 1 343 ? -6.931 -25.025 21.923 1.00 58.09 343 PRO A O 1
ATOM 2660 N N . PRO A 1 344 ? -8.519 -25.211 23.506 1.00 77.94 344 PRO A N 1
ATOM 2661 C CA . PRO A 1 344 ? -9.828 -25.608 24.043 1.00 77.94 344 PRO A CA 1
ATOM 2662 C C . PRO A 1 344 ? -10.958 -24.683 23.553 1.00 77.94 344 PRO A C 1
ATOM 2664 O O . PRO A 1 344 ? -10.680 -23.539 23.201 1.00 77.94 344 PRO A O 1
ATOM 2667 N N . PRO A 1 345 ? -12.226 -25.139 23.511 1.00 69.00 345 PRO A N 1
ATOM 2668 C CA . PRO A 1 345 ? -13.358 -24.330 23.035 1.00 69.00 345 PRO A CA 1
ATOM 2669 C C . PRO A 1 345 ? -13.686 -23.144 23.950 1.00 69.00 345 PRO A C 1
ATOM 2671 O O . PRO A 1 345 ? -14.227 -22.138 23.490 1.00 69.00 345 PRO A O 1
ATOM 2674 N N . TYR A 1 346 ? -13.319 -23.243 25.229 1.00 79.25 346 TYR A N 1
ATOM 2675 C CA . TYR A 1 346 ? -13.572 -22.218 26.229 1.00 79.25 346 TYR A CA 1
ATOM 2676 C C . TYR A 1 346 ? -12.303 -21.890 27.010 1.00 79.25 346 TYR A C 1
ATOM 2678 O O . TYR A 1 346 ? -11.474 -22.764 27.266 1.00 79.25 346 TYR A O 1
ATOM 2686 N N . LEU A 1 347 ? -12.173 -20.625 27.399 1.00 76.25 347 LEU A N 1
ATOM 2687 C CA . LEU A 1 347 ? -11.117 -20.122 28.269 1.00 76.25 347 LEU A CA 1
ATOM 2688 C C . LEU A 1 347 ? -11.762 -19.609 29.554 1.00 76.25 347 LEU A C 1
ATOM 2690 O O . LEU A 1 347 ? -12.723 -18.842 29.509 1.00 76.25 347 LEU A O 1
ATOM 2694 N N . ILE A 1 348 ? -11.228 -20.033 30.694 1.00 80.81 348 ILE A N 1
ATOM 2695 C CA . ILE A 1 348 ? -11.672 -19.597 32.017 1.00 80.81 348 ILE A CA 1
ATOM 2696 C C . ILE A 1 348 ? -10.525 -18.813 32.642 1.00 80.81 348 ILE A C 1
ATOM 2698 O O . ILE A 1 348 ? -9.387 -19.280 32.645 1.00 80.81 348 ILE A O 1
ATOM 2702 N N . THR A 1 349 ? -10.813 -17.620 33.153 1.00 73.75 349 THR A N 1
ATOM 2703 C CA . THR A 1 349 ? -9.804 -16.739 33.748 1.00 73.75 349 THR A CA 1
ATOM 2704 C C . THR A 1 349 ? -10.156 -16.407 35.190 1.00 73.75 349 THR A C 1
ATOM 2706 O O . THR A 1 349 ? -11.306 -16.090 35.489 1.00 73.75 349 THR A O 1
ATOM 2709 N N . GLU A 1 350 ? -9.139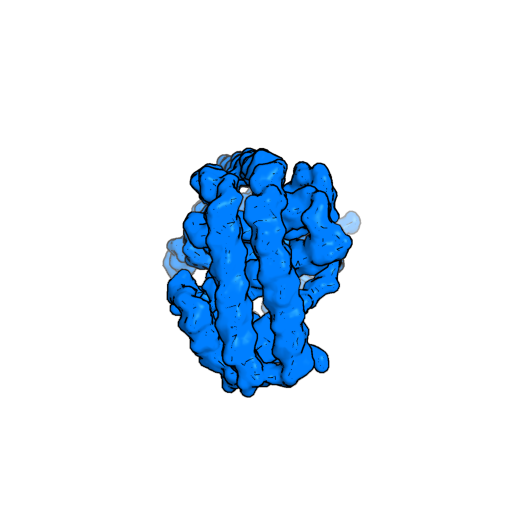 -16.401 36.045 1.00 75.25 350 GLU A N 1
ATOM 2710 C CA . GLU A 1 350 ? -9.145 -15.811 37.385 1.00 75.25 350 GLU A CA 1
ATOM 2711 C C . GLU A 1 350 ? -8.108 -14.684 37.383 1.00 75.25 350 GLU A C 1
ATOM 2713 O O . GLU A 1 350 ? -6.991 -14.861 36.888 1.00 75.25 350 GLU A O 1
ATOM 2718 N N . THR A 1 351 ? -8.454 -13.528 37.936 1.00 67.25 351 THR A N 1
ATOM 2719 C CA . THR A 1 351 ? -7.612 -12.339 37.929 1.00 67.25 351 THR A CA 1
ATOM 2720 C C . THR A 1 351 ? -7.207 -11.949 39.344 1.00 67.25 351 THR A C 1
ATOM 2722 O O . THR A 1 351 ? -8.009 -11.905 40.275 1.00 67.25 351 THR A O 1
ATOM 2725 N N . LYS A 1 352 ? -5.918 -11.642 39.525 1.00 65.38 352 LYS A N 1
ATOM 2726 C CA . LYS A 1 352 ? -5.360 -11.167 40.797 1.00 65.38 352 LYS A CA 1
ATOM 2727 C C . LYS A 1 352 ? -4.471 -9.958 40.556 1.00 65.38 352 LYS A C 1
ATOM 2729 O O . LYS A 1 352 ? -3.560 -10.001 39.734 1.00 65.38 352 LYS A O 1
ATOM 2734 N N . TYR A 1 353 ? -4.704 -8.899 41.323 1.00 54.16 353 TYR A N 1
ATOM 2735 C CA . TYR A 1 353 ? -3.838 -7.727 41.328 1.00 54.16 353 TYR A CA 1
ATOM 2736 C C . TYR A 1 353 ? -2.561 -8.020 42.139 1.00 54.16 353 TYR A C 1
ATOM 2738 O O . TYR A 1 353 ? -2.643 -8.342 43.326 1.00 54.16 353 TYR A O 1
ATOM 2746 N N . ARG A 1 354 ? -1.382 -7.923 41.506 1.00 55.28 354 ARG A N 1
ATOM 2747 C CA . ARG A 1 354 ? -0.059 -8.167 42.121 1.00 55.28 354 ARG A CA 1
ATOM 2748 C C . ARG A 1 354 ? 0.644 -6.853 42.477 1.00 55.28 354 ARG A C 1
ATOM 2750 O O . ARG A 1 354 ? 0.476 -5.852 41.792 1.00 55.28 354 ARG A O 1
ATOM 2757 N N . THR A 1 355 ? 1.485 -6.872 43.510 1.00 46.47 355 THR A N 1
ATOM 2758 C CA . THR A 1 355 ? 2.312 -5.721 43.929 1.00 46.47 355 THR A CA 1
ATOM 2759 C C . THR A 1 355 ? 3.825 -5.935 43.747 1.00 46.47 355 THR A C 1
ATOM 2761 O O . THR A 1 355 ? 4.600 -5.178 44.317 1.00 46.47 355 THR A O 1
ATOM 2764 N N . GLY A 1 356 ? 4.273 -6.921 42.953 1.00 43.94 356 GLY A N 1
ATOM 2765 C CA . GLY A 1 356 ? 5.703 -7.182 42.711 1.00 43.94 356 GLY A CA 1
ATOM 2766 C C . GLY A 1 356 ? 5.996 -7.760 41.319 1.00 43.94 356 GLY A C 1
ATOM 2767 O O . GLY A 1 356 ? 5.198 -8.538 40.799 1.00 43.94 356 GLY A O 1
ATOM 2768 N N . SER A 1 357 ? 7.123 -7.359 40.720 1.00 36.94 357 SER A N 1
ATOM 2769 C CA . SER A 1 357 ? 7.588 -7.737 39.373 1.00 36.94 357 SER A CA 1
ATOM 2770 C C . SER A 1 357 ? 8.877 -8.569 39.473 1.00 36.94 357 SER A C 1
ATOM 2772 O O . SER A 1 357 ? 9.787 -8.160 40.191 1.00 36.94 357 SER A O 1
ATOM 2774 N N . GLY A 1 358 ? 8.971 -9.717 38.786 1.00 40.81 358 GLY A N 1
ATOM 2775 C CA . GLY A 1 358 ? 10.217 -10.498 38.671 1.00 40.81 358 GLY A CA 1
ATOM 2776 C C . GLY A 1 358 ? 10.039 -12.002 38.393 1.00 40.81 358 GLY A C 1
ATOM 2777 O O . GLY A 1 358 ? 9.157 -12.650 38.957 1.00 40.81 358 GLY A O 1
ATOM 2778 N N . SER A 1 359 ? 10.913 -12.558 37.544 1.00 39.75 359 SER A N 1
ATOM 2779 C CA . SER A 1 359 ? 10.891 -13.900 36.923 1.00 39.75 359 SER A CA 1
ATOM 2780 C C . SER A 1 359 ? 11.203 -15.101 37.840 1.00 39.75 359 SER A C 1
ATOM 2782 O O . SER A 1 359 ? 11.579 -16.156 37.348 1.00 39.75 359 SER A O 1
ATOM 2784 N N . ASN A 1 360 ? 11.033 -14.970 39.157 1.00 49.25 360 ASN A N 1
ATOM 2785 C CA . ASN A 1 360 ? 11.177 -16.062 40.133 1.00 49.25 360 ASN A CA 1
ATOM 2786 C C . ASN A 1 360 ? 10.148 -15.906 41.266 1.00 49.25 360 ASN A C 1
ATOM 2788 O O . ASN A 1 360 ? 10.484 -15.886 42.448 1.00 49.25 360 ASN A O 1
ATOM 2792 N N . THR A 1 361 ? 8.876 -15.709 40.915 1.00 49.00 361 THR A N 1
ATOM 2793 C CA . THR A 1 361 ? 7.827 -15.483 41.917 1.00 49.00 361 THR A CA 1
ATOM 2794 C C . THR A 1 361 ? 7.491 -16.797 42.627 1.00 49.00 361 THR A C 1
ATOM 2796 O O . THR A 1 361 ? 6.713 -17.60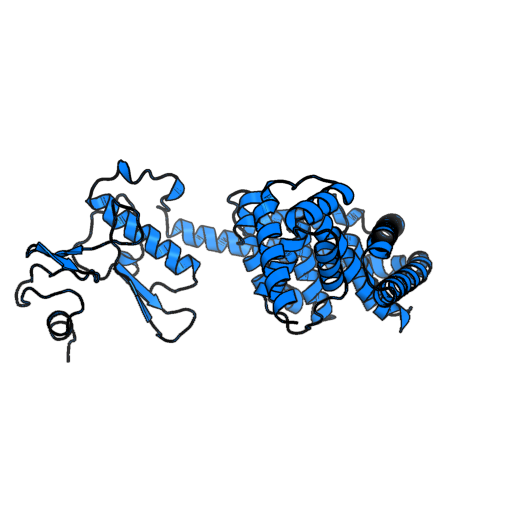2 42.123 1.00 49.00 361 THR A O 1
ATOM 2799 N N . ARG A 1 362 ? 8.113 -17.018 43.787 1.00 47.53 362 ARG A N 1
ATOM 2800 C CA . ARG A 1 362 ? 7.786 -18.106 44.711 1.00 47.53 362 ARG A CA 1
ATOM 2801 C C . ARG A 1 362 ? 6.624 -17.671 45.615 1.00 47.53 362 ARG A C 1
ATOM 2803 O O . ARG A 1 362 ? 6.558 -16.519 46.043 1.00 47.53 362 ARG A O 1
ATOM 2810 N N . TYR A 1 363 ? 5.678 -18.568 45.849 1.00 51.00 363 TYR A N 1
ATOM 2811 C CA . TYR A 1 363 ? 4.495 -18.385 46.690 1.00 51.00 363 TYR A CA 1
ATOM 2812 C C . TYR A 1 363 ? 4.793 -18.903 48.089 1.00 51.00 363 TYR A C 1
ATOM 2814 O O . TYR A 1 363 ? 5.235 -20.033 48.193 1.00 51.00 363 TYR A O 1
ATOM 2822 N N . ILE A 1 364 ? 4.522 -18.140 49.146 1.00 43.75 364 ILE A N 1
ATOM 2823 C CA . ILE A 1 364 ? 4.520 -18.673 50.518 1.00 43.75 364 ILE A CA 1
ATOM 2824 C C . ILE A 1 364 ? 3.076 -19.104 50.807 1.00 43.75 364 ILE A C 1
ATOM 2826 O O . ILE A 1 364 ? 2.183 -18.250 50.822 1.00 43.75 364 ILE A O 1
ATOM 2830 N N . ASP A 1 365 ? 2.827 -20.406 50.957 1.00 41.34 365 ASP A N 1
ATOM 2831 C CA . ASP A 1 365 ? 1.504 -20.932 51.319 1.00 41.34 365 ASP A CA 1
ATOM 2832 C C . ASP A 1 365 ? 1.181 -20.607 52.793 1.00 41.34 365 ASP A C 1
ATOM 2834 O O . ASP A 1 365 ? 2.039 -20.170 53.564 1.00 41.34 365 ASP A O 1
ATOM 2838 N N . GLY A 1 366 ? -0.073 -20.784 53.210 1.00 37.91 366 GLY A N 1
ATOM 2839 C CA . GLY A 1 366 ? -0.532 -20.493 54.574 1.00 37.91 366 GLY A CA 1
ATOM 2840 C C . GLY A 1 366 ? 0.162 -21.311 55.673 1.00 37.91 366 GLY A C 1
ATOM 2841 O O . GLY A 1 366 ? -0.008 -20.993 56.848 1.00 37.91 366 GLY A O 1
ATOM 2842 N N . ASP A 1 367 ? 0.939 -22.331 55.303 1.00 44.06 367 ASP A N 1
ATOM 2843 C CA . ASP A 1 367 ? 1.783 -23.149 56.180 1.00 44.06 367 ASP A CA 1
ATOM 2844 C C . ASP A 1 367 ? 3.275 -22.752 56.158 1.00 44.06 367 ASP A C 1
ATOM 2846 O O . ASP A 1 367 ? 4.083 -23.348 56.869 1.00 44.06 367 ASP A O 1
ATOM 2850 N N . GLY A 1 368 ? 3.647 -21.735 55.374 1.00 38.31 368 GLY A N 1
ATOM 2851 C CA . GLY A 1 368 ? 5.015 -21.234 55.258 1.00 38.31 368 GLY A CA 1
ATOM 2852 C C . GLY A 1 368 ? 5.869 -21.898 54.174 1.00 38.31 368 GLY A C 1
ATOM 2853 O O . GLY A 1 368 ? 7.037 -21.530 54.042 1.00 38.31 368 GLY A O 1
ATOM 2854 N N . THR A 1 369 ? 5.337 -22.839 53.387 1.00 38.47 369 THR A N 1
ATOM 2855 C CA . THR A 1 369 ? 6.106 -23.503 52.319 1.00 38.47 369 THR A CA 1
ATOM 2856 C C . THR A 1 369 ? 6.155 -22.699 51.018 1.00 38.47 369 THR A C 1
ATOM 2858 O O . THR A 1 369 ? 5.178 -22.066 50.615 1.00 38.47 369 THR A O 1
ATOM 2861 N N . GLU A 1 370 ? 7.317 -22.715 50.351 1.00 45.09 370 GLU A N 1
ATOM 2862 C CA . GLU A 1 370 ? 7.542 -22.020 49.077 1.00 45.09 370 GLU A CA 1
ATOM 2863 C C . GLU A 1 370 ? 7.114 -22.876 47.871 1.00 45.09 370 GLU A C 1
ATOM 2865 O O . GLU A 1 370 ? 7.604 -23.992 47.705 1.00 45.09 370 GLU A O 1
ATOM 2870 N N . THR A 1 371 ? 6.246 -22.360 46.992 1.00 50.50 371 THR A N 1
ATOM 2871 C CA . THR A 1 371 ? 5.760 -23.087 45.798 1.00 50.50 371 THR A CA 1
ATOM 2872 C C . THR A 1 371 ? 5.762 -22.229 44.527 1.00 50.50 371 THR A C 1
ATOM 2874 O O . THR A 1 371 ? 5.904 -21.010 44.588 1.00 50.50 371 THR A O 1
ATOM 2877 N N . THR A 1 372 ? 5.599 -22.847 43.353 1.00 46.56 372 THR A N 1
ATOM 2878 C CA . THR A 1 372 ? 5.520 -22.176 42.038 1.00 46.56 372 THR A CA 1
ATOM 2879 C C . THR A 1 372 ? 4.149 -22.296 41.361 1.00 46.56 372 THR A C 1
ATOM 2881 O O . THR A 1 372 ? 4.012 -21.871 40.212 1.00 46.56 372 THR A O 1
ATOM 2884 N N . GLU A 1 373 ? 3.093 -22.734 42.070 1.00 51.44 373 GLU A N 1
ATOM 2885 C CA . GLU A 1 373 ? 1.710 -22.742 41.555 1.00 51.44 373 GLU A CA 1
ATOM 2886 C C . GLU A 1 373 ? 0.666 -22.148 42.529 1.00 51.44 373 GLU A C 1
ATOM 2888 O O . GLU A 1 373 ? 0.594 -22.493 43.707 1.00 51.44 373 GLU A O 1
ATOM 2893 N N . LEU A 1 374 ? -0.174 -21.244 42.003 1.00 53.38 374 LEU A N 1
ATOM 2894 C CA . LEU A 1 374 ? -0.921 -20.200 42.728 1.00 53.38 374 LEU A CA 1
ATOM 2895 C C . LEU A 1 374 ? -2.431 -20.482 42.781 1.00 53.38 374 LEU A C 1
ATOM 2897 O O . LEU A 1 374 ? -3.233 -19.738 42.217 1.00 53.38 374 LEU A O 1
ATOM 2901 N N . LEU A 1 375 ? -2.849 -21.555 43.442 1.00 53.69 375 LEU A N 1
ATOM 2902 C CA . LEU A 1 375 ? -4.278 -21.801 43.663 1.00 53.69 375 LEU A CA 1
ATOM 2903 C C . LEU A 1 375 ? -4.570 -21.751 45.156 1.00 53.69 375 LEU A C 1
ATOM 2905 O O . LEU A 1 375 ? -4.081 -22.576 45.921 1.00 53.69 375 LEU A O 1
ATOM 2909 N N . SER A 1 376 ? -5.336 -20.742 45.570 1.00 54.91 376 SER A N 1
ATOM 2910 C CA . SER A 1 376 ? -5.601 -20.479 46.984 1.00 54.91 376 SER A CA 1
ATOM 2911 C C . SER A 1 376 ? -6.673 -21.416 47.549 1.00 54.91 376 SER A C 1
ATOM 2913 O O . SER A 1 376 ? -7.579 -21.860 46.839 1.00 54.91 376 SER A O 1
ATOM 2915 N N . THR A 1 377 ? -6.598 -21.718 48.843 1.00 63.44 377 THR A N 1
ATOM 2916 C CA . THR A 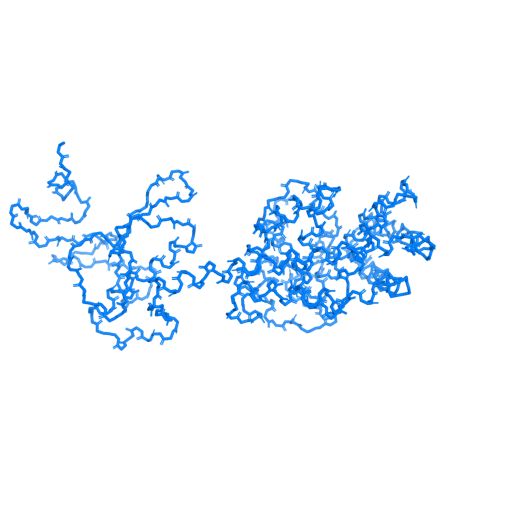1 377 ? -7.622 -22.505 49.541 1.00 63.44 377 THR A CA 1
ATOM 2917 C C . THR A 1 377 ? -8.814 -21.626 49.911 1.00 63.44 377 THR A C 1
ATOM 2919 O O . THR A 1 377 ? -8.699 -20.641 50.638 1.00 63.44 377 THR A O 1
ATOM 2922 N N . THR A 1 378 ? -9.996 -21.966 49.392 1.00 62.19 378 THR A N 1
ATOM 2923 C CA . THR A 1 378 ? -11.226 -21.210 49.668 1.00 62.19 378 THR A CA 1
ATOM 2924 C C . THR A 1 378 ? -11.684 -21.418 51.111 1.00 62.19 378 THR A C 1
ATOM 2926 O O . THR A 1 378 ? -11.593 -22.524 51.630 1.00 62.19 378 THR A O 1
ATOM 2929 N N . LYS A 1 379 ? -12.267 -20.403 51.764 1.00 59.19 379 LYS A N 1
ATOM 2930 C CA . LYS A 1 379 ? -12.760 -20.503 53.159 1.00 59.19 379 LYS A CA 1
ATOM 2931 C C . LYS A 1 379 ? -13.979 -21.438 53.363 1.00 59.19 379 LYS A C 1
ATOM 2933 O O . LYS A 1 379 ? -14.533 -21.464 54.454 1.00 59.19 379 LYS A O 1
ATOM 2938 N N . GLY A 1 380 ? -14.436 -22.160 52.334 1.00 62.75 380 GLY A N 1
ATOM 2939 C CA . GLY A 1 380 ? -15.672 -22.957 52.378 1.00 62.75 380 GLY A CA 1
ATOM 2940 C C . GLY A 1 380 ? -16.951 -22.104 52.439 1.00 62.75 380 GLY A C 1
ATOM 2941 O O . GLY A 1 380 ? -16.900 -20.877 52.589 1.00 62.75 380 GLY A O 1
ATOM 2942 N N . SER A 1 381 ? -18.111 -22.728 52.241 1.00 61.78 381 SER A N 1
ATOM 2943 C CA . SER A 1 381 ? -19.459 -22.140 52.369 1.00 61.78 381 SER A CA 1
ATOM 2944 C C . SER A 1 381 ? -20.419 -23.167 52.984 1.00 61.78 381 SER A C 1
ATOM 2946 O O . SER A 1 381 ? -20.053 -24.327 53.134 1.00 61.78 381 SER A O 1
ATOM 2948 N N . LYS A 1 382 ? -21.645 -22.776 53.362 1.00 60.59 382 LYS A N 1
ATOM 2949 C CA . LYS A 1 382 ? -22.625 -23.697 53.972 1.00 60.59 382 LYS A CA 1
ATOM 2950 C C . LYS A 1 382 ? -22.836 -24.920 53.058 1.00 60.59 382 LYS A C 1
ATOM 2952 O O . LYS A 1 382 ? -23.234 -24.751 51.911 1.00 60.59 382 LYS A O 1
ATOM 2957 N N . GLY A 1 383 ? -22.484 -26.114 53.542 1.00 71.31 383 GLY A N 1
ATOM 2958 C CA . GLY A 1 383 ? -22.533 -27.372 52.780 1.00 71.31 383 GLY A CA 1
ATOM 2959 C C . GLY A 1 383 ? -21.344 -27.665 51.849 1.00 71.31 383 GLY A C 1
ATOM 2960 O O . GLY A 1 383 ? -21.333 -28.723 51.238 1.00 71.31 383 GLY A O 1
ATOM 2961 N N . LYS A 1 384 ? -20.337 -26.781 51.737 1.00 71.75 384 LYS A N 1
ATOM 2962 C CA . LYS A 1 384 ? -19.124 -27.011 50.924 1.00 71.75 384 LYS A CA 1
ATOM 2963 C C . LYS A 1 384 ? -17.859 -26.729 51.746 1.00 71.75 384 LYS A C 1
ATOM 2965 O O . LYS A 1 384 ? -17.622 -25.563 52.086 1.00 71.75 384 LYS A O 1
ATOM 2970 N N . PRO A 1 385 ? -17.039 -27.744 52.071 1.00 74.69 385 PRO A N 1
ATOM 2971 C CA . PRO A 1 385 ? -15.846 -27.558 52.888 1.00 74.69 385 PRO A CA 1
ATOM 2972 C C . PRO A 1 385 ? -14.811 -26.657 52.202 1.00 74.69 385 PRO A C 1
ATOM 2974 O O . PRO A 1 385 ? -14.865 -26.379 51.000 1.00 74.69 385 PRO A O 1
ATOM 2977 N N . SER A 1 386 ? -13.861 -26.172 52.998 1.00 74.19 386 SER A N 1
ATOM 2978 C CA . SER A 1 386 ? -12.688 -25.467 52.491 1.00 74.19 386 SER A CA 1
ATOM 2979 C C . SER A 1 386 ? -11.893 -26.384 51.557 1.00 74.19 386 SER A C 1
ATOM 2981 O O . SER A 1 386 ? -11.610 -27.530 51.900 1.00 74.19 386 SER A O 1
ATOM 2983 N N . ALA A 1 387 ? -11.574 -25.895 50.359 1.00 70.31 387 ALA A N 1
ATOM 2984 C CA . ALA A 1 387 ? -10.817 -26.644 49.359 1.00 70.31 387 ALA A CA 1
ATOM 2985 C C . ALA A 1 387 ? -10.002 -25.699 48.468 1.00 70.31 387 ALA A C 1
ATOM 2987 O O . ALA A 1 387 ? -10.430 -24.563 48.208 1.00 70.31 387 ALA A O 1
ATOM 2988 N N . LYS A 1 388 ? -8.844 -26.186 48.001 1.00 65.75 388 LYS A N 1
ATOM 2989 C CA . LYS A 1 388 ? -7.956 -25.506 47.046 1.00 65.75 388 LYS A CA 1
ATOM 2990 C C . LYS A 1 388 ? -8.706 -25.242 45.743 1.00 65.75 388 LYS A C 1
ATOM 2992 O O . LYS A 1 388 ? -9.310 -26.168 45.201 1.00 65.75 388 LYS A O 1
ATOM 2997 N N . GLN A 1 389 ? -8.715 -23.997 45.268 1.00 60.06 389 GLN A N 1
ATOM 2998 C CA . GLN A 1 389 ? -9.378 -23.630 44.010 1.00 60.06 389 GLN A CA 1
ATOM 2999 C C . GLN A 1 389 ? -8.928 -24.567 42.879 1.00 60.06 389 GLN A C 1
ATOM 3001 O O . GLN A 1 389 ? -7.750 -24.899 42.799 1.00 60.06 389 GLN A O 1
ATOM 3006 N N . MET A 1 390 ? -9.871 -25.012 42.043 1.00 58.00 390 MET A N 1
ATOM 3007 C CA . MET A 1 390 ? -9.649 -25.939 40.916 1.00 58.00 390 MET A CA 1
ATOM 3008 C C . MET A 1 390 ? -9.110 -27.339 41.272 1.00 58.00 390 MET A C 1
ATOM 3010 O O . MET A 1 390 ? -8.827 -28.119 40.372 1.00 58.00 390 MET A O 1
ATOM 3014 N N . SER A 1 391 ? -8.996 -27.702 42.554 1.00 63.47 391 SER A N 1
ATOM 3015 C CA . SER A 1 391 ? -8.736 -29.098 42.937 1.00 63.47 391 SER A CA 1
ATOM 3016 C C . SER A 1 391 ? -9.967 -29.977 42.705 1.00 63.47 391 SER A C 1
ATOM 3018 O O . SER A 1 391 ? -11.095 -29.485 42.754 1.00 63.47 391 SER A O 1
ATOM 3020 N N . ASP A 1 392 ? -9.780 -31.290 42.571 1.00 64.44 392 ASP A N 1
ATOM 3021 C CA . ASP A 1 392 ? -10.883 -32.255 42.439 1.00 64.44 392 ASP A CA 1
ATOM 3022 C C . ASP A 1 392 ? -11.935 -32.106 43.540 1.00 64.44 392 ASP A C 1
ATOM 3024 O O . ASP A 1 392 ? -13.132 -32.179 43.280 1.00 64.44 392 ASP A O 1
ATOM 3028 N N . ARG A 1 393 ? -11.500 -31.830 44.774 1.00 67.19 393 ARG A N 1
ATOM 3029 C CA . ARG A 1 393 ? -12.392 -31.601 45.918 1.00 67.19 393 ARG A CA 1
ATOM 3030 C C . ARG A 1 393 ? -13.181 -30.295 45.797 1.00 67.19 393 ARG A C 1
ATOM 3032 O O . ARG A 1 393 ? -14.276 -30.180 46.331 1.00 67.19 393 ARG A O 1
ATOM 3039 N N . TRP A 1 394 ? -12.637 -29.296 45.107 1.00 69.38 394 TRP A N 1
ATOM 3040 C CA . TRP A 1 394 ? -13.336 -28.044 44.825 1.00 69.38 394 TRP A CA 1
ATOM 3041 C C . TRP A 1 394 ? -14.303 -28.174 43.642 1.00 69.38 394 TRP A C 1
ATOM 3043 O O . TRP A 1 394 ? -15.370 -27.558 43.678 1.00 69.38 394 TRP A O 1
ATOM 3053 N N . ILE A 1 395 ? -13.952 -28.982 42.637 1.00 66.38 395 ILE A N 1
ATOM 3054 C CA . ILE A 1 395 ? -14.729 -29.189 41.409 1.00 66.38 395 ILE A CA 1
ATOM 3055 C C . ILE A 1 395 ? -15.897 -30.161 41.633 1.00 66.38 395 ILE A C 1
ATOM 3057 O O . ILE A 1 395 ? -17.026 -29.812 41.300 1.00 66.38 395 ILE A O 1
ATOM 3061 N N . LYS A 1 396 ? -15.663 -31.337 42.235 1.00 67.69 396 LYS A N 1
ATOM 3062 C CA . LYS A 1 396 ? -16.677 -32.405 42.376 1.00 67.69 396 LYS A CA 1
ATOM 3063 C C . LYS A 1 396 ? -17.930 -31.956 43.126 1.00 67.69 396 LYS A C 1
ATOM 3065 O O . LYS A 1 396 ? -19.027 -32.242 42.685 1.00 67.69 396 LYS A O 1
ATOM 3070 N N . ASP A 1 397 ? -17.783 -31.152 44.177 1.00 64.38 397 ASP A N 1
ATOM 3071 C CA . ASP A 1 397 ? -18.924 -30.627 44.946 1.00 64.38 397 ASP A CA 1
ATOM 3072 C C . ASP A 1 397 ? -19.723 -29.533 44.197 1.00 64.38 397 ASP A C 1
ATOM 3074 O O . ASP A 1 397 ? -20.643 -28.932 44.762 1.00 64.38 397 ASP A O 1
ATOM 3078 N N . ARG A 1 398 ? -19.309 -29.132 42.986 1.00 63.56 398 ARG A N 1
ATOM 3079 C CA . ARG A 1 398 ? -19.844 -27.982 42.223 1.00 63.56 398 ARG A CA 1
ATOM 3080 C C . ARG A 1 398 ? -20.278 -28.325 40.801 1.00 63.56 398 ARG A C 1
ATOM 3082 O O . ARG A 1 398 ? -20.838 -27.447 40.151 1.00 63.56 398 ARG A O 1
ATOM 3089 N N . LEU A 1 399 ? -20.027 -29.543 40.346 1.00 55.97 399 LEU A N 1
ATOM 3090 C CA . LEU A 1 399 ? -20.674 -30.099 39.170 1.00 55.97 399 LEU A CA 1
ATOM 3091 C C . LEU A 1 399 ? -21.958 -30.762 39.682 1.00 55.97 399 LEU A C 1
ATOM 3093 O O . LEU A 1 399 ? -21.885 -31.606 40.569 1.00 55.97 399 LEU A O 1
ATOM 3097 N N . GLU A 1 400 ? -23.119 -30.282 39.239 1.00 54.75 400 GLU A N 1
ATOM 3098 C CA . GLU A 1 400 ? -24.364 -31.045 39.405 1.00 54.75 400 GLU A CA 1
ATOM 3099 C C . GLU A 1 400 ? -24.269 -32.314 38.545 1.00 54.75 400 GLU A C 1
ATOM 3101 O O . GLU A 1 400 ? -23.585 -32.292 37.515 1.00 54.75 400 GLU A O 1
ATOM 3106 N N . ASP A 1 401 ? -24.908 -33.396 38.995 1.00 46.06 401 ASP A N 1
ATOM 3107 C CA . ASP A 1 401 ? -25.091 -34.613 38.194 1.00 46.06 401 ASP A CA 1
ATOM 3108 C C . ASP A 1 401 ? -25.921 -34.336 36.930 1.00 46.06 401 ASP A C 1
ATOM 3110 O O . ASP A 1 401 ? -26.922 -33.582 37.029 1.00 46.06 401 ASP A O 1
#

Secondary structure (DSSP, 8-state):
-HHHHHHHHHHHHHHHHHTTS-SS--HHHHHHHHHHHHSSHHHHHHHHHHHHH----TT--HHHHHHHHHHTTSHHHHHHHHHHHHHHHHHHHHH-TT-HHHHHHHHHHHHTT-GGG-HHHHHHHHHHHHHHHHHTT-HHHHHHHHHHHHHHHHTSHHHHHHH-S--HHHHHHHHHHHHHHHGGG-SHHHHHHHHHHHHHHHHHHHHHHTTTS-HHHHHHHHHHHHHHHHHHHHHHHHSHHHHHHHHHHHHHHHHHHHHHHHHHHHHHHHHHHH-S----GGG--GGGS-HHHHHHHHHHHHHHHHHHTTPEE-S-HHHH---TTS----SS-SEEEE-SSPSSSEEEE-----S---S---EE-TTS-EES---PBP--BTTB---BTTSHHHHHTTS--

Radius of gyration: 27.3 Å; chains: 1; bounding box: 54×51×81 Å

Foldseek 3Di:
DVVLVVLLVQLLVQLLVCLVPPLDDDLVVVLVVLCVRSVHNQSSLVSLLDLLVDPPDLPDDLLRLLSLLSLCSHVNSVLSNLLSQLLVLLVVCVVPVQPLQSLLLNLLSLLLLPVQLHSLLSSLSSLLSSLCVVVPPPNVVSLVVSVSSNVSNCPPPVVCVVVPPDQSLVVLLSSLVSLVVCLVLSDLVNSLVSLVVSLVSLVVSLVSCVVRDDPVSSVVSVVSSVSSVVSSVSSSPSSHVNSVVNSVSSNVSSVVSNVVSVVSVVVVVVVCVLQVAPDPLVPDPLVPQDPQLLQLSQLSVVLVVCVVQVWAWPDDPVLSHTHSPDGRDDDDFSTKTQDPDDDVRIDTDDTDRDDDDDDDDWDQAPVRDTDDDDFHWDPADVVQHTGTPPDPSNVVSPDDD

Sequence (401 aa):
MDELKQWGNNVAVKLYDTLEKSLTGSVDEGLDWLYATAGSVKDGVLWLWAALQGDWNDNRTPGQIAADAVFGLVPVLDTILDIRDLCANCVKLKDDTHNKDVWIALALTLFGFVPELGSVVKGVFKILLHYLKKFGHQTAKAMDAALGPILVFLKNEKVIKLLGPGNTGKLLKQAAGAIRQSRGKVNTATLIGYFDDAIDALKALIGKAQYLLPNDKIVWLQGRLAILTDIRTLALKQLDPVLGPVRKQLDEIAVWLDKQAGKLEAESAQTNAKNLHKVDLEKVDPKILSRSKKGIFGELVSDQHMAGKGHVNLLPPERRYRSLEDVPRGRGIDGIYQNANPPPPYLITETKYRTGSGSNTRYIDGDGTETTELLSTTKGSKGKPSAKQMSDRWIKDRLED